Protein 5NCE (pdb70)

Structure (mmCIF, N/CA/C/O backbone):
data_5NCE
#
_entry.id   5NCE
#
loop_
_atom_site.group_PDB
_atom_site.id
_atom_site.type_symbol
_atom_site.label_atom_id
_atom_site.label_alt_id
_atom_site.label_comp_id
_atom_site.label_asym_id
_atom_site.label_entity_id
_atom_site.label_seq_id
_atom_site.pdbx_PDB_ins_code
_atom_site.Cartn_x
_atom_site.Cartn_y
_atom_site.Cartn_z
_atom_site.occupancy
_atom_site.B_iso_or_equiv
_atom_site.auth_seq_id
_atom_site.auth_comp_id
_atom_site.auth_asym_id
_atom_site.auth_atom_id
_atom_site.pdbx_PDB_model_num
ATOM 1 N N . ARG A 1 1 ? 15.118 -6.037 4.426 1.00 0.00 1 ARG A N 1
ATOM 2 C CA . ARG A 1 1 ? 13.736 -6.330 4.836 1.00 0.00 1 ARG A CA 1
ATOM 3 C C . ARG A 1 1 ? 12.727 -5.590 3.982 1.00 0.00 1 ARG A C 1
ATOM 4 O O . ARG A 1 1 ? 12.996 -4.504 3.494 1.00 0.00 1 ARG A O 1
ATOM 27 N N . MET A 1 2 ? 11.571 -6.196 3.803 1.00 0.00 2 MET A N 1
ATOM 28 C CA . MET A 1 2 ? 10.463 -5.573 3.112 1.00 0.00 2 MET A CA 1
ATOM 29 C C . MET A 1 2 ? 9.495 -5.094 4.127 1.00 0.00 2 MET A C 1
ATOM 30 O O . MET A 1 2 ? 8.850 -5.879 4.806 1.00 0.00 2 MET A O 1
ATOM 44 N N . CYS A 1 3 ? 9.471 -3.829 4.292 1.00 0.00 3 CYS A N 1
ATOM 45 C CA . CYS A 1 3 ? 8.576 -3.203 5.208 1.00 0.00 3 CYS A CA 1
ATOM 46 C C . CYS A 1 3 ? 7.251 -2.973 4.554 1.00 0.00 3 CYS A C 1
ATOM 47 O O . CYS A 1 3 ? 7.157 -2.207 3.588 1.00 0.00 3 CYS A O 1
ATOM 54 N N . LYS A 1 4 ? 6.246 -3.652 5.050 1.00 0.00 4 LYS A N 1
ATOM 55 C CA . LYS A 1 4 ? 4.921 -3.489 4.555 1.00 0.00 4 LYS A CA 1
ATOM 56 C C . LYS A 1 4 ? 4.226 -2.451 5.434 1.00 0.00 4 LYS A C 1
ATOM 57 O O . LYS A 1 4 ? 3.965 -2.685 6.606 1.00 0.00 4 LYS A O 1
ATOM 76 N N . THR A 1 5 ? 3.986 -1.318 4.866 1.00 0.00 5 THR A N 1
ATOM 77 C CA . THR A 1 5 ? 3.416 -0.181 5.533 1.00 0.00 5 THR A CA 1
ATOM 78 C C . THR A 1 5 ? 1.986 0.068 5.027 1.00 0.00 5 THR A C 1
ATOM 79 O O . THR A 1 5 ? 1.754 0.031 3.843 1.00 0.00 5 THR A O 1
ATOM 90 N N . PRO A 1 6 ? 1.008 0.261 5.915 1.00 0.00 6 PRO A N 1
ATOM 91 C CA . PRO A 1 6 ? -0.363 0.536 5.501 1.00 0.00 6 PRO A CA 1
ATOM 92 C C . PRO A 1 6 ? -0.491 1.882 4.788 1.00 0.00 6 PRO A C 1
ATOM 93 O O . PRO A 1 6 ? -0.072 2.903 5.310 1.00 0.00 6 PRO A O 1
ATOM 104 N N . SER A 1 7 ? -1.054 1.841 3.592 1.00 0.00 7 SER A N 1
ATOM 105 C CA . SER A 1 7 ? -1.266 3.033 2.767 1.00 0.00 7 SER A CA 1
ATOM 106 C C . SER A 1 7 ? -2.147 4.058 3.477 1.00 0.00 7 SER A C 1
ATOM 107 O O . SER A 1 7 ? -3.183 3.684 4.117 1.00 0.00 7 SER A O 1
ATOM 115 N N . GLY A 1 8 ? -1.778 5.306 3.362 1.00 0.00 8 GLY A N 1
ATOM 116 C CA . GLY A 1 8 ? -2.488 6.351 4.013 1.00 0.00 8 GLY A CA 1
ATOM 117 C C . GLY A 1 8 ? -3.534 7.009 3.137 1.00 0.00 8 GLY A C 1
ATOM 118 O O . GLY A 1 8 ? -4.654 7.322 3.610 1.00 0.00 8 GLY A O 1
ATOM 122 N N . LYS A 1 9 ? -3.265 7.192 1.849 1.00 0.00 9 LYS A N 1
ATOM 123 C CA . LYS A 1 9 ? -4.196 7.921 1.074 1.00 0.00 9 LYS A CA 1
ATOM 124 C C . LYS A 1 9 ? -5.026 7.058 0.220 1.00 0.00 9 LYS A C 1
ATOM 125 O O . LYS A 1 9 ? -5.966 7.523 -0.410 1.00 0.00 9 LYS A O 1
ATOM 144 N N . PHE A 1 10 ? -4.732 5.786 0.262 1.00 0.00 10 PHE A N 1
ATOM 145 C CA . PHE A 1 10 ? -5.460 4.812 -0.495 1.00 0.00 10 PHE A CA 1
ATOM 146 C C . PHE A 1 10 ? -6.815 4.615 0.079 1.00 0.00 10 PHE A C 1
ATOM 147 O O . PHE A 1 10 ? -6.969 4.233 1.253 1.00 0.00 10 PHE A O 1
ATOM 164 N N . LYS A 1 11 ? -7.772 4.858 -0.745 1.00 0.00 11 LYS A N 1
ATOM 165 C CA . LYS A 1 11 ? -9.152 4.740 -0.404 1.00 0.00 11 LYS A CA 1
ATOM 166 C C . LYS A 1 11 ? -9.828 3.972 -1.522 1.00 0.00 11 LYS A C 1
ATOM 167 O O . LYS A 1 11 ? -10.010 4.505 -2.608 1.00 0.00 11 LYS A O 1
ATOM 186 N N . GLY A 1 12 ? -10.116 2.719 -1.292 1.00 0.00 12 GLY A N 1
ATOM 187 C CA . GLY A 1 12 ? -10.766 1.939 -2.300 1.00 0.00 12 GLY A CA 1
ATOM 188 C C . GLY A 1 12 ? -10.330 0.502 -2.261 1.00 0.00 12 GLY A C 1
ATOM 189 O O . GLY A 1 12 ? -9.738 0.049 -1.276 1.00 0.00 12 GLY A O 1
ATOM 193 N N . TYR A 1 13 ? -10.583 -0.202 -3.332 1.00 0.00 13 TYR A N 1
ATOM 194 C CA . TYR A 1 13 ? -10.275 -1.604 -3.422 1.00 0.00 13 TYR A CA 1
ATOM 195 C C . TYR A 1 13 ? -8.945 -1.878 -4.074 1.00 0.00 13 TYR A C 1
ATOM 196 O O . TYR A 1 13 ? -8.731 -1.570 -5.240 1.00 0.00 13 TYR A O 1
ATOM 214 N N . CYS A 1 14 ? -8.058 -2.481 -3.326 1.00 0.00 14 CYS A N 1
ATOM 215 C CA . CYS A 1 14 ? -6.769 -2.863 -3.853 1.00 0.00 14 CYS A CA 1
ATOM 216 C C . CYS A 1 14 ? -6.892 -4.245 -4.506 1.00 0.00 14 CYS A C 1
ATOM 217 O O . CYS A 1 14 ? -6.533 -5.268 -3.920 1.00 0.00 14 CYS A O 1
ATOM 224 N N . VAL A 1 15 ? -7.543 -4.296 -5.629 1.00 0.00 15 VAL A N 1
ATOM 225 C CA . VAL A 1 15 ? -7.623 -5.529 -6.377 1.00 0.00 15 VAL A CA 1
ATOM 226 C C . VAL A 1 15 ? -6.313 -5.802 -7.123 1.00 0.00 15 VAL A C 1
ATOM 227 O O . VAL A 1 15 ? -5.764 -6.905 -7.041 1.00 0.00 15 VAL A O 1
ATOM 240 N N . ASN A 1 16 ? -5.786 -4.780 -7.766 1.00 0.00 16 ASN A N 1
ATOM 241 C CA . ASN A 1 16 ? -4.554 -4.881 -8.525 1.00 0.00 16 ASN A CA 1
ATOM 242 C C . ASN A 1 16 ? -3.451 -4.236 -7.697 1.00 0.00 16 ASN A C 1
ATOM 243 O O . ASN A 1 16 ? -3.693 -3.264 -6.991 1.00 0.00 16 ASN A O 1
ATOM 254 N N . ASN A 1 17 ? -2.263 -4.766 -7.767 1.00 0.00 17 ASN A N 1
ATOM 255 C CA . ASN A 1 17 ? -1.151 -4.224 -6.999 1.00 0.00 17 ASN A CA 1
ATOM 256 C C . ASN A 1 17 ? -0.672 -2.908 -7.584 1.00 0.00 17 ASN A C 1
ATOM 257 O O . ASN A 1 17 ? -0.165 -2.067 -6.879 1.00 0.00 17 ASN A O 1
ATOM 268 N N . THR A 1 18 ? -0.872 -2.743 -8.870 1.00 0.00 18 THR A N 1
ATOM 269 C CA . THR A 1 18 ? -0.445 -1.561 -9.622 1.00 0.00 18 THR A CA 1
ATOM 270 C C . THR A 1 18 ? -1.099 -0.239 -9.085 1.00 0.00 18 THR A C 1
ATOM 271 O O . THR A 1 18 ? -0.436 0.793 -9.010 1.00 0.00 18 THR A O 1
ATOM 282 N N . ASN A 1 19 ? -2.378 -0.279 -8.681 1.00 0.00 19 ASN A N 1
ATOM 283 C CA . ASN A 1 19 ? -3.031 0.910 -8.125 1.00 0.00 19 ASN A CA 1
ATOM 284 C C . ASN A 1 19 ? -2.444 1.245 -6.789 1.00 0.00 19 ASN A C 1
ATOM 285 O O . ASN A 1 19 ? -2.146 2.406 -6.508 1.00 0.00 19 ASN A O 1
ATOM 296 N N . CYS A 1 20 ? -2.226 0.211 -5.992 1.00 0.00 20 CYS A N 1
ATOM 297 C CA . CYS A 1 20 ? -1.624 0.339 -4.673 1.00 0.00 20 CYS A CA 1
ATOM 298 C C . CYS A 1 20 ? -0.294 0.945 -4.845 1.00 0.00 20 CYS A C 1
ATOM 299 O O . CYS A 1 20 ? 0.076 1.902 -4.177 1.00 0.00 20 CYS A O 1
ATOM 306 N N . LYS A 1 21 ? 0.391 0.384 -5.814 1.00 0.00 21 LYS A N 1
ATOM 307 C CA . LYS A 1 21 ? 1.704 0.707 -6.152 1.00 0.00 21 LYS A CA 1
ATOM 308 C C . LYS A 1 21 ? 1.797 2.190 -6.379 1.00 0.00 21 LYS A C 1
ATOM 309 O O . LYS A 1 21 ? 2.541 2.854 -5.722 1.00 0.00 21 LYS A O 1
ATOM 328 N N . ASN A 1 22 ? 0.952 2.693 -7.270 1.00 0.00 22 ASN A N 1
ATOM 329 C CA . ASN A 1 22 ? 0.958 4.101 -7.657 1.00 0.00 22 ASN A CA 1
ATOM 330 C C . ASN A 1 22 ? 0.648 5.006 -6.494 1.00 0.00 22 ASN A C 1
ATOM 331 O O . ASN A 1 22 ? 1.280 6.056 -6.330 1.00 0.00 22 ASN A O 1
ATOM 342 N N . VAL A 1 23 ? -0.294 4.603 -5.669 1.00 0.00 23 VAL A N 1
ATOM 343 C CA . VAL A 1 23 ? -0.661 5.389 -4.503 1.00 0.00 23 VAL A CA 1
ATOM 344 C C . VAL A 1 23 ? 0.488 5.406 -3.492 1.00 0.00 23 VAL A C 1
ATOM 345 O O . VAL A 1 23 ? 0.811 6.452 -2.928 1.00 0.00 23 VAL A O 1
ATOM 358 N N . CYS A 1 24 ? 1.118 4.289 -3.311 1.00 0.00 24 CYS A N 1
ATOM 359 C CA . CYS A 1 24 ? 2.275 4.196 -2.454 1.00 0.00 24 CYS A CA 1
ATOM 360 C C . CYS A 1 24 ? 3.449 4.977 -3.044 1.00 0.00 24 CYS A C 1
ATOM 361 O O . CYS A 1 24 ? 4.145 5.686 -2.338 1.00 0.00 24 CYS A O 1
ATOM 368 N N . ARG A 1 25 ? 3.611 4.900 -4.353 1.00 0.00 25 ARG A N 1
ATOM 369 C CA . ARG A 1 25 ? 4.668 5.624 -5.058 1.00 0.00 25 ARG A CA 1
ATOM 370 C C . ARG A 1 25 ? 4.470 7.131 -4.935 1.00 0.00 25 ARG A C 1
ATOM 371 O O . ARG A 1 25 ? 5.420 7.884 -4.908 1.00 0.00 25 ARG A O 1
ATOM 392 N N . THR A 1 26 ? 3.218 7.551 -4.831 1.00 0.00 26 THR A N 1
ATOM 393 C CA . THR A 1 26 ? 2.910 8.950 -4.620 1.00 0.00 26 THR A CA 1
ATOM 394 C C . THR A 1 26 ? 3.015 9.364 -3.140 1.00 0.00 26 THR A C 1
ATOM 395 O O . THR A 1 26 ? 3.275 10.511 -2.836 1.00 0.00 26 THR A O 1
ATOM 406 N N . GLU A 1 27 ? 2.714 8.436 -2.244 1.00 0.00 27 GLU A N 1
ATOM 407 C CA . GLU A 1 27 ? 2.917 8.657 -0.788 1.00 0.00 27 GLU A CA 1
ATOM 408 C C . GLU A 1 27 ? 4.404 8.778 -0.432 1.00 0.00 27 GLU A C 1
ATOM 409 O O . GLU A 1 27 ? 4.772 9.543 0.449 1.00 0.00 27 GLU A O 1
ATOM 421 N N . GLY A 1 28 ? 5.237 8.033 -1.126 1.00 0.00 28 GLY A N 1
ATOM 422 C CA . GLY A 1 28 ? 6.668 8.116 -0.900 1.00 0.00 28 GLY A CA 1
ATOM 423 C C . GLY A 1 28 ? 7.283 6.754 -0.710 1.00 0.00 28 GLY A C 1
ATOM 424 O O . GLY A 1 28 ? 8.185 6.566 0.105 1.00 0.00 28 GLY A O 1
ATOM 428 N N . PHE A 1 29 ? 6.789 5.800 -1.450 1.00 0.00 29 PHE A N 1
ATOM 429 C CA . PHE A 1 29 ? 7.248 4.447 -1.360 1.00 0.00 29 PHE A CA 1
ATOM 430 C C . PHE A 1 29 ? 7.652 3.963 -2.725 1.00 0.00 29 PHE A C 1
ATOM 431 O O . PHE A 1 29 ? 7.066 4.369 -3.720 1.00 0.00 29 PHE A O 1
ATOM 448 N N . PRO A 1 30 ? 8.658 3.093 -2.797 1.00 0.00 30 PRO A N 1
ATOM 449 C CA . PRO A 1 30 ? 9.112 2.522 -4.064 1.00 0.00 30 PRO A CA 1
ATOM 450 C C . PRO A 1 30 ? 8.024 1.686 -4.753 1.00 0.00 30 PRO A C 1
ATOM 451 O O . PRO A 1 30 ? 7.942 1.631 -5.990 1.00 0.00 30 PRO A O 1
ATOM 462 N N . THR A 1 31 ? 7.178 1.045 -3.964 1.00 0.00 31 THR A N 1
ATOM 463 C CA . THR A 1 31 ? 6.185 0.188 -4.509 1.00 0.00 31 THR A CA 1
ATOM 464 C C . THR A 1 31 ? 5.063 -0.026 -3.493 1.00 0.00 31 THR A C 1
ATOM 465 O O . THR A 1 31 ? 5.181 0.365 -2.329 1.00 0.00 31 THR A O 1
ATOM 476 N N . GLY A 1 32 ? 4.008 -0.641 -3.942 1.00 0.00 32 GLY A N 1
ATOM 477 C CA . GLY A 1 32 ? 2.875 -0.915 -3.144 1.00 0.00 32 GLY A CA 1
ATOM 478 C C . GLY A 1 32 ? 2.276 -2.173 -3.643 1.00 0.00 32 GLY A C 1
ATOM 479 O O . GLY A 1 32 ? 2.494 -2.531 -4.824 1.00 0.00 32 GLY A O 1
ATOM 483 N N . SER A 1 33 ? 1.592 -2.855 -2.802 1.00 0.00 33 SER A N 1
ATOM 484 C CA . SER A 1 33 ? 1.011 -4.133 -3.094 1.00 0.00 33 SER A CA 1
ATOM 485 C C . SER A 1 33 ? -0.179 -4.408 -2.149 1.00 0.00 33 SER A C 1
ATOM 486 O O . SER A 1 33 ? -0.280 -3.818 -1.078 1.00 0.00 33 SER A O 1
ATOM 494 N N . CYS A 1 34 ? -1.050 -5.286 -2.549 1.00 0.00 34 CYS A N 1
ATOM 495 C CA . CYS A 1 34 ? -2.286 -5.511 -1.849 1.00 0.00 34 CYS A CA 1
ATOM 496 C C . CYS A 1 34 ? -2.151 -6.612 -0.819 1.00 0.00 34 CYS A C 1
ATOM 497 O O . CYS A 1 34 ? -1.366 -7.549 -0.984 1.00 0.00 34 CYS A O 1
ATOM 504 N N . ASP A 1 35 ? -2.928 -6.491 0.216 1.00 0.00 35 ASP A N 1
ATOM 505 C CA . ASP A 1 35 ? -2.938 -7.397 1.331 1.00 0.00 35 ASP A CA 1
ATOM 506 C C . ASP A 1 35 ? -4.377 -7.594 1.779 1.00 0.00 35 ASP A C 1
ATOM 507 O O . ASP A 1 35 ? -5.259 -6.760 1.459 1.00 0.00 35 ASP A O 1
ATOM 516 N N . PHE A 1 36 ? -4.637 -8.660 2.478 1.00 0.00 36 PHE A N 1
ATOM 517 C CA . PHE A 1 36 ? -5.947 -8.955 2.944 1.00 0.00 36 PHE A CA 1
ATOM 518 C C . PHE A 1 36 ? -5.855 -9.123 4.434 1.00 0.00 36 PHE A C 1
ATOM 519 O O . PHE A 1 36 ? -5.326 -10.109 4.928 1.00 0.00 36 PHE A O 1
ATOM 536 N N . HIS A 1 37 ? -6.334 -8.150 5.136 1.00 0.00 37 HIS A N 1
ATOM 537 C CA . HIS A 1 37 ? -6.353 -8.219 6.577 1.00 0.00 37 HIS A CA 1
ATOM 538 C C . HIS A 1 37 ? -7.670 -7.631 7.062 1.00 0.00 37 HIS A C 1
ATOM 539 O O . HIS A 1 37 ? -7.886 -7.423 8.252 1.00 0.00 37 HIS A O 1
ATOM 554 N N . VAL A 1 38 ? -8.518 -7.346 6.107 1.00 0.00 38 VAL A N 1
ATOM 555 C CA . VAL A 1 38 ? -9.790 -6.691 6.314 1.00 0.00 38 VAL A CA 1
ATOM 556 C C . VAL A 1 38 ? -10.730 -7.206 5.287 1.00 0.00 38 VAL A C 1
ATOM 557 O O . VAL A 1 38 ? -10.272 -7.736 4.294 1.00 0.00 38 VAL A O 1
ATOM 570 N N . ALA A 1 39 ? -12.020 -7.047 5.517 1.00 0.00 39 ALA A N 1
ATOM 571 C CA . ALA A 1 39 ? -13.028 -7.486 4.579 1.00 0.00 39 ALA A CA 1
ATOM 572 C C . ALA A 1 39 ? -12.988 -6.613 3.340 1.00 0.00 39 ALA A C 1
ATOM 573 O O . ALA A 1 39 ? -13.650 -5.588 3.252 1.00 0.00 39 ALA A O 1
ATOM 580 N N . GLY A 1 40 ? -12.113 -6.983 2.470 1.00 0.00 40 GLY A N 1
ATOM 581 C CA . GLY A 1 40 ? -11.887 -6.301 1.264 1.00 0.00 40 GLY A CA 1
ATOM 582 C C . GLY A 1 40 ? -10.441 -6.443 0.895 1.00 0.00 40 GLY A C 1
ATOM 583 O O . GLY A 1 40 ? -9.833 -7.486 1.142 1.00 0.00 40 GLY A O 1
ATOM 587 N N . ARG A 1 41 ? -9.881 -5.428 0.310 1.00 0.00 41 ARG A N 1
ATOM 588 C CA . ARG A 1 41 ? -8.508 -5.449 -0.096 1.00 0.00 41 ARG A CA 1
ATOM 589 C C . ARG A 1 41 ? -7.810 -4.215 0.430 1.00 0.00 41 ARG A C 1
ATOM 590 O O . ARG A 1 41 ? -8.228 -3.096 0.121 1.00 0.00 41 ARG A O 1
ATOM 611 N N . LYS A 1 42 ? -6.736 -4.390 1.155 1.00 0.00 42 LYS A N 1
ATOM 612 C CA . LYS A 1 42 ? -6.041 -3.274 1.710 1.00 0.00 42 LYS A CA 1
ATOM 613 C C . LYS A 1 42 ? -4.696 -3.107 1.040 1.00 0.00 42 LYS A C 1
ATOM 614 O O . LYS A 1 42 ? -3.948 -4.040 0.895 1.00 0.00 42 LYS A O 1
ATOM 633 N N . CYS A 1 43 ? -4.454 -1.921 0.589 1.00 0.00 43 CYS A N 1
ATOM 634 C CA . CYS A 1 43 ? -3.211 -1.560 -0.043 1.00 0.00 43 CYS A CA 1
ATOM 635 C C . CYS A 1 43 ? -2.123 -1.345 1.007 1.00 0.00 43 CYS A C 1
ATOM 636 O O . CYS A 1 43 ? -2.379 -0.737 2.075 1.00 0.00 43 CYS A O 1
ATOM 643 N N . TYR A 1 44 ? -0.962 -1.868 0.752 1.00 0.00 44 TYR A N 1
ATOM 644 C CA . TYR A 1 44 ? 0.183 -1.673 1.581 1.00 0.00 44 TYR A CA 1
ATOM 645 C C . TYR A 1 44 ? 1.348 -1.267 0.752 1.00 0.00 44 TYR A C 1
ATOM 646 O O . TYR A 1 44 ? 1.510 -1.701 -0.370 1.00 0.00 44 TYR A O 1
ATOM 664 N N . CYS A 1 45 ? 2.148 -0.480 1.309 1.00 0.00 45 CYS A N 1
ATOM 665 C CA . CYS A 1 45 ? 3.270 0.044 0.654 1.00 0.00 45 CYS A CA 1
ATOM 666 C C . CYS A 1 45 ? 4.495 -0.698 1.097 1.00 0.00 45 CYS A C 1
ATOM 667 O O . CYS A 1 45 ? 4.643 -1.013 2.274 1.00 0.00 45 CYS A O 1
ATOM 674 N N . TYR A 1 46 ? 5.353 -0.994 0.172 1.00 0.00 46 TYR A N 1
ATOM 675 C CA . TYR A 1 46 ? 6.540 -1.733 0.464 1.00 0.00 46 TYR A CA 1
ATOM 676 C C . TYR A 1 46 ? 7.743 -0.878 0.305 1.00 0.00 46 TYR A C 1
ATOM 677 O O . TYR A 1 46 ? 7.853 -0.116 -0.654 1.00 0.00 46 TYR A O 1
ATOM 695 N N . LYS A 1 47 ? 8.627 -0.987 1.248 1.00 0.00 47 LYS A N 1
ATOM 696 C CA . LYS A 1 47 ? 9.846 -0.234 1.237 1.00 0.00 47 LYS A CA 1
ATOM 697 C C . LYS A 1 47 ? 10.961 -1.045 1.869 1.00 0.00 47 LYS A C 1
ATOM 698 O O . LYS A 1 47 ? 10.720 -1.807 2.826 1.00 0.00 47 LYS A O 1
ATOM 717 N N . PRO A 1 48 ? 12.168 -0.943 1.330 1.00 0.00 48 PRO A N 1
ATOM 718 C CA . PRO A 1 48 ? 13.313 -1.656 1.850 1.00 0.00 48 PRO A CA 1
ATOM 719 C C . PRO A 1 48 ? 13.813 -1.064 3.163 1.00 0.00 48 PRO A C 1
ATOM 720 O O . PRO A 1 48 ? 14.151 0.114 3.265 1.00 0.00 48 PRO A O 1
ATOM 731 N N . CYS A 1 49 ? 13.757 -1.868 4.149 1.00 0.00 49 CYS A N 1
ATOM 732 C CA . CYS A 1 49 ? 14.331 -1.597 5.427 1.00 0.00 49 CYS A CA 1
ATOM 733 C C . CYS A 1 49 ? 15.486 -2.567 5.551 1.00 0.00 49 CYS A C 1
ATOM 734 O O . CYS A 1 49 ? 15.551 -3.489 4.736 1.00 0.00 49 CYS A O 1
ATOM 741 N N . PRO A 1 50 ? 16.431 -2.381 6.473 1.00 0.00 50 PRO A N 1
ATOM 742 C CA . PRO A 1 50 ? 17.524 -3.343 6.662 1.00 0.00 50 PRO A CA 1
ATOM 743 C C . PRO A 1 50 ? 16.969 -4.683 7.142 1.00 0.00 50 PRO A C 1
ATOM 744 O O . PRO A 1 50 ? 16.831 -5.629 6.320 1.00 0.00 50 PRO A O 1
ATOM 756 N N . ARG A 1 1 ? 14.955 -6.559 3.966 1.00 0.00 1 ARG A N 2
ATOM 757 C CA . ARG A 1 1 ? 13.558 -6.820 4.358 1.00 0.00 1 ARG A CA 2
ATOM 758 C C . ARG A 1 1 ? 12.586 -5.969 3.573 1.00 0.00 1 ARG A C 2
ATOM 759 O O . ARG A 1 1 ? 12.929 -4.895 3.103 1.00 0.00 1 ARG A O 2
ATOM 782 N N . MET A 1 2 ? 11.381 -6.468 3.432 1.00 0.00 2 MET A N 2
ATOM 783 C CA . MET A 1 2 ? 10.300 -5.755 2.795 1.00 0.00 2 MET A CA 2
ATOM 784 C C . MET A 1 2 ? 9.357 -5.297 3.854 1.00 0.00 2 MET A C 2
ATOM 785 O O . MET A 1 2 ? 8.720 -6.097 4.520 1.00 0.00 2 MET A O 2
ATOM 799 N N . CYS A 1 3 ? 9.353 -4.035 4.064 1.00 0.00 3 CYS A N 2
ATOM 800 C CA . CYS A 1 3 ? 8.490 -3.424 5.028 1.00 0.00 3 CYS A CA 2
ATOM 801 C C . CYS A 1 3 ? 7.167 -3.106 4.407 1.00 0.00 3 CYS A C 2
ATOM 802 O O . CYS A 1 3 ? 7.104 -2.369 3.418 1.00 0.00 3 CYS A O 2
ATOM 809 N N . LYS A 1 4 ? 6.128 -3.663 4.975 1.00 0.00 4 LYS A N 2
ATOM 810 C CA . LYS A 1 4 ? 4.799 -3.447 4.505 1.00 0.00 4 LYS A CA 2
ATOM 811 C C . LYS A 1 4 ? 4.144 -2.377 5.389 1.00 0.00 4 LYS A C 2
ATOM 812 O O . LYS A 1 4 ? 3.904 -2.594 6.568 1.00 0.00 4 LYS A O 2
ATOM 831 N N . THR A 1 5 ? 3.924 -1.231 4.817 1.00 0.00 5 THR A N 2
ATOM 832 C CA . THR A 1 5 ? 3.394 -0.072 5.495 1.00 0.00 5 THR A CA 2
ATOM 833 C C . THR A 1 5 ? 1.978 0.276 4.962 1.00 0.00 5 THR A C 2
ATOM 834 O O . THR A 1 5 ? 1.766 0.288 3.775 1.00 0.00 5 THR A O 2
ATOM 845 N N . PRO A 1 6 ? 0.991 0.519 5.842 1.00 0.00 6 PRO A N 2
ATOM 846 C CA . PRO A 1 6 ? -0.383 0.839 5.420 1.00 0.00 6 PRO A CA 2
ATOM 847 C C . PRO A 1 6 ? -0.507 2.183 4.671 1.00 0.00 6 PRO A C 2
ATOM 848 O O . PRO A 1 6 ? 0.023 3.194 5.103 1.00 0.00 6 PRO A O 2
ATOM 859 N N . SER A 1 7 ? -1.204 2.150 3.545 1.00 0.00 7 SER A N 2
ATOM 860 C CA . SER A 1 7 ? -1.457 3.334 2.722 1.00 0.00 7 SER A CA 2
ATOM 861 C C . SER A 1 7 ? -2.454 4.292 3.399 1.00 0.00 7 SER A C 2
ATOM 862 O O . SER A 1 7 ? -3.401 3.830 4.102 1.00 0.00 7 SER A O 2
ATOM 870 N N . GLY A 1 8 ? -2.282 5.588 3.174 1.00 0.00 8 GLY A N 2
ATOM 871 C CA . GLY A 1 8 ? -3.164 6.561 3.745 1.00 0.00 8 GLY A CA 2
ATOM 872 C C . GLY A 1 8 ? -4.221 7.053 2.764 1.00 0.00 8 GLY A C 2
ATOM 873 O O . GLY A 1 8 ? -5.438 7.074 3.102 1.00 0.00 8 GLY A O 2
ATOM 877 N N . LYS A 1 9 ? -3.821 7.380 1.520 1.00 0.00 9 LYS A N 2
ATOM 878 C CA . LYS A 1 9 ? -4.776 7.968 0.594 1.00 0.00 9 LYS A CA 2
ATOM 879 C C . LYS A 1 9 ? -5.446 6.961 -0.243 1.00 0.00 9 LYS A C 2
ATOM 880 O O . LYS A 1 9 ? -6.236 7.280 -1.119 1.00 0.00 9 LYS A O 2
ATOM 899 N N . PHE A 1 10 ? -5.142 5.746 0.023 1.00 0.00 10 PHE A N 2
ATOM 900 C CA . PHE A 1 10 ? -5.754 4.691 -0.673 1.00 0.00 10 PHE A CA 2
ATOM 901 C C . PHE A 1 10 ? -7.115 4.452 -0.095 1.00 0.00 10 PHE A C 2
ATOM 902 O O . PHE A 1 10 ? -7.257 4.150 1.113 1.00 0.00 10 PHE A O 2
ATOM 919 N N . LYS A 1 11 ? -8.095 4.610 -0.912 1.00 0.00 11 LYS A N 2
ATOM 920 C CA . LYS A 1 11 ? -9.465 4.399 -0.502 1.00 0.00 11 LYS A CA 2
ATOM 921 C C . LYS A 1 11 ? -10.123 3.516 -1.547 1.00 0.00 11 LYS A C 2
ATOM 922 O O . LYS A 1 11 ? -10.462 3.989 -2.624 1.00 0.00 11 LYS A O 2
ATOM 941 N N . GLY A 1 12 ? -10.235 2.240 -1.271 1.00 0.00 12 GLY A N 2
ATOM 942 C CA . GLY A 1 12 ? -10.878 1.365 -2.208 1.00 0.00 12 GLY A CA 2
ATOM 943 C C . GLY A 1 12 ? -10.334 -0.034 -2.146 1.00 0.00 12 GLY A C 2
ATOM 944 O O . GLY A 1 12 ? -9.601 -0.382 -1.217 1.00 0.00 12 GLY A O 2
ATOM 948 N N . TYR A 1 13 ? -10.674 -0.820 -3.137 1.00 0.00 13 TYR A N 2
ATOM 949 C CA . TYR A 1 13 ? -10.271 -2.205 -3.224 1.00 0.00 13 TYR A CA 2
ATOM 950 C C . TYR A 1 13 ? -8.931 -2.366 -3.902 1.00 0.00 13 TYR A C 2
ATOM 951 O O . TYR A 1 13 ? -8.775 -2.036 -5.070 1.00 0.00 13 TYR A O 2
ATOM 969 N N . CYS A 1 14 ? -7.975 -2.900 -3.190 1.00 0.00 14 CYS A N 2
ATOM 970 C CA . CYS A 1 14 ? -6.676 -3.148 -3.765 1.00 0.00 14 CYS A CA 2
ATOM 971 C C . CYS A 1 14 ? -6.684 -4.532 -4.413 1.00 0.00 14 CYS A C 2
ATOM 972 O O . CYS A 1 14 ? -6.245 -5.516 -3.827 1.00 0.00 14 CYS A O 2
ATOM 979 N N . VAL A 1 15 ? -7.363 -4.626 -5.511 1.00 0.00 15 VAL A N 2
ATOM 980 C CA . VAL A 1 15 ? -7.371 -5.821 -6.329 1.00 0.00 15 VAL A CA 2
ATOM 981 C C . VAL A 1 15 ? -6.018 -6.069 -7.017 1.00 0.00 15 VAL A C 2
ATOM 982 O O . VAL A 1 15 ? -5.496 -7.177 -6.968 1.00 0.00 15 VAL A O 2
ATOM 995 N N . ASN A 1 16 ? -5.441 -5.035 -7.590 1.00 0.00 16 ASN A N 2
ATOM 996 C CA . ASN A 1 16 ? -4.190 -5.165 -8.320 1.00 0.00 16 ASN A CA 2
ATOM 997 C C . ASN A 1 16 ? -3.097 -4.368 -7.624 1.00 0.00 16 ASN A C 2
ATOM 998 O O . ASN A 1 16 ? -3.366 -3.373 -6.965 1.00 0.00 16 ASN A O 2
ATOM 1009 N N . ASN A 1 17 ? -1.880 -4.798 -7.774 1.00 0.00 17 ASN A N 2
ATOM 1010 C CA . ASN A 1 17 ? -0.760 -4.173 -7.106 1.00 0.00 17 ASN A CA 2
ATOM 1011 C C . ASN A 1 17 ? -0.410 -2.829 -7.719 1.00 0.00 17 ASN A C 2
ATOM 1012 O O . ASN A 1 17 ? 0.026 -1.946 -7.021 1.00 0.00 17 ASN A O 2
ATOM 1023 N N . THR A 1 18 ? -0.636 -2.674 -9.017 1.00 0.00 18 THR A N 2
ATOM 1024 C CA . THR A 1 18 ? -0.298 -1.443 -9.744 1.00 0.00 18 THR A CA 2
ATOM 1025 C C . THR A 1 18 ? -1.029 -0.175 -9.162 1.00 0.00 18 THR A C 2
ATOM 1026 O O . THR A 1 18 ? -0.429 0.896 -9.079 1.00 0.00 18 THR A O 2
ATOM 1037 N N . ASN A 1 19 ? -2.299 -0.307 -8.731 1.00 0.00 19 ASN A N 2
ATOM 1038 C CA . ASN A 1 19 ? -3.031 0.828 -8.160 1.00 0.00 19 ASN A CA 2
ATOM 1039 C C . ASN A 1 19 ? -2.439 1.201 -6.834 1.00 0.00 19 ASN A C 2
ATOM 1040 O O . ASN A 1 19 ? -2.205 2.378 -6.556 1.00 0.00 19 ASN A O 2
ATOM 1051 N N . CYS A 1 20 ? -2.145 0.187 -6.043 1.00 0.00 20 CYS A N 2
ATOM 1052 C CA . CYS A 1 20 ? -1.547 0.356 -4.733 1.00 0.00 20 CYS A CA 2
ATOM 1053 C C . CYS A 1 20 ? -0.238 1.003 -4.909 1.00 0.00 20 CYS A C 2
ATOM 1054 O O . CYS A 1 20 ? 0.118 1.949 -4.214 1.00 0.00 20 CYS A O 2
ATOM 1061 N N . LYS A 1 21 ? 0.454 0.484 -5.893 1.00 0.00 21 LYS A N 2
ATOM 1062 C CA . LYS A 1 21 ? 1.755 0.854 -6.228 1.00 0.00 21 LYS A CA 2
ATOM 1063 C C . LYS A 1 21 ? 1.792 2.339 -6.451 1.00 0.00 21 LYS A C 2
ATOM 1064 O O . LYS A 1 21 ? 2.516 3.030 -5.796 1.00 0.00 21 LYS A O 2
ATOM 1083 N N . ASN A 1 22 ? 0.929 2.809 -7.350 1.00 0.00 22 ASN A N 2
ATOM 1084 C CA . ASN A 1 22 ? 0.867 4.220 -7.720 1.00 0.00 22 ASN A CA 2
ATOM 1085 C C . ASN A 1 22 ? 0.547 5.082 -6.536 1.00 0.00 22 ASN A C 2
ATOM 1086 O O . ASN A 1 22 ? 1.208 6.097 -6.310 1.00 0.00 22 ASN A O 2
ATOM 1097 N N . VAL A 1 23 ? -0.428 4.663 -5.750 1.00 0.00 23 VAL A N 2
ATOM 1098 C CA . VAL A 1 23 ? -0.819 5.416 -4.578 1.00 0.00 23 VAL A CA 2
ATOM 1099 C C . VAL A 1 23 ? 0.341 5.501 -3.579 1.00 0.00 23 VAL A C 2
ATOM 1100 O O . VAL A 1 23 ? 0.650 6.581 -3.078 1.00 0.00 23 VAL A O 2
ATOM 1113 N N . CYS A 1 24 ? 1.004 4.389 -3.353 1.00 0.00 24 CYS A N 2
ATOM 1114 C CA . CYS A 1 24 ? 2.161 4.326 -2.473 1.00 0.00 24 CYS A CA 2
ATOM 1115 C C . CYS A 1 24 ? 3.339 5.102 -3.032 1.00 0.00 24 CYS A C 2
ATOM 1116 O O . CYS A 1 24 ? 4.077 5.728 -2.293 1.00 0.00 24 CYS A O 2
ATOM 1123 N N . ARG A 1 25 ? 3.483 5.101 -4.337 1.00 0.00 25 ARG A N 2
ATOM 1124 C CA . ARG A 1 25 ? 4.532 5.866 -4.989 1.00 0.00 25 ARG A CA 2
ATOM 1125 C C . ARG A 1 25 ? 4.241 7.360 -4.859 1.00 0.00 25 ARG A C 2
ATOM 1126 O O . ARG A 1 25 ? 5.139 8.174 -4.832 1.00 0.00 25 ARG A O 2
ATOM 1147 N N . THR A 1 26 ? 2.961 7.687 -4.739 1.00 0.00 26 THR A N 2
ATOM 1148 C CA . THR A 1 26 ? 2.530 9.050 -4.512 1.00 0.00 26 THR A CA 2
ATOM 1149 C C . THR A 1 26 ? 2.636 9.391 -2.988 1.00 0.00 26 THR A C 2
ATOM 1150 O O . THR A 1 26 ? 2.698 10.554 -2.601 1.00 0.00 26 THR A O 2
ATOM 1161 N N . GLU A 1 27 ? 2.517 8.371 -2.133 1.00 0.00 27 GLU A N 2
ATOM 1162 C CA . GLU A 1 27 ? 2.770 8.521 -0.681 1.00 0.00 27 GLU A CA 2
ATOM 1163 C C . GLU A 1 27 ? 4.248 8.808 -0.425 1.00 0.00 27 GLU A C 2
ATOM 1164 O O . GLU A 1 27 ? 4.590 9.718 0.312 1.00 0.00 27 GLU A O 2
ATOM 1176 N N . GLY A 1 28 ? 5.098 8.041 -1.064 1.00 0.00 28 GLY A N 2
ATOM 1177 C CA . GLY A 1 28 ? 6.526 8.217 -0.916 1.00 0.00 28 GLY A CA 2
ATOM 1178 C C . GLY A 1 28 ? 7.211 6.891 -0.724 1.00 0.00 28 GLY A C 2
ATOM 1179 O O . GLY A 1 28 ? 8.128 6.753 0.079 1.00 0.00 28 GLY A O 2
ATOM 1183 N N . PHE A 1 29 ? 6.749 5.908 -1.454 1.00 0.00 29 PHE A N 2
ATOM 1184 C CA . PHE A 1 29 ? 7.254 4.569 -1.359 1.00 0.00 29 PHE A CA 2
ATOM 1185 C C . PHE A 1 29 ? 7.644 4.085 -2.728 1.00 0.00 29 PHE A C 2
ATOM 1186 O O . PHE A 1 29 ? 7.029 4.480 -3.716 1.00 0.00 29 PHE A O 2
ATOM 1203 N N . PRO A 1 30 ? 8.669 3.229 -2.812 1.00 0.00 30 PRO A N 2
ATOM 1204 C CA . PRO A 1 30 ? 9.120 2.665 -4.084 1.00 0.00 30 PRO A CA 2
ATOM 1205 C C . PRO A 1 30 ? 8.033 1.835 -4.771 1.00 0.00 30 PRO A C 2
ATOM 1206 O O . PRO A 1 30 ? 7.940 1.795 -6.010 1.00 0.00 30 PRO A O 2
ATOM 1217 N N . THR A 1 31 ? 7.198 1.177 -3.984 1.00 0.00 31 THR A N 2
ATOM 1218 C CA . THR A 1 31 ? 6.214 0.324 -4.536 1.00 0.00 31 THR A CA 2
ATOM 1219 C C . THR A 1 31 ? 5.094 0.098 -3.528 1.00 0.00 31 THR A C 2
ATOM 1220 O O . THR A 1 31 ? 5.208 0.482 -2.361 1.00 0.00 31 THR A O 2
ATOM 1231 N N . GLY A 1 32 ? 4.044 -0.510 -3.985 1.00 0.00 32 GLY A N 2
ATOM 1232 C CA . GLY A 1 32 ? 2.916 -0.799 -3.192 1.00 0.00 32 GLY A CA 2
ATOM 1233 C C . GLY A 1 32 ? 2.350 -2.077 -3.678 1.00 0.00 32 GLY A C 2
ATOM 1234 O O . GLY A 1 32 ? 2.573 -2.443 -4.855 1.00 0.00 32 GLY A O 2
ATOM 1238 N N . SER A 1 33 ? 1.689 -2.765 -2.826 1.00 0.00 33 SER A N 2
ATOM 1239 C CA . SER A 1 33 ? 1.121 -4.053 -3.102 1.00 0.00 33 SER A CA 2
ATOM 1240 C C . SER A 1 33 ? -0.043 -4.335 -2.137 1.00 0.00 33 SER A C 2
ATOM 1241 O O . SER A 1 33 ? -0.133 -3.738 -1.068 1.00 0.00 33 SER A O 2
ATOM 1249 N N . CYS A 1 34 ? -0.905 -5.223 -2.513 1.00 0.00 34 CYS A N 2
ATOM 1250 C CA . CYS A 1 34 ? -2.134 -5.441 -1.807 1.00 0.00 34 CYS A CA 2
ATOM 1251 C C . CYS A 1 34 ? -2.001 -6.500 -0.735 1.00 0.00 34 CYS A C 2
ATOM 1252 O O . CYS A 1 34 ? -1.117 -7.366 -0.792 1.00 0.00 34 CYS A O 2
ATOM 1259 N N . ASP A 1 35 ? -2.883 -6.418 0.226 1.00 0.00 35 ASP A N 2
ATOM 1260 C CA . ASP A 1 35 ? -2.914 -7.287 1.367 1.00 0.00 35 ASP A CA 2
ATOM 1261 C C . ASP A 1 35 ? -4.354 -7.466 1.814 1.00 0.00 35 ASP A C 2
ATOM 1262 O O . ASP A 1 35 ? -5.208 -6.581 1.575 1.00 0.00 35 ASP A O 2
ATOM 1271 N N . PHE A 1 36 ? -4.647 -8.578 2.424 1.00 0.00 36 PHE A N 2
ATOM 1272 C CA . PHE A 1 36 ? -5.958 -8.844 2.902 1.00 0.00 36 PHE A CA 2
ATOM 1273 C C . PHE A 1 36 ? -5.854 -9.009 4.390 1.00 0.00 36 PHE A C 2
ATOM 1274 O O . PHE A 1 36 ? -5.312 -9.990 4.879 1.00 0.00 36 PHE A O 2
ATOM 1291 N N . HIS A 1 37 ? -6.337 -8.042 5.097 1.00 0.00 37 HIS A N 2
ATOM 1292 C CA . HIS A 1 37 ? -6.334 -8.111 6.536 1.00 0.00 37 HIS A CA 2
ATOM 1293 C C . HIS A 1 37 ? -7.637 -7.517 7.042 1.00 0.00 37 HIS A C 2
ATOM 1294 O O . HIS A 1 37 ? -7.830 -7.305 8.237 1.00 0.00 37 HIS A O 2
ATOM 1309 N N . VAL A 1 38 ? -8.508 -7.232 6.104 1.00 0.00 38 VAL A N 2
ATOM 1310 C CA . VAL A 1 38 ? -9.763 -6.557 6.347 1.00 0.00 38 VAL A CA 2
ATOM 1311 C C . VAL A 1 38 ? -10.749 -7.034 5.343 1.00 0.00 38 VAL A C 2
ATOM 1312 O O . VAL A 1 38 ? -10.343 -7.554 4.324 1.00 0.00 38 VAL A O 2
ATOM 1325 N N . ALA A 1 39 ? -12.028 -6.849 5.627 1.00 0.00 39 ALA A N 2
ATOM 1326 C CA . ALA A 1 39 ? -13.087 -7.217 4.713 1.00 0.00 39 ALA A CA 2
ATOM 1327 C C . ALA A 1 39 ? -13.058 -6.283 3.518 1.00 0.00 39 ALA A C 2
ATOM 1328 O O . ALA A 1 39 ? -13.690 -5.232 3.503 1.00 0.00 39 ALA A O 2
ATOM 1335 N N . GLY A 1 40 ? -12.225 -6.638 2.607 1.00 0.00 40 GLY A N 2
ATOM 1336 C CA . GLY A 1 40 ? -11.993 -5.899 1.437 1.00 0.00 40 GLY A CA 2
ATOM 1337 C C . GLY A 1 40 ? -10.590 -6.170 0.997 1.00 0.00 40 GLY A C 2
ATOM 1338 O O . GLY A 1 40 ? -10.086 -7.275 1.201 1.00 0.00 40 GLY A O 2
ATOM 1342 N N . ARG A 1 41 ? -9.935 -5.193 0.431 1.00 0.00 41 ARG A N 2
ATOM 1343 C CA . ARG A 1 41 ? -8.569 -5.353 -0.021 1.00 0.00 41 ARG A CA 2
ATOM 1344 C C . ARG A 1 41 ? -7.782 -4.118 0.286 1.00 0.00 41 ARG A C 2
ATOM 1345 O O . ARG A 1 41 ? -8.060 -3.052 -0.258 1.00 0.00 41 ARG A O 2
ATOM 1366 N N . LYS A 1 42 ? -6.775 -4.264 1.110 1.00 0.00 42 LYS A N 2
ATOM 1367 C CA . LYS A 1 42 ? -6.045 -3.150 1.604 1.00 0.00 42 LYS A CA 2
ATOM 1368 C C . LYS A 1 42 ? -4.719 -3.013 0.880 1.00 0.00 42 LYS A C 2
ATOM 1369 O O . LYS A 1 42 ? -4.058 -3.980 0.594 1.00 0.00 42 LYS A O 2
ATOM 1388 N N . CYS A 1 43 ? -4.404 -1.809 0.536 1.00 0.00 43 CYS A N 2
ATOM 1389 C CA . CYS A 1 43 ? -3.163 -1.476 -0.112 1.00 0.00 43 CYS A CA 2
ATOM 1390 C C . CYS A 1 43 ? -2.087 -1.211 0.923 1.00 0.00 43 CYS A C 2
ATOM 1391 O O . CYS A 1 43 ? -2.347 -0.545 1.957 1.00 0.00 43 CYS A O 2
ATOM 1398 N N . TYR A 1 44 ? -0.925 -1.743 0.696 1.00 0.00 44 TYR A N 2
ATOM 1399 C CA . TYR A 1 44 ? 0.207 -1.514 1.526 1.00 0.00 44 TYR A CA 2
ATOM 1400 C C . TYR A 1 44 ? 1.380 -1.118 0.707 1.00 0.00 44 TYR A C 2
ATOM 1401 O O . TYR A 1 44 ? 1.571 -1.580 -0.402 1.00 0.00 44 TYR A O 2
ATOM 1419 N N . CYS A 1 45 ? 2.155 -0.304 1.259 1.00 0.00 45 CYS A N 2
ATOM 1420 C CA . CYS A 1 45 ? 3.286 0.213 0.621 1.00 0.00 45 CYS A CA 2
ATOM 1421 C C . CYS A 1 45 ? 4.491 -0.573 1.047 1.00 0.00 45 CYS A C 2
ATOM 1422 O O . CYS A 1 45 ? 4.638 -0.905 2.224 1.00 0.00 45 CYS A O 2
ATOM 1429 N N . TYR A 1 46 ? 5.329 -0.888 0.113 1.00 0.00 46 TYR A N 2
ATOM 1430 C CA . TYR A 1 46 ? 6.486 -1.677 0.380 1.00 0.00 46 TYR A CA 2
ATOM 1431 C C . TYR A 1 46 ? 7.725 -0.869 0.232 1.00 0.00 46 TYR A C 2
ATOM 1432 O O . TYR A 1 46 ? 7.863 -0.086 -0.712 1.00 0.00 46 TYR A O 2
ATOM 1450 N N . LYS A 1 47 ? 8.608 -1.040 1.164 1.00 0.00 47 LYS A N 2
ATOM 1451 C CA . LYS A 1 47 ? 9.857 -0.335 1.172 1.00 0.00 47 LYS A CA 2
ATOM 1452 C C . LYS A 1 47 ? 10.939 -1.217 1.770 1.00 0.00 47 LYS A C 2
ATOM 1453 O O . LYS A 1 47 ? 10.660 -2.022 2.679 1.00 0.00 47 LYS A O 2
ATOM 1472 N N . PRO A 1 48 ? 12.157 -1.127 1.255 1.00 0.00 48 PRO A N 2
ATOM 1473 C CA . PRO A 1 48 ? 13.267 -1.916 1.747 1.00 0.00 48 PRO A CA 2
ATOM 1474 C C . PRO A 1 48 ? 13.770 -1.436 3.105 1.00 0.00 48 PRO A C 2
ATOM 1475 O O . PRO A 1 48 ? 14.114 -0.271 3.303 1.00 0.00 48 PRO A O 2
ATOM 1486 N N . CYS A 1 49 ? 13.709 -2.320 4.025 1.00 0.00 49 CYS A N 2
ATOM 1487 C CA . CYS A 1 49 ? 14.294 -2.167 5.320 1.00 0.00 49 CYS A CA 2
ATOM 1488 C C . CYS A 1 49 ? 15.407 -3.190 5.376 1.00 0.00 49 CYS A C 2
ATOM 1489 O O . CYS A 1 49 ? 15.437 -4.054 4.499 1.00 0.00 49 CYS A O 2
ATOM 1496 N N . PRO A 1 50 ? 16.358 -3.107 6.312 1.00 0.00 50 PRO A N 2
ATOM 1497 C CA . PRO A 1 50 ? 17.423 -4.114 6.427 1.00 0.00 50 PRO A CA 2
ATOM 1498 C C . PRO A 1 50 ? 16.834 -5.475 6.789 1.00 0.00 50 PRO A C 2
ATOM 1499 O O . PRO A 1 50 ? 16.484 -5.670 7.957 1.00 0.00 50 PRO A O 2
ATOM 1511 N N . ARG A 1 1 ? 14.865 -6.356 4.598 1.00 0.00 1 ARG A N 3
ATOM 1512 C CA . ARG A 1 1 ? 13.454 -6.591 4.949 1.00 0.00 1 ARG A CA 3
ATOM 1513 C C . ARG A 1 1 ? 12.515 -5.794 4.081 1.00 0.00 1 ARG A C 3
ATOM 1514 O O . ARG A 1 1 ? 12.872 -4.745 3.562 1.00 0.00 1 ARG A O 3
ATOM 1537 N N . MET A 1 2 ? 11.316 -6.307 3.929 1.00 0.00 2 MET A N 3
ATOM 1538 C CA . MET A 1 2 ? 10.259 -5.627 3.229 1.00 0.00 2 MET A CA 3
ATOM 1539 C C . MET A 1 2 ? 9.301 -5.112 4.237 1.00 0.00 2 MET A C 3
ATOM 1540 O O . MET A 1 2 ? 8.625 -5.873 4.912 1.00 0.00 2 MET A O 3
ATOM 1554 N N . CYS A 1 3 ? 9.320 -3.846 4.400 1.00 0.00 3 CYS A N 3
ATOM 1555 C CA . CYS A 1 3 ? 8.436 -3.186 5.305 1.00 0.00 3 CYS A CA 3
ATOM 1556 C C . CYS A 1 3 ? 7.124 -2.947 4.644 1.00 0.00 3 CYS A C 3
ATOM 1557 O O . CYS A 1 3 ? 7.053 -2.236 3.634 1.00 0.00 3 CYS A O 3
ATOM 1564 N N . LYS A 1 4 ? 6.105 -3.553 5.186 1.00 0.00 4 LYS A N 3
ATOM 1565 C CA . LYS A 1 4 ? 4.788 -3.413 4.676 1.00 0.00 4 LYS A CA 3
ATOM 1566 C C . LYS A 1 4 ? 4.087 -2.338 5.510 1.00 0.00 4 LYS A C 3
ATOM 1567 O O . LYS A 1 4 ? 3.827 -2.525 6.692 1.00 0.00 4 LYS A O 3
ATOM 1586 N N . THR A 1 5 ? 3.848 -1.222 4.900 1.00 0.00 5 THR A N 3
ATOM 1587 C CA . THR A 1 5 ? 3.279 -0.063 5.536 1.00 0.00 5 THR A CA 3
ATOM 1588 C C . THR A 1 5 ? 1.873 0.231 4.974 1.00 0.00 5 THR A C 3
ATOM 1589 O O . THR A 1 5 ? 1.697 0.279 3.785 1.00 0.00 5 THR A O 3
ATOM 1600 N N . PRO A 1 6 ? 0.856 0.387 5.825 1.00 0.00 6 PRO A N 3
ATOM 1601 C CA . PRO A 1 6 ? -0.496 0.674 5.367 1.00 0.00 6 PRO A CA 3
ATOM 1602 C C . PRO A 1 6 ? -0.640 2.067 4.778 1.00 0.00 6 PRO A C 3
ATOM 1603 O O . PRO A 1 6 ? -0.466 3.058 5.466 1.00 0.00 6 PRO A O 3
ATOM 1614 N N . SER A 1 7 ? -0.951 2.089 3.503 1.00 0.00 7 SER A N 3
ATOM 1615 C CA . SER A 1 7 ? -1.180 3.303 2.715 1.00 0.00 7 SER A CA 3
ATOM 1616 C C . SER A 1 7 ? -2.247 4.167 3.371 1.00 0.00 7 SER A C 3
ATOM 1617 O O . SER A 1 7 ? -3.272 3.612 3.891 1.00 0.00 7 SER A O 3
ATOM 1625 N N . GLY A 1 8 ? -2.050 5.463 3.333 1.00 0.00 8 GLY A N 3
ATOM 1626 C CA . GLY A 1 8 ? -2.947 6.369 3.988 1.00 0.00 8 GLY A CA 3
ATOM 1627 C C . GLY A 1 8 ? -3.873 7.129 3.053 1.00 0.00 8 GLY A C 3
ATOM 1628 O O . GLY A 1 8 ? -4.904 7.624 3.493 1.00 0.00 8 GLY A O 3
ATOM 1632 N N . LYS A 1 9 ? -3.547 7.215 1.769 1.00 0.00 9 LYS A N 3
ATOM 1633 C CA . LYS A 1 9 ? -4.378 7.998 0.866 1.00 0.00 9 LYS A CA 3
ATOM 1634 C C . LYS A 1 9 ? -4.973 7.147 -0.224 1.00 0.00 9 LYS A C 3
ATOM 1635 O O . LYS A 1 9 ? -5.464 7.644 -1.254 1.00 0.00 9 LYS A O 3
ATOM 1654 N N . PHE A 1 10 ? -4.916 5.868 0.002 1.00 0.00 10 PHE A N 3
ATOM 1655 C CA . PHE A 1 10 ? -5.390 4.897 -0.922 1.00 0.00 10 PHE A CA 3
ATOM 1656 C C . PHE A 1 10 ? -6.882 5.009 -1.188 1.00 0.00 10 PHE A C 3
ATOM 1657 O O . PHE A 1 10 ? -7.693 5.142 -0.281 1.00 0.00 10 PHE A O 3
ATOM 1674 N N . LYS A 1 11 ? -7.201 4.903 -2.445 1.00 0.00 11 LYS A N 3
ATOM 1675 C CA . LYS A 1 11 ? -8.537 5.034 -2.936 1.00 0.00 11 LYS A CA 3
ATOM 1676 C C . LYS A 1 11 ? -8.972 3.831 -3.776 1.00 0.00 11 LYS A C 3
ATOM 1677 O O . LYS A 1 11 ? -8.310 3.462 -4.778 1.00 0.00 11 LYS A O 3
ATOM 1696 N N . GLY A 1 12 ? -10.048 3.210 -3.352 1.00 0.00 12 GLY A N 3
ATOM 1697 C CA . GLY A 1 12 ? -10.626 2.109 -4.078 1.00 0.00 12 GLY A CA 3
ATOM 1698 C C . GLY A 1 12 ? -10.269 0.778 -3.469 1.00 0.00 12 GLY A C 3
ATOM 1699 O O . GLY A 1 12 ? -9.660 0.720 -2.410 1.00 0.00 12 GLY A O 3
ATOM 1703 N N . TYR A 1 13 ? -10.672 -0.283 -4.118 1.00 0.00 13 TYR A N 3
ATOM 1704 C CA . TYR A 1 13 ? -10.335 -1.612 -3.683 1.00 0.00 13 TYR A CA 3
ATOM 1705 C C . TYR A 1 13 ? -8.979 -1.995 -4.213 1.00 0.00 13 TYR A C 3
ATOM 1706 O O . TYR A 1 13 ? -8.652 -1.716 -5.375 1.00 0.00 13 TYR A O 3
ATOM 1724 N N . CYS A 1 14 ? -8.190 -2.648 -3.399 1.00 0.00 14 CYS A N 3
ATOM 1725 C CA . CYS A 1 14 ? -6.881 -3.036 -3.828 1.00 0.00 14 CYS A CA 3
ATOM 1726 C C . CYS A 1 14 ? -6.946 -4.417 -4.496 1.00 0.00 14 CYS A C 3
ATOM 1727 O O . CYS A 1 14 ? -6.515 -5.437 -3.943 1.00 0.00 14 CYS A O 3
ATOM 1734 N N . VAL A 1 15 ? -7.623 -4.461 -5.608 1.00 0.00 15 VAL A N 3
ATOM 1735 C CA . VAL A 1 15 ? -7.666 -5.655 -6.424 1.00 0.00 15 VAL A CA 3
ATOM 1736 C C . VAL A 1 15 ? -6.509 -5.620 -7.418 1.00 0.00 15 VAL A C 3
ATOM 1737 O O . VAL A 1 15 ? -5.950 -6.639 -7.787 1.00 0.00 15 VAL A O 3
ATOM 1750 N N . ASN A 1 16 ? -6.131 -4.413 -7.790 1.00 0.00 16 ASN A N 3
ATOM 1751 C CA . ASN A 1 16 ? -5.034 -4.186 -8.700 1.00 0.00 16 ASN A CA 3
ATOM 1752 C C . ASN A 1 16 ? -3.866 -3.622 -7.931 1.00 0.00 16 ASN A C 3
ATOM 1753 O O . ASN A 1 16 ? -3.937 -2.501 -7.405 1.00 0.00 16 ASN A O 3
ATOM 1764 N N . ASN A 1 17 ? -2.798 -4.391 -7.875 1.00 0.00 17 ASN A N 3
ATOM 1765 C CA . ASN A 1 17 ? -1.592 -4.021 -7.129 1.00 0.00 17 ASN A CA 3
ATOM 1766 C C . ASN A 1 17 ? -0.963 -2.753 -7.667 1.00 0.00 17 ASN A C 3
ATOM 1767 O O . ASN A 1 17 ? -0.361 -2.004 -6.928 1.00 0.00 17 ASN A O 3
ATOM 1778 N N . THR A 1 18 ? -1.131 -2.513 -8.947 1.00 0.00 18 THR A N 3
ATOM 1779 C CA . THR A 1 18 ? -0.587 -1.340 -9.598 1.00 0.00 18 THR A CA 3
ATOM 1780 C C . THR A 1 18 ? -1.285 -0.038 -9.077 1.00 0.00 18 THR A C 3
ATOM 1781 O O . THR A 1 18 ? -0.684 1.030 -9.067 1.00 0.00 18 THR A O 3
ATOM 1792 N N . ASN A 1 19 ? -2.534 -0.157 -8.590 1.00 0.00 19 ASN A N 3
ATOM 1793 C CA . ASN A 1 19 ? -3.272 0.996 -8.043 1.00 0.00 19 ASN A CA 3
ATOM 1794 C C . ASN A 1 19 ? -2.618 1.364 -6.735 1.00 0.00 19 ASN A C 3
ATOM 1795 O O . ASN A 1 19 ? -2.245 2.521 -6.510 1.00 0.00 19 ASN A O 3
ATOM 1806 N N . CYS A 1 20 ? -2.406 0.328 -5.918 1.00 0.00 20 CYS A N 3
ATOM 1807 C CA . CYS A 1 20 ? -1.740 0.435 -4.619 1.00 0.00 20 CYS A CA 3
ATOM 1808 C C . CYS A 1 20 ? -0.407 1.031 -4.834 1.00 0.00 20 CYS A C 3
ATOM 1809 O O . CYS A 1 20 ? -0.003 1.979 -4.173 1.00 0.00 20 CYS A O 3
ATOM 1816 N N . LYS A 1 21 ? 0.249 0.463 -5.822 1.00 0.00 21 LYS A N 3
ATOM 1817 C CA . LYS A 1 21 ? 1.568 0.766 -6.175 1.00 0.00 21 LYS A CA 3
ATOM 1818 C C . LYS A 1 21 ? 1.700 2.242 -6.413 1.00 0.00 21 LYS A C 3
ATOM 1819 O O . LYS A 1 21 ? 2.472 2.884 -5.768 1.00 0.00 21 LYS A O 3
ATOM 1838 N N . ASN A 1 22 ? 0.871 2.766 -7.306 1.00 0.00 22 ASN A N 3
ATOM 1839 C CA . ASN A 1 22 ? 0.929 4.173 -7.698 1.00 0.00 22 ASN A CA 3
ATOM 1840 C C . ASN A 1 22 ? 0.632 5.079 -6.543 1.00 0.00 22 ASN A C 3
ATOM 1841 O O . ASN A 1 22 ? 1.269 6.129 -6.386 1.00 0.00 22 ASN A O 3
ATOM 1852 N N . VAL A 1 23 ? -0.306 4.685 -5.716 1.00 0.00 23 VAL A N 3
ATOM 1853 C CA . VAL A 1 23 ? -0.641 5.467 -4.545 1.00 0.00 23 VAL A CA 3
ATOM 1854 C C . VAL A 1 23 ? 0.534 5.476 -3.568 1.00 0.00 23 VAL A C 3
ATOM 1855 O O . VAL A 1 23 ? 0.928 6.525 -3.088 1.00 0.00 23 VAL A O 3
ATOM 1868 N N . CYS A 1 24 ? 1.110 4.331 -3.334 1.00 0.00 24 CYS A N 3
ATOM 1869 C CA . CYS A 1 24 ? 2.278 4.214 -2.484 1.00 0.00 24 CYS A CA 3
ATOM 1870 C C . CYS A 1 24 ? 3.464 4.966 -3.076 1.00 0.00 24 CYS A C 3
ATOM 1871 O O . CYS A 1 24 ? 4.186 5.652 -2.372 1.00 0.00 24 CYS A O 3
ATOM 1878 N N . ARG A 1 25 ? 3.618 4.884 -4.385 1.00 0.00 25 ARG A N 3
ATOM 1879 C CA . ARG A 1 25 ? 4.680 5.586 -5.089 1.00 0.00 25 ARG A CA 3
ATOM 1880 C C . ARG A 1 25 ? 4.490 7.094 -4.975 1.00 0.00 25 ARG A C 3
ATOM 1881 O O . ARG A 1 25 ? 5.444 7.845 -4.953 1.00 0.00 25 ARG A O 3
ATOM 1902 N N . THR A 1 26 ? 3.241 7.522 -4.872 1.00 0.00 26 THR A N 3
ATOM 1903 C CA . THR A 1 26 ? 2.942 8.920 -4.679 1.00 0.00 26 THR A CA 3
ATOM 1904 C C . THR A 1 26 ? 2.975 9.354 -3.200 1.00 0.00 26 THR A C 3
ATOM 1905 O O . THR A 1 26 ? 3.107 10.533 -2.904 1.00 0.00 26 THR A O 3
ATOM 1916 N N . GLU A 1 27 ? 2.702 8.424 -2.311 1.00 0.00 27 GLU A N 3
ATOM 1917 C CA . GLU A 1 27 ? 2.877 8.650 -0.852 1.00 0.00 27 GLU A CA 3
ATOM 1918 C C . GLU A 1 27 ? 4.362 8.813 -0.503 1.00 0.00 27 GLU A C 3
ATOM 1919 O O . GLU A 1 27 ? 4.726 9.666 0.295 1.00 0.00 27 GLU A O 3
ATOM 1931 N N . GLY A 1 28 ? 5.199 8.010 -1.128 1.00 0.00 28 GLY A N 3
ATOM 1932 C CA . GLY A 1 28 ? 6.632 8.110 -0.912 1.00 0.00 28 GLY A CA 3
ATOM 1933 C C . GLY A 1 28 ? 7.260 6.756 -0.704 1.00 0.00 28 GLY A C 3
ATOM 1934 O O . GLY A 1 28 ? 8.123 6.577 0.154 1.00 0.00 28 GLY A O 3
ATOM 1938 N N . PHE A 1 29 ? 6.820 5.802 -1.480 1.00 0.00 29 PHE A N 3
ATOM 1939 C CA . PHE A 1 29 ? 7.286 4.446 -1.370 1.00 0.00 29 PHE A CA 3
ATOM 1940 C C . PHE A 1 29 ? 7.684 3.939 -2.731 1.00 0.00 29 PHE A C 3
ATOM 1941 O O . PHE A 1 29 ? 7.109 4.350 -3.733 1.00 0.00 29 PHE A O 3
ATOM 1958 N N . PRO A 1 30 ? 8.676 3.043 -2.793 1.00 0.00 30 PRO A N 3
ATOM 1959 C CA . PRO A 1 30 ? 9.117 2.446 -4.054 1.00 0.00 30 PRO A CA 3
ATOM 1960 C C . PRO A 1 30 ? 8.005 1.635 -4.737 1.00 0.00 30 PRO A C 3
ATOM 1961 O O . PRO A 1 30 ? 7.896 1.605 -5.972 1.00 0.00 30 PRO A O 3
ATOM 1972 N N . THR A 1 31 ? 7.170 0.987 -3.943 1.00 0.00 31 THR A N 3
ATOM 1973 C CA . THR A 1 31 ? 6.157 0.149 -4.484 1.00 0.00 31 THR A CA 3
ATOM 1974 C C . THR A 1 31 ? 5.024 -0.039 -3.471 1.00 0.00 31 THR A C 3
ATOM 1975 O O . THR A 1 31 ? 5.143 0.355 -2.307 1.00 0.00 31 THR A O 3
ATOM 1986 N N . GLY A 1 32 ? 3.961 -0.636 -3.924 1.00 0.00 32 GLY A N 3
ATOM 1987 C CA . GLY A 1 32 ? 2.815 -0.890 -3.135 1.00 0.00 32 GLY A CA 3
ATOM 1988 C C . GLY A 1 32 ? 2.204 -2.141 -3.636 1.00 0.00 32 GLY A C 3
ATOM 1989 O O . GLY A 1 32 ? 2.427 -2.503 -4.816 1.00 0.00 32 GLY A O 3
ATOM 1993 N N . SER A 1 33 ? 1.508 -2.818 -2.801 1.00 0.00 33 SER A N 3
ATOM 1994 C CA . SER A 1 33 ? 0.918 -4.092 -3.109 1.00 0.00 33 SER A CA 3
ATOM 1995 C C . SER A 1 33 ? -0.293 -4.367 -2.201 1.00 0.00 33 SER A C 3
ATOM 1996 O O . SER A 1 33 ? -0.407 -3.807 -1.108 1.00 0.00 33 SER A O 3
ATOM 2004 N N . CYS A 1 34 ? -1.170 -5.217 -2.656 1.00 0.00 34 CYS A N 3
ATOM 2005 C CA . CYS A 1 34 ? -2.430 -5.447 -1.995 1.00 0.00 34 CYS A CA 3
ATOM 2006 C C . CYS A 1 34 ? -2.363 -6.638 -1.050 1.00 0.00 34 CYS A C 3
ATOM 2007 O O . CYS A 1 34 ? -2.047 -7.765 -1.464 1.00 0.00 34 CYS A O 3
ATOM 2014 N N . ASP A 1 35 ? -2.731 -6.395 0.177 1.00 0.00 35 ASP A N 3
ATOM 2015 C CA . ASP A 1 35 ? -2.637 -7.362 1.255 1.00 0.00 35 ASP A CA 3
ATOM 2016 C C . ASP A 1 35 ? -4.019 -7.582 1.878 1.00 0.00 35 ASP A C 3
ATOM 2017 O O . ASP A 1 35 ? -4.969 -6.815 1.607 1.00 0.00 35 ASP A O 3
ATOM 2026 N N . PHE A 1 36 ? -4.146 -8.608 2.676 1.00 0.00 36 PHE A N 3
ATOM 2027 C CA . PHE A 1 36 ? -5.385 -8.942 3.315 1.00 0.00 36 PHE A CA 3
ATOM 2028 C C . PHE A 1 36 ? -5.227 -8.973 4.816 1.00 0.00 36 PHE A C 3
ATOM 2029 O O . PHE A 1 36 ? -4.474 -9.764 5.358 1.00 0.00 36 PHE A O 3
ATOM 2046 N N . HIS A 1 37 ? -5.925 -8.076 5.475 1.00 0.00 37 HIS A N 3
ATOM 2047 C CA . HIS A 1 37 ? -5.965 -8.064 6.921 1.00 0.00 37 HIS A CA 3
ATOM 2048 C C . HIS A 1 37 ? -7.335 -7.537 7.361 1.00 0.00 37 HIS A C 3
ATOM 2049 O O . HIS A 1 37 ? -7.580 -7.300 8.538 1.00 0.00 37 HIS A O 3
ATOM 2064 N N . VAL A 1 38 ? -8.198 -7.342 6.385 1.00 0.00 38 VAL A N 3
ATOM 2065 C CA . VAL A 1 38 ? -9.513 -6.749 6.573 1.00 0.00 38 VAL A CA 3
ATOM 2066 C C . VAL A 1 38 ? -10.449 -7.357 5.580 1.00 0.00 38 VAL A C 3
ATOM 2067 O O . VAL A 1 38 ? -9.993 -8.016 4.665 1.00 0.00 38 VAL A O 3
ATOM 2080 N N . ALA A 1 39 ? -11.738 -7.136 5.752 1.00 0.00 39 ALA A N 3
ATOM 2081 C CA . ALA A 1 39 ? -12.738 -7.652 4.838 1.00 0.00 39 ALA A CA 3
ATOM 2082 C C . ALA A 1 39 ? -12.657 -6.921 3.505 1.00 0.00 39 ALA A C 3
ATOM 2083 O O . ALA A 1 39 ? -13.330 -5.922 3.265 1.00 0.00 39 ALA A O 3
ATOM 2090 N N . GLY A 1 40 ? -11.746 -7.370 2.712 1.00 0.00 40 GLY A N 3
ATOM 2091 C CA . GLY A 1 40 ? -11.510 -6.813 1.448 1.00 0.00 40 GLY A CA 3
ATOM 2092 C C . GLY A 1 40 ? -10.040 -6.804 1.167 1.00 0.00 40 GLY A C 3
ATOM 2093 O O . GLY A 1 40 ? -9.331 -7.759 1.495 1.00 0.00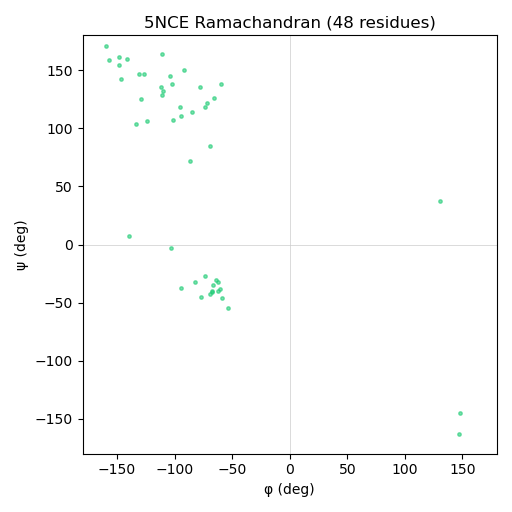 40 GLY A O 3
ATOM 2097 N N . ARG A 1 41 ? -9.569 -5.751 0.568 1.00 0.00 41 ARG A N 3
ATOM 2098 C CA . ARG A 1 41 ? -8.191 -5.641 0.204 1.00 0.00 41 ARG A CA 3
ATOM 2099 C C . ARG A 1 41 ? -7.611 -4.369 0.766 1.00 0.00 41 ARG A C 3
ATOM 2100 O O . ARG A 1 41 ? -8.182 -3.297 0.576 1.00 0.00 41 ARG A O 3
ATOM 2121 N N . LYS A 1 42 ? -6.486 -4.462 1.416 1.00 0.00 42 LYS A N 3
ATOM 2122 C CA . LYS A 1 42 ? -5.843 -3.293 1.922 1.00 0.00 42 LYS A CA 3
ATOM 2123 C C . LYS A 1 42 ? -4.571 -3.060 1.159 1.00 0.00 42 LYS A C 3
ATOM 2124 O O . LYS A 1 42 ? -3.798 -3.974 0.943 1.00 0.00 42 LYS A O 3
ATOM 2143 N N . CYS A 1 43 ? -4.401 -1.866 0.710 1.00 0.00 43 CYS A N 3
ATOM 2144 C CA . CYS A 1 43 ? -3.185 -1.469 0.061 1.00 0.00 43 CYS A CA 3
ATOM 2145 C C . CYS A 1 43 ? -2.104 -1.277 1.109 1.00 0.00 43 CYS A C 3
ATOM 2146 O O . CYS A 1 43 ? -2.375 -0.703 2.218 1.00 0.00 43 CYS A O 3
ATOM 2153 N N . TYR A 1 44 ? -0.950 -1.804 0.828 1.00 0.00 44 TYR A N 3
ATOM 2154 C CA . TYR A 1 44 ? 0.204 -1.641 1.639 1.00 0.00 44 TYR A CA 3
ATOM 2155 C C . TYR A 1 44 ? 1.359 -1.256 0.794 1.00 0.00 44 TYR A C 3
ATOM 2156 O O . TYR A 1 44 ? 1.536 -1.748 -0.309 1.00 0.00 44 TYR A O 3
ATOM 2174 N N . CYS A 1 45 ? 2.129 -0.415 1.310 1.00 0.00 45 CYS A N 3
ATOM 2175 C CA . CYS A 1 45 ? 3.262 0.079 0.657 1.00 0.00 45 CYS A CA 3
ATOM 2176 C C . CYS A 1 45 ? 4.461 -0.694 1.111 1.00 0.00 45 CYS A C 3
ATOM 2177 O O . CYS A 1 45 ? 4.590 -1.012 2.293 1.00 0.00 45 CYS A O 3
ATOM 2184 N N . TYR A 1 46 ? 5.320 -1.005 0.195 1.00 0.00 46 TYR A N 3
ATOM 2185 C CA . TYR A 1 46 ? 6.484 -1.767 0.496 1.00 0.00 46 TYR A CA 3
ATOM 2186 C C . TYR A 1 46 ? 7.708 -0.942 0.340 1.00 0.00 46 TYR A C 3
ATOM 2187 O O . TYR A 1 46 ? 7.851 -0.200 -0.632 1.00 0.00 46 TYR A O 3
ATOM 2205 N N . LYS A 1 47 ? 8.570 -1.051 1.300 1.00 0.00 47 LYS A N 3
ATOM 2206 C CA . LYS A 1 47 ? 9.809 -0.328 1.303 1.00 0.00 47 LYS A CA 3
ATOM 2207 C C . LYS A 1 47 ? 10.885 -1.158 1.980 1.00 0.00 47 LYS A C 3
ATOM 2208 O O . LYS A 1 47 ? 10.596 -1.908 2.929 1.00 0.00 47 LYS A O 3
ATOM 2227 N N . PRO A 1 48 ? 12.113 -1.081 1.495 1.00 0.00 48 PRO A N 3
ATOM 2228 C CA . PRO A 1 48 ? 13.221 -1.824 2.061 1.00 0.00 48 PRO A CA 3
ATOM 2229 C C . PRO A 1 48 ? 13.683 -1.260 3.404 1.00 0.00 48 PRO A C 3
ATOM 2230 O O . PRO A 1 48 ? 13.990 -0.076 3.546 1.00 0.00 48 PRO A O 3
ATOM 2241 N N . CYS A 1 49 ? 13.630 -2.097 4.368 1.00 0.00 49 CYS A N 3
ATOM 2242 C CA . CYS A 1 49 ? 14.184 -1.859 5.669 1.00 0.00 49 CYS A CA 3
ATOM 2243 C C . CYS A 1 49 ? 15.273 -2.892 5.831 1.00 0.00 49 CYS A C 3
ATOM 2244 O O . CYS A 1 49 ? 15.292 -3.831 5.037 1.00 0.00 49 CYS A O 3
ATOM 2251 N N . PRO A 1 50 ? 16.222 -2.733 6.759 1.00 0.00 50 PRO A N 3
ATOM 2252 C CA . PRO A 1 50 ? 17.257 -3.750 6.998 1.00 0.00 50 PRO A CA 3
ATOM 2253 C C . PRO A 1 50 ? 16.628 -5.087 7.412 1.00 0.00 50 PRO A C 3
ATOM 2254 O O . PRO A 1 50 ? 16.509 -6.007 6.559 1.00 0.00 50 PRO A O 3
ATOM 2266 N N . ARG A 1 1 ? 15.355 -6.085 4.090 1.00 0.00 1 ARG A N 4
ATOM 2267 C CA . ARG A 1 1 ? 14.018 -6.509 4.529 1.00 0.00 1 ARG A CA 4
ATOM 2268 C C . ARG A 1 1 ? 12.977 -5.764 3.724 1.00 0.00 1 ARG A C 4
ATOM 2269 O O . ARG A 1 1 ? 13.229 -4.663 3.254 1.00 0.00 1 ARG A O 4
ATOM 2292 N N . MET A 1 2 ? 11.830 -6.360 3.567 1.00 0.00 2 MET A N 4
ATOM 2293 C CA . MET A 1 2 ? 10.714 -5.731 2.902 1.00 0.00 2 MET A CA 4
ATOM 2294 C C . MET A 1 2 ? 9.722 -5.327 3.936 1.00 0.00 2 MET A C 4
ATOM 2295 O O . MET A 1 2 ? 9.200 -6.156 4.667 1.00 0.00 2 MET A O 4
ATOM 2309 N N . CYS A 1 3 ? 9.556 -4.065 4.063 1.00 0.00 3 CYS A N 4
ATOM 2310 C CA . CYS A 1 3 ? 8.614 -3.508 4.984 1.00 0.00 3 CYS A CA 4
ATOM 2311 C C . CYS A 1 3 ? 7.305 -3.269 4.303 1.00 0.00 3 CYS A C 4
ATOM 2312 O O . CYS A 1 3 ? 7.252 -2.559 3.298 1.00 0.00 3 CYS A O 4
ATOM 2319 N N . LYS A 1 4 ? 6.267 -3.870 4.840 1.00 0.00 4 LYS A N 4
ATOM 2320 C CA . LYS A 1 4 ? 4.940 -3.721 4.325 1.00 0.00 4 LYS A CA 4
ATOM 2321 C C . LYS A 1 4 ? 4.206 -2.714 5.229 1.00 0.00 4 LYS A C 4
ATOM 2322 O O . LYS A 1 4 ? 3.921 -2.997 6.387 1.00 0.00 4 LYS A O 4
ATOM 2341 N N . THR A 1 5 ? 3.952 -1.556 4.694 1.00 0.00 5 THR A N 4
ATOM 2342 C CA . THR A 1 5 ? 3.374 -0.435 5.410 1.00 0.00 5 THR A CA 4
ATOM 2343 C C . THR A 1 5 ? 1.987 -0.059 4.832 1.00 0.00 5 THR A C 4
ATOM 2344 O O . THR A 1 5 ? 1.863 0.121 3.656 1.00 0.00 5 THR A O 4
ATOM 2355 N N . PRO A 1 6 ? 0.941 0.044 5.664 1.00 0.00 6 PRO A N 4
ATOM 2356 C CA . PRO A 1 6 ? -0.413 0.385 5.191 1.00 0.00 6 PRO A CA 4
ATOM 2357 C C . PRO A 1 6 ? -0.510 1.812 4.653 1.00 0.00 6 PRO A C 4
ATOM 2358 O O . PRO A 1 6 ? -0.162 2.772 5.335 1.00 0.00 6 PRO A O 4
ATOM 2369 N N . SER A 1 7 ? -0.975 1.921 3.436 1.00 0.00 7 SER A N 4
ATOM 2370 C CA . SER A 1 7 ? -1.117 3.193 2.750 1.00 0.00 7 SER A CA 4
ATOM 2371 C C . SER A 1 7 ? -2.253 4.022 3.373 1.00 0.00 7 SER A C 4
ATOM 2372 O O . SER A 1 7 ? -3.335 3.459 3.739 1.00 0.00 7 SER A O 4
ATOM 2380 N N . GLY A 1 8 ? -2.051 5.322 3.452 1.00 0.00 8 GLY A N 4
ATOM 2381 C CA . GLY A 1 8 ? -2.998 6.188 4.077 1.00 0.00 8 GLY A CA 4
ATOM 2382 C C . GLY A 1 8 ? -4.072 6.665 3.132 1.00 0.00 8 GLY A C 4
ATOM 2383 O O . GLY A 1 8 ? -5.253 6.660 3.482 1.00 0.00 8 GLY A O 4
ATOM 2387 N N . LYS A 1 9 ? -3.713 7.008 1.891 1.00 0.00 9 LYS A N 4
ATOM 2388 C CA . LYS A 1 9 ? -4.713 7.563 1.015 1.00 0.00 9 LYS A CA 4
ATOM 2389 C C . LYS A 1 9 ? -5.409 6.537 0.213 1.00 0.00 9 LYS A C 4
ATOM 2390 O O . LYS A 1 9 ? -6.260 6.855 -0.638 1.00 0.00 9 LYS A O 4
ATOM 2409 N N . PHE A 1 10 ? -5.083 5.323 0.477 1.00 0.00 10 PHE A N 4
ATOM 2410 C CA . PHE A 1 10 ? -5.671 4.245 -0.217 1.00 0.00 10 PHE A CA 4
ATOM 2411 C C . PHE A 1 10 ? -6.951 3.801 0.429 1.00 0.00 10 PHE A C 4
ATOM 2412 O O . PHE A 1 10 ? -6.971 3.346 1.595 1.00 0.00 10 PHE A O 4
ATOM 2429 N N . LYS A 1 11 ? -7.981 3.906 -0.335 1.00 0.00 11 LYS A N 4
ATOM 2430 C CA . LYS A 1 11 ? -9.295 3.438 0.014 1.00 0.00 11 LYS A CA 4
ATOM 2431 C C . LYS A 1 11 ? -9.810 2.617 -1.142 1.00 0.00 11 LYS A C 4
ATOM 2432 O O . LYS A 1 11 ? -9.277 2.723 -2.249 1.00 0.00 11 LYS A O 4
ATOM 2451 N N . GLY A 1 12 ? -10.808 1.818 -0.898 1.00 0.00 12 GLY A N 4
ATOM 2452 C CA . GLY A 1 12 ? -11.405 1.063 -1.955 1.00 0.00 12 GLY A CA 4
ATOM 2453 C C . GLY A 1 12 ? -10.941 -0.361 -1.967 1.00 0.00 12 GLY A C 4
ATOM 2454 O O . GLY A 1 12 ? -10.817 -0.995 -0.915 1.00 0.00 12 GLY A O 4
ATOM 2458 N N . TYR A 1 13 ? -10.670 -0.863 -3.138 1.00 0.00 13 TYR A N 4
ATOM 2459 C CA . TYR A 1 13 ? -10.267 -2.218 -3.304 1.00 0.00 13 TYR A CA 4
ATOM 2460 C C . TYR A 1 13 ? -8.942 -2.355 -3.984 1.00 0.00 13 TYR A C 4
ATOM 2461 O O . TYR A 1 13 ? -8.793 -2.033 -5.162 1.00 0.00 13 TYR A O 4
ATOM 2479 N N . CYS A 1 14 ? -7.980 -2.850 -3.262 1.00 0.00 14 CYS A N 4
ATOM 2480 C CA . CYS A 1 14 ? -6.697 -3.129 -3.825 1.00 0.00 14 CYS A CA 4
ATOM 2481 C C . CYS A 1 14 ? -6.734 -4.528 -4.449 1.00 0.00 14 CYS A C 4
ATOM 2482 O O . CYS A 1 14 ? -6.250 -5.503 -3.879 1.00 0.00 14 CYS A O 4
ATOM 2489 N N . VAL A 1 15 ? -7.499 -4.640 -5.498 1.00 0.00 15 VAL A N 4
ATOM 2490 C CA . VAL A 1 15 ? -7.538 -5.838 -6.312 1.00 0.00 15 VAL A CA 4
ATOM 2491 C C . VAL A 1 15 ? -6.279 -5.947 -7.174 1.00 0.00 15 VAL A C 4
ATOM 2492 O O . VAL A 1 15 ? -5.767 -7.035 -7.401 1.00 0.00 15 VAL A O 4
ATOM 2505 N N . ASN A 1 16 ? -5.764 -4.808 -7.579 1.00 0.00 16 ASN A N 4
ATOM 2506 C CA . ASN A 1 16 ? -4.608 -4.734 -8.450 1.00 0.00 16 ASN A CA 4
ATOM 2507 C C . ASN A 1 16 ? -3.483 -3.988 -7.778 1.00 0.00 16 ASN A C 4
ATOM 2508 O O . ASN A 1 16 ? -3.626 -2.810 -7.403 1.00 0.00 16 ASN A O 4
ATOM 2519 N N . ASN A 1 17 ? -2.359 -4.682 -7.659 1.00 0.00 17 ASN A N 4
ATOM 2520 C CA . ASN A 1 17 ? -1.130 -4.182 -7.020 1.00 0.00 17 ASN A CA 4
ATOM 2521 C C . ASN A 1 17 ? -0.642 -2.904 -7.661 1.00 0.00 17 ASN A C 4
ATOM 2522 O O . ASN A 1 17 ? -0.006 -2.099 -7.023 1.00 0.00 17 ASN A O 4
ATOM 2533 N N . THR A 1 18 ? -0.961 -2.715 -8.918 1.00 0.00 18 THR A N 4
ATOM 2534 C CA . THR A 1 18 ? -0.541 -1.540 -9.636 1.00 0.00 18 THR A CA 4
ATOM 2535 C C . THR A 1 18 ? -1.211 -0.252 -9.093 1.00 0.00 18 THR A C 4
ATOM 2536 O O . THR A 1 18 ? -0.591 0.809 -9.094 1.00 0.00 18 THR A O 4
ATOM 2547 N N . ASN A 1 19 ? -2.430 -0.368 -8.553 1.00 0.00 19 ASN A N 4
ATOM 2548 C CA . ASN A 1 19 ? -3.134 0.795 -8.025 1.00 0.00 19 ASN A CA 4
ATOM 2549 C C . ASN A 1 19 ? -2.488 1.144 -6.718 1.00 0.00 19 ASN A C 4
ATOM 2550 O O . ASN A 1 19 ? -2.224 2.304 -6.423 1.00 0.00 19 ASN A O 4
ATOM 2561 N N . CYS A 1 20 ? -2.170 0.092 -5.968 1.00 0.00 20 CYS A N 4
ATOM 2562 C CA . CYS A 1 20 ? -1.487 0.201 -4.694 1.00 0.00 20 CYS A CA 4
ATOM 2563 C C . CYS A 1 20 ? -0.194 0.869 -4.919 1.00 0.00 20 CYS A C 4
ATOM 2564 O O . CYS A 1 20 ? 0.164 1.827 -4.241 1.00 0.00 20 CYS A O 4
ATOM 2571 N N . LYS A 1 21 ? 0.496 0.350 -5.920 1.00 0.00 21 LYS A N 4
ATOM 2572 C CA . LYS A 1 21 ? 1.778 0.764 -6.266 1.00 0.00 21 LYS A CA 4
ATOM 2573 C C . LYS A 1 21 ? 1.768 2.255 -6.506 1.00 0.00 21 LYS A C 4
ATOM 2574 O O . LYS A 1 21 ? 2.538 2.969 -5.918 1.00 0.00 21 LYS A O 4
ATOM 2593 N N . ASN A 1 22 ? 0.830 2.713 -7.332 1.00 0.00 22 ASN A N 4
ATOM 2594 C CA . ASN A 1 22 ? 0.710 4.131 -7.664 1.00 0.00 22 ASN A CA 4
ATOM 2595 C C . ASN A 1 22 ? 0.458 4.961 -6.430 1.00 0.00 22 ASN A C 4
ATOM 2596 O O . ASN A 1 22 ? 1.160 5.948 -6.191 1.00 0.00 22 ASN A O 4
ATOM 2607 N N . VAL A 1 23 ? -0.506 4.543 -5.622 1.00 0.00 23 VAL A N 4
ATOM 2608 C CA . VAL A 1 23 ? -0.843 5.256 -4.404 1.00 0.00 23 VAL A CA 4
ATOM 2609 C C . VAL A 1 23 ? 0.363 5.316 -3.455 1.00 0.00 23 VAL A C 4
ATOM 2610 O O . VAL A 1 23 ? 0.673 6.373 -2.915 1.00 0.00 23 VAL A O 4
ATOM 2623 N N . CYS A 1 24 ? 1.061 4.206 -3.313 1.00 0.00 24 CYS A N 4
ATOM 2624 C CA . CYS A 1 24 ? 2.267 4.124 -2.492 1.00 0.00 24 CYS A CA 4
ATOM 2625 C C . CYS A 1 24 ? 3.384 4.985 -3.036 1.00 0.00 24 CYS A C 4
ATOM 2626 O O . CYS A 1 24 ? 4.090 5.636 -2.284 1.00 0.00 24 CYS A O 4
ATOM 2633 N N . ARG A 1 25 ? 3.513 5.027 -4.335 1.00 0.00 25 ARG A N 4
ATOM 2634 C CA . ARG A 1 25 ? 4.519 5.856 -4.973 1.00 0.00 25 ARG A CA 4
ATOM 2635 C C . ARG A 1 25 ? 4.156 7.333 -4.814 1.00 0.00 25 ARG A C 4
ATOM 2636 O O . ARG A 1 25 ? 5.012 8.195 -4.816 1.00 0.00 25 ARG A O 4
ATOM 2657 N N . THR A 1 26 ? 2.867 7.594 -4.641 1.00 0.00 26 THR A N 4
ATOM 2658 C CA . THR A 1 26 ? 2.379 8.933 -4.376 1.00 0.00 26 THR A CA 4
ATOM 2659 C C . THR A 1 26 ? 2.517 9.258 -2.852 1.00 0.00 26 THR A C 4
ATOM 2660 O O . THR A 1 26 ? 2.539 10.416 -2.447 1.00 0.00 26 THR A O 4
ATOM 2671 N N . GLU A 1 27 ? 2.474 8.222 -2.014 1.00 0.00 27 GLU A N 4
ATOM 2672 C CA . GLU A 1 27 ? 2.762 8.357 -0.572 1.00 0.00 27 GLU A CA 4
ATOM 2673 C C . GLU A 1 27 ? 4.240 8.674 -0.346 1.00 0.00 27 GLU A C 4
ATOM 2674 O O . GLU A 1 27 ? 4.584 9.526 0.457 1.00 0.00 27 GLU A O 4
ATOM 2686 N N . GLY A 1 28 ? 5.088 7.999 -1.085 1.00 0.00 28 GLY A N 4
ATOM 2687 C CA . GLY A 1 28 ? 6.516 8.210 -0.967 1.00 0.00 28 GLY A CA 4
ATOM 2688 C C . GLY A 1 28 ? 7.242 6.903 -0.780 1.00 0.00 28 GLY A C 4
ATOM 2689 O O . GLY A 1 28 ? 8.225 6.815 -0.051 1.00 0.00 28 GLY A O 4
ATOM 2693 N N . PHE A 1 29 ? 6.744 5.884 -1.428 1.00 0.00 29 PHE A N 4
ATOM 2694 C CA . PHE A 1 29 ? 7.300 4.563 -1.334 1.00 0.00 29 PHE A CA 4
ATOM 2695 C C . PHE A 1 29 ? 7.710 4.096 -2.706 1.00 0.00 29 PHE A C 4
ATOM 2696 O O . PHE A 1 29 ? 7.099 4.494 -3.698 1.00 0.00 29 PHE A O 4
ATOM 2713 N N . PRO A 1 30 ? 8.751 3.252 -2.788 1.00 0.00 30 PRO A N 4
ATOM 2714 C CA . PRO A 1 30 ? 9.220 2.704 -4.061 1.00 0.00 30 PRO A CA 4
ATOM 2715 C C . PRO A 1 30 ? 8.139 1.888 -4.781 1.00 0.00 30 PRO A C 4
ATOM 2716 O O . PRO A 1 30 ? 7.987 1.972 -6.006 1.00 0.00 30 PRO A O 4
ATOM 2727 N N . THR A 1 31 ? 7.379 1.119 -4.024 1.00 0.00 31 THR A N 4
ATOM 2728 C CA . THR A 1 31 ? 6.402 0.260 -4.604 1.00 0.00 31 THR A CA 4
ATOM 2729 C C . THR A 1 31 ? 5.282 -0.022 -3.596 1.00 0.00 31 THR A C 4
ATOM 2730 O O . THR A 1 31 ? 5.369 0.382 -2.421 1.00 0.00 31 THR A O 4
ATOM 2741 N N . GLY A 1 32 ? 4.267 -0.703 -4.049 1.00 0.00 32 GLY A N 4
ATOM 2742 C CA . GLY A 1 32 ? 3.134 -1.015 -3.255 1.00 0.00 32 GLY A CA 4
ATOM 2743 C C . GLY A 1 32 ? 2.518 -2.284 -3.745 1.00 0.00 32 GLY A C 4
ATOM 2744 O O . GLY A 1 32 ? 2.673 -2.636 -4.925 1.00 0.00 32 GLY A O 4
ATOM 2748 N N . SER A 1 33 ? 1.867 -2.969 -2.874 1.00 0.00 33 SER A N 4
ATOM 2749 C CA . SER A 1 33 ? 1.251 -4.238 -3.149 1.00 0.00 33 SER A CA 4
ATOM 2750 C C . SER A 1 33 ? 0.060 -4.478 -2.191 1.00 0.00 33 SER A C 4
ATOM 2751 O O . SER A 1 33 ? 0.025 -3.943 -1.089 1.00 0.00 33 SER A O 4
ATOM 2759 N N . CYS A 1 34 ? -0.886 -5.271 -2.614 1.00 0.00 34 CYS A N 4
ATOM 2760 C CA . CYS A 1 34 ? -2.134 -5.414 -1.907 1.00 0.00 34 CYS A CA 4
ATOM 2761 C C . CYS A 1 34 ? -2.062 -6.480 -0.833 1.00 0.00 34 CYS A C 4
ATOM 2762 O O . CYS A 1 34 ? -1.234 -7.393 -0.894 1.00 0.00 34 CYS A O 4
ATOM 2769 N N . ASP A 1 35 ? -2.942 -6.353 0.125 1.00 0.00 35 ASP A N 4
ATOM 2770 C CA . ASP A 1 35 ? -2.992 -7.195 1.290 1.00 0.00 35 ASP A CA 4
ATOM 2771 C C . ASP A 1 35 ? -4.442 -7.355 1.726 1.00 0.00 35 ASP A C 4
ATOM 2772 O O . ASP A 1 35 ? -5.311 -6.514 1.384 1.00 0.00 35 ASP A O 4
ATOM 2781 N N . PHE A 1 36 ? -4.714 -8.398 2.455 1.00 0.00 36 PHE A N 4
ATOM 2782 C CA . PHE A 1 36 ? -6.026 -8.687 2.922 1.00 0.00 36 PHE A CA 4
ATOM 2783 C C . PHE A 1 36 ? -5.937 -8.780 4.425 1.00 0.00 36 PHE A C 4
ATOM 2784 O O . PHE A 1 36 ? -5.369 -9.720 4.965 1.00 0.00 36 PHE A O 4
ATOM 2801 N N . HIS A 1 37 ? -6.464 -7.797 5.086 1.00 0.00 37 HIS A N 4
ATOM 2802 C CA . HIS A 1 37 ? -6.466 -7.804 6.533 1.00 0.00 37 HIS A CA 4
ATOM 2803 C C . HIS A 1 37 ? -7.798 -7.246 7.012 1.00 0.00 37 HIS A C 4
ATOM 2804 O O . HIS A 1 37 ? -8.007 -6.999 8.198 1.00 0.00 37 HIS A O 4
ATOM 2819 N N . VAL A 1 38 ? -8.669 -7.035 6.062 1.00 0.00 38 VAL A N 4
ATOM 2820 C CA . VAL A 1 38 ? -9.965 -6.430 6.255 1.00 0.00 38 VAL A CA 4
ATOM 2821 C C . VAL A 1 38 ? -10.867 -7.012 5.228 1.00 0.00 38 VAL A C 4
ATOM 2822 O O . VAL A 1 38 ? -10.380 -7.617 4.324 1.00 0.00 38 VAL A O 4
ATOM 2835 N N . ALA A 1 39 ? -12.166 -6.820 5.373 1.00 0.00 39 ALA A N 4
ATOM 2836 C CA . ALA A 1 39 ? -13.142 -7.336 4.403 1.00 0.00 39 ALA A CA 4
ATOM 2837 C C . ALA A 1 39 ? -12.867 -6.792 2.997 1.00 0.00 39 ALA A C 4
ATOM 2838 O O . ALA A 1 39 ? -13.143 -7.444 1.999 1.00 0.00 39 ALA A O 4
ATOM 2845 N N . GLY A 1 40 ? -12.317 -5.595 2.953 1.00 0.00 40 GLY A N 4
ATOM 2846 C CA . GLY A 1 40 ? -11.940 -5.006 1.709 1.00 0.00 40 GLY A CA 4
ATOM 2847 C C . GLY A 1 40 ? -10.503 -5.350 1.368 1.00 0.00 40 GLY A C 4
ATOM 2848 O O . GLY A 1 40 ? -9.863 -6.142 2.040 1.00 0.00 40 GLY A O 4
ATOM 2852 N N . ARG A 1 41 ? -9.978 -4.729 0.377 1.00 0.00 41 ARG A N 4
ATOM 2853 C CA . ARG A 1 41 ? -8.639 -5.022 -0.049 1.00 0.00 41 ARG A CA 4
ATOM 2854 C C . ARG A 1 41 ? -7.766 -3.835 0.182 1.00 0.00 41 ARG A C 4
ATOM 2855 O O . ARG A 1 41 ? -7.973 -2.777 -0.416 1.00 0.00 41 ARG A O 4
ATOM 2876 N N . LYS A 1 42 ? -6.776 -4.009 1.011 1.00 0.00 42 LYS A N 4
ATOM 2877 C CA . LYS A 1 42 ? -5.979 -2.921 1.454 1.00 0.00 42 LYS A CA 4
ATOM 2878 C C . LYS A 1 42 ? -4.658 -2.901 0.713 1.00 0.00 42 LYS A C 4
ATOM 2879 O O . LYS A 1 42 ? -4.180 -3.920 0.254 1.00 0.00 42 LYS A O 4
ATOM 2898 N N . CYS A 1 43 ? -4.144 -1.736 0.549 1.00 0.00 43 CYS A N 4
ATOM 2899 C CA . CYS A 1 43 ? -2.888 -1.500 -0.095 1.00 0.00 43 CYS A CA 4
ATOM 2900 C C . CYS A 1 43 ? -1.827 -1.320 0.954 1.00 0.00 43 CYS A C 4
ATOM 2901 O O . CYS A 1 43 ? -2.089 -0.708 2.029 1.00 0.00 43 CYS A O 4
ATOM 2908 N N . TYR A 1 44 ? -0.684 -1.893 0.700 1.00 0.00 44 TYR A N 4
ATOM 2909 C CA . TYR A 1 44 ? 0.449 -1.774 1.543 1.00 0.00 44 TYR A CA 4
ATOM 2910 C C . TYR A 1 44 ? 1.651 -1.444 0.725 1.00 0.00 44 TYR A C 4
ATOM 2911 O O . TYR A 1 44 ? 1.900 -2.020 -0.323 1.00 0.00 44 TYR A O 4
ATOM 2929 N N . CYS A 1 45 ? 2.373 -0.550 1.206 1.00 0.00 45 CYS A N 4
ATOM 2930 C CA . CYS A 1 45 ? 3.515 -0.059 0.565 1.00 0.00 45 CYS A CA 4
ATOM 2931 C C . CYS A 1 45 ? 4.718 -0.846 0.987 1.00 0.00 45 CYS A C 4
ATOM 2932 O O . CYS A 1 45 ? 4.841 -1.230 2.149 1.00 0.00 45 CYS A O 4
ATOM 2939 N N . TYR A 1 46 ? 5.591 -1.093 0.054 1.00 0.00 46 TYR A N 4
ATOM 2940 C CA . TYR A 1 46 ? 6.779 -1.837 0.316 1.00 0.00 46 TYR A CA 4
ATOM 2941 C C . TYR A 1 46 ? 7.978 -0.970 0.212 1.00 0.00 46 TYR A C 4
ATOM 2942 O O . TYR A 1 46 ? 8.101 -0.168 -0.716 1.00 0.00 46 TYR A O 4
ATOM 2960 N N . LYS A 1 47 ? 8.844 -1.110 1.165 1.00 0.00 47 LYS A N 4
ATOM 2961 C CA . LYS A 1 47 ? 10.058 -0.344 1.213 1.00 0.00 47 LYS A CA 4
ATOM 2962 C C . LYS A 1 47 ? 11.166 -1.172 1.841 1.00 0.00 47 LYS A C 4
ATOM 2963 O O . LYS A 1 47 ? 10.897 -2.015 2.723 1.00 0.00 47 LYS A O 4
ATOM 2982 N N . PRO A 1 48 ? 12.400 -0.992 1.381 1.00 0.00 48 PRO A N 4
ATOM 2983 C CA . PRO A 1 48 ? 13.539 -1.703 1.919 1.00 0.00 48 PRO A CA 4
ATOM 2984 C C . PRO A 1 48 ? 13.959 -1.180 3.293 1.00 0.00 48 PRO A C 4
ATOM 2985 O O . PRO A 1 48 ? 14.285 -0.011 3.476 1.00 0.00 48 PRO A O 4
ATOM 2996 N N . CYS A 1 49 ? 13.848 -2.036 4.238 1.00 0.00 49 CYS A N 4
ATOM 2997 C CA . CYS A 1 49 ? 14.348 -1.817 5.566 1.00 0.00 49 CYS A CA 4
ATOM 2998 C C . CYS A 1 49 ? 15.514 -2.791 5.723 1.00 0.00 49 CYS A C 4
ATOM 2999 O O . CYS A 1 49 ? 15.696 -3.609 4.822 1.00 0.00 49 CYS A O 4
ATOM 3006 N N . PRO A 1 50 ? 16.346 -2.710 6.784 1.00 0.00 50 PRO A N 4
ATOM 3007 C CA . PRO A 1 50 ? 17.427 -3.697 7.016 1.00 0.00 50 PRO A CA 4
ATOM 3008 C C . PRO A 1 50 ? 16.875 -5.131 7.152 1.00 0.00 50 PRO A C 4
ATOM 3009 O O . PRO A 1 50 ? 16.908 -5.897 6.159 1.00 0.00 50 PRO A O 4
ATOM 3021 N N . ARG A 1 1 ? 14.915 -6.453 4.313 1.00 0.00 1 ARG A N 5
ATOM 3022 C CA . ARG A 1 1 ? 13.511 -6.663 4.681 1.00 0.00 1 ARG A CA 5
ATOM 3023 C C . ARG A 1 1 ? 12.574 -5.862 3.804 1.00 0.00 1 ARG A C 5
ATOM 3024 O O . ARG A 1 1 ? 12.954 -4.843 3.232 1.00 0.00 1 ARG A O 5
ATOM 3047 N N . MET A 1 2 ? 11.357 -6.345 3.697 1.00 0.00 2 MET A N 5
ATOM 3048 C CA . MET A 1 2 ? 10.293 -5.676 2.991 1.00 0.00 2 MET A CA 5
ATOM 3049 C C . MET A 1 2 ? 9.301 -5.213 3.998 1.00 0.00 2 MET A C 5
ATOM 3050 O O . MET A 1 2 ? 8.555 -5.998 4.564 1.00 0.00 2 MET A O 5
ATOM 3064 N N . CYS A 1 3 ? 9.376 -3.969 4.290 1.00 0.00 3 CYS A N 5
ATOM 3065 C CA . CYS A 1 3 ? 8.512 -3.352 5.241 1.00 0.00 3 CYS A CA 5
ATOM 3066 C C . CYS A 1 3 ? 7.179 -3.037 4.621 1.00 0.00 3 CYS A C 5
ATOM 3067 O O . CYS A 1 3 ? 7.092 -2.204 3.711 1.00 0.00 3 CYS A O 5
ATOM 3074 N N . LYS A 1 4 ? 6.157 -3.698 5.109 1.00 0.00 4 LYS A N 5
ATOM 3075 C CA . LYS A 1 4 ? 4.821 -3.507 4.630 1.00 0.00 4 LYS A CA 5
ATOM 3076 C C . LYS A 1 4 ? 4.135 -2.454 5.509 1.00 0.00 4 LYS A C 5
ATOM 3077 O O . LYS A 1 4 ? 3.903 -2.668 6.687 1.00 0.00 4 LYS A O 5
ATOM 3096 N N . THR A 1 5 ? 3.885 -1.320 4.929 1.00 0.00 5 THR A N 5
ATOM 3097 C CA . THR A 1 5 ? 3.317 -0.177 5.594 1.00 0.00 5 THR A CA 5
ATOM 3098 C C . THR A 1 5 ? 1.898 0.113 5.041 1.00 0.00 5 THR A C 5
ATOM 3099 O O . THR A 1 5 ? 1.712 0.124 3.855 1.00 0.00 5 THR A O 5
ATOM 3110 N N . PRO A 1 6 ? 0.888 0.319 5.895 1.00 0.00 6 PRO A N 5
ATOM 3111 C CA . PRO A 1 6 ? -0.470 0.603 5.435 1.00 0.00 6 PRO A CA 5
ATOM 3112 C C . PRO A 1 6 ? -0.600 2.002 4.850 1.00 0.00 6 PRO A C 5
ATOM 3113 O O . PRO A 1 6 ? -0.435 2.988 5.553 1.00 0.00 6 PRO A O 5
ATOM 3124 N N . SER A 1 7 ? -0.876 2.049 3.556 1.00 0.00 7 SER A N 5
ATOM 3125 C CA . SER A 1 7 ? -1.061 3.286 2.794 1.00 0.00 7 SER A CA 5
ATOM 3126 C C . SER A 1 7 ? -2.165 4.136 3.416 1.00 0.00 7 SER A C 5
ATOM 3127 O O . SER A 1 7 ? -3.191 3.575 3.910 1.00 0.00 7 SER A O 5
ATOM 3135 N N . GLY A 1 8 ? -1.998 5.431 3.366 1.00 0.00 8 GLY A N 5
ATOM 3136 C CA . GLY A 1 8 ? -2.924 6.315 4.012 1.00 0.00 8 GLY A CA 5
ATOM 3137 C C . GLY A 1 8 ? -3.870 7.058 3.079 1.00 0.00 8 GLY A C 5
ATOM 3138 O O . GLY A 1 8 ? -4.961 7.464 3.500 1.00 0.00 8 GLY A O 5
ATOM 3142 N N . LYS A 1 9 ? -3.532 7.221 1.805 1.00 0.00 9 LYS A N 5
ATOM 3143 C CA . LYS A 1 9 ? -4.394 8.039 0.978 1.00 0.00 9 LYS A CA 5
ATOM 3144 C C . LYS A 1 9 ? -5.155 7.223 0.013 1.00 0.00 9 LYS A C 5
ATOM 3145 O O . LYS A 1 9 ? -6.047 7.709 -0.689 1.00 0.00 9 LYS A O 5
ATOM 3164 N N . PHE A 1 10 ? -4.812 5.991 0.008 1.00 0.00 10 PHE A N 5
ATOM 3165 C CA . PHE A 1 10 ? -5.509 4.968 -0.731 1.00 0.00 10 PHE A CA 5
ATOM 3166 C C . PHE A 1 10 ? -6.899 4.787 -0.173 1.00 0.00 10 PHE A C 5
ATOM 3167 O O . PHE A 1 10 ? -7.158 4.996 1.023 1.00 0.00 10 PHE A O 5
ATOM 3184 N N . LYS A 1 11 ? -7.794 4.517 -1.065 1.00 0.00 11 LYS A N 5
ATOM 3185 C CA . LYS A 1 11 ? -9.153 4.235 -0.782 1.00 0.00 11 LYS A CA 5
ATOM 3186 C C . LYS A 1 11 ? -9.726 3.429 -1.927 1.00 0.00 11 LYS A C 5
ATOM 3187 O O . LYS A 1 11 ? -9.478 3.754 -3.082 1.00 0.00 11 LYS A O 5
ATOM 3206 N N . GLY A 1 12 ? -10.410 2.365 -1.617 1.00 0.00 12 GLY A N 5
ATOM 3207 C CA . GLY A 1 12 ? -11.004 1.559 -2.642 1.00 0.00 12 GLY A CA 5
ATOM 3208 C C . GLY A 1 12 ? -10.508 0.140 -2.584 1.00 0.00 12 GLY A C 5
ATOM 3209 O O . GLY A 1 12 ? -9.809 -0.243 -1.642 1.00 0.00 12 GLY A O 5
ATOM 3213 N N . TYR A 1 13 ? -10.843 -0.634 -3.582 1.00 0.00 13 TYR A N 5
ATOM 3214 C CA . TYR A 1 13 ? -10.461 -2.018 -3.631 1.00 0.00 13 TYR A CA 5
ATOM 3215 C C . TYR A 1 13 ? -9.112 -2.232 -4.264 1.00 0.00 13 TYR A C 5
ATOM 3216 O O . TYR A 1 13 ? -8.914 -1.991 -5.457 1.00 0.00 13 TYR A O 5
ATOM 3234 N N . CYS A 1 14 ? -8.184 -2.698 -3.471 1.00 0.00 14 CYS A N 5
ATOM 3235 C CA . CYS A 1 14 ? -6.865 -2.996 -3.955 1.00 0.00 14 CYS A CA 5
ATOM 3236 C C . CYS A 1 14 ? -6.859 -4.399 -4.589 1.00 0.00 14 CYS A C 5
ATOM 3237 O O . CYS A 1 14 ? -6.438 -5.394 -3.978 1.00 0.00 14 CYS A O 5
ATOM 3244 N N . VAL A 1 15 ? -7.476 -4.498 -5.732 1.00 0.00 15 VAL A N 5
ATOM 3245 C CA . VAL A 1 15 ? -7.446 -5.724 -6.503 1.00 0.00 15 VAL A CA 5
ATOM 3246 C C . VAL A 1 15 ? -6.217 -5.758 -7.412 1.00 0.00 15 VAL A C 5
ATOM 3247 O O . VAL A 1 15 ? -5.638 -6.808 -7.649 1.00 0.00 15 VAL A O 5
ATOM 3260 N N . ASN A 1 16 ? -5.794 -4.594 -7.874 1.00 0.00 16 ASN A N 5
ATOM 3261 C CA . ASN A 1 16 ? -4.627 -4.505 -8.727 1.00 0.00 16 ASN A CA 5
ATOM 3262 C C . ASN A 1 16 ? -3.505 -3.878 -7.930 1.00 0.00 16 ASN A C 5
ATOM 3263 O O . ASN A 1 16 ? -3.626 -2.732 -7.467 1.00 0.00 16 ASN A O 5
ATOM 3274 N N . ASN A 1 17 ? -2.416 -4.612 -7.795 1.00 0.00 17 ASN A N 5
ATOM 3275 C CA . ASN A 1 17 ? -1.246 -4.170 -7.026 1.00 0.00 17 ASN A CA 5
ATOM 3276 C C . ASN A 1 17 ? -0.636 -2.908 -7.603 1.00 0.00 17 ASN A C 5
ATOM 3277 O O . ASN A 1 17 ? -0.064 -2.112 -6.886 1.00 0.00 17 ASN A O 5
ATOM 3288 N N . THR A 1 18 ? -0.795 -2.729 -8.890 1.00 0.00 18 THR A N 5
ATOM 3289 C CA . THR A 1 18 ? -0.288 -1.572 -9.610 1.00 0.00 18 THR A CA 5
ATOM 3290 C C . THR A 1 18 ? -0.992 -0.265 -9.126 1.00 0.00 18 THR A C 5
ATOM 3291 O O . THR A 1 18 ? -0.392 0.805 -9.131 1.00 0.00 18 THR A O 5
ATOM 3302 N N . ASN A 1 19 ? -2.242 -0.374 -8.648 1.00 0.00 19 ASN A N 5
ATOM 3303 C CA . ASN A 1 19 ? -2.981 0.797 -8.179 1.00 0.00 19 ASN A CA 5
ATOM 3304 C C . ASN A 1 19 ? -2.398 1.207 -6.858 1.00 0.00 19 ASN A C 5
ATOM 3305 O O . ASN A 1 19 ? -2.068 2.368 -6.641 1.00 0.00 19 ASN A O 5
ATOM 3316 N N . CYS A 1 20 ? -2.205 0.200 -6.005 1.00 0.00 20 CYS A N 5
ATOM 3317 C CA . CYS A 1 20 ? -1.592 0.366 -4.687 1.00 0.00 20 CYS A CA 5
ATOM 3318 C C . CYS A 1 20 ? -0.264 0.974 -4.874 1.00 0.00 20 CYS A C 5
ATOM 3319 O O . CYS A 1 20 ? 0.127 1.911 -4.189 1.00 0.00 20 CYS A O 5
ATOM 3326 N N . LYS A 1 21 ? 0.418 0.420 -5.852 1.00 0.00 21 LYS A N 5
ATOM 3327 C CA . LYS A 1 21 ? 1.731 0.752 -6.180 1.00 0.00 21 LYS A CA 5
ATOM 3328 C C . LYS A 1 21 ? 1.814 2.234 -6.428 1.00 0.00 21 LYS A C 5
ATOM 3329 O O . LYS A 1 21 ? 2.551 2.915 -5.767 1.00 0.00 21 LYS A O 5
ATOM 3348 N N . ASN A 1 22 ? 0.978 2.717 -7.341 1.00 0.00 22 ASN A N 5
ATOM 3349 C CA . ASN A 1 22 ? 0.976 4.123 -7.743 1.00 0.00 22 ASN A CA 5
ATOM 3350 C C . ASN A 1 22 ? 0.650 5.011 -6.583 1.00 0.00 22 ASN A C 5
ATOM 3351 O O . ASN A 1 22 ? 1.319 6.023 -6.360 1.00 0.00 22 ASN A O 5
ATOM 3362 N N . VAL A 1 23 ? -0.338 4.613 -5.818 1.00 0.00 23 VAL A N 5
ATOM 3363 C CA . VAL A 1 23 ? -0.754 5.354 -4.654 1.00 0.00 23 VAL A CA 5
ATOM 3364 C C . VAL A 1 23 ? 0.390 5.472 -3.645 1.00 0.00 23 VAL A C 5
ATOM 3365 O O . VAL A 1 23 ? 0.710 6.587 -3.194 1.00 0.00 23 VAL A O 5
ATOM 3378 N N . CYS A 1 24 ? 1.023 4.349 -3.353 1.00 0.00 24 CYS A N 5
ATOM 3379 C CA . CYS A 1 24 ? 2.175 4.275 -2.465 1.00 0.00 24 CYS A CA 5
ATOM 3380 C C . CYS A 1 24 ? 3.356 5.057 -3.013 1.00 0.00 24 CYS A C 5
ATOM 3381 O O . CYS A 1 24 ? 4.040 5.756 -2.281 1.00 0.00 24 CYS A O 5
ATOM 3388 N N . ARG A 1 25 ? 3.561 4.984 -4.311 1.00 0.00 25 ARG A N 5
ATOM 3389 C CA . ARG A 1 25 ? 4.626 5.729 -4.963 1.00 0.00 25 ARG A CA 5
ATOM 3390 C C . ARG A 1 25 ? 4.369 7.232 -4.834 1.00 0.00 25 ARG A C 5
ATOM 3391 O O . ARG A 1 25 ? 5.284 8.018 -4.708 1.00 0.00 25 ARG A O 5
ATOM 3412 N N . THR A 1 26 ? 3.096 7.594 -4.792 1.00 0.00 26 THR A N 5
ATOM 3413 C CA . THR A 1 26 ? 2.691 8.973 -4.602 1.00 0.00 26 THR A CA 5
ATOM 3414 C C . THR A 1 26 ? 2.633 9.330 -3.064 1.00 0.00 26 THR A C 5
ATOM 3415 O O . THR A 1 26 ? 2.394 10.472 -2.688 1.00 0.00 26 THR A O 5
ATOM 3426 N N . GLU A 1 27 ? 2.724 8.319 -2.195 1.00 0.00 27 GLU A N 5
ATOM 3427 C CA . GLU A 1 27 ? 2.834 8.556 -0.744 1.00 0.00 27 GLU A CA 5
ATOM 3428 C C . GLU A 1 27 ? 4.298 8.720 -0.344 1.00 0.00 27 GLU A C 5
ATOM 3429 O O . GLU A 1 27 ? 4.612 9.406 0.616 1.00 0.00 27 GLU A O 5
ATOM 3441 N N . GLY A 1 28 ? 5.176 8.105 -1.111 1.00 0.00 28 GLY A N 5
ATOM 3442 C CA . GLY A 1 28 ? 6.601 8.216 -0.859 1.00 0.00 28 GLY A CA 5
ATOM 3443 C C . GLY A 1 28 ? 7.240 6.863 -0.675 1.00 0.00 28 GLY A C 5
ATOM 3444 O O . GLY A 1 28 ? 8.174 6.700 0.106 1.00 0.00 28 GLY A O 5
ATOM 3448 N N . PHE A 1 29 ? 6.733 5.890 -1.388 1.00 0.00 29 PHE A N 5
ATOM 3449 C CA . PHE A 1 29 ? 7.216 4.539 -1.291 1.00 0.00 29 PHE A CA 5
ATOM 3450 C C . PHE A 1 29 ? 7.635 4.046 -2.652 1.00 0.00 29 PHE A C 5
ATOM 3451 O O . PHE A 1 29 ? 7.063 4.458 -3.657 1.00 0.00 29 PHE A O 5
ATOM 3468 N N . PRO A 1 30 ? 8.635 3.160 -2.711 1.00 0.00 30 PRO A N 5
ATOM 3469 C CA . PRO A 1 30 ? 9.098 2.584 -3.973 1.00 0.00 30 PRO A CA 5
ATOM 3470 C C . PRO A 1 30 ? 8.015 1.742 -4.660 1.00 0.00 30 PRO A C 5
ATOM 3471 O O . PRO A 1 30 ? 7.915 1.710 -5.897 1.00 0.00 30 PRO A O 5
ATOM 3482 N N . THR A 1 31 ? 7.200 1.065 -3.871 1.00 0.00 31 THR A N 5
ATOM 3483 C CA . THR A 1 31 ? 6.216 0.206 -4.419 1.00 0.00 31 THR A CA 5
ATOM 3484 C C . THR A 1 31 ? 5.082 0.001 -3.417 1.00 0.00 31 THR A C 5
ATOM 3485 O O . THR A 1 31 ? 5.184 0.403 -2.252 1.00 0.00 31 THR A O 5
ATOM 3496 N N . GLY A 1 32 ? 4.035 -0.613 -3.875 1.00 0.00 32 GLY A N 5
ATOM 3497 C CA . GLY A 1 32 ? 2.892 -0.879 -3.096 1.00 0.00 32 GLY A CA 5
ATOM 3498 C C . GLY A 1 32 ? 2.311 -2.143 -3.595 1.00 0.00 32 GLY A C 5
ATOM 3499 O O . GLY A 1 32 ? 2.568 -2.521 -4.760 1.00 0.00 32 GLY A O 5
ATOM 3503 N N . SER A 1 33 ? 1.605 -2.812 -2.767 1.00 0.00 33 SER A N 5
ATOM 3504 C CA . SER A 1 33 ? 1.027 -4.090 -3.067 1.00 0.00 33 SER A CA 5
ATOM 3505 C C . SER A 1 33 ? -0.208 -4.347 -2.186 1.00 0.00 33 SER A C 5
ATOM 3506 O O . SER A 1 33 ? -0.320 -3.816 -1.081 1.00 0.00 33 SER A O 5
ATOM 3514 N N . CYS A 1 34 ? -1.115 -5.139 -2.681 1.00 0.00 34 CYS A N 5
ATOM 3515 C CA . CYS A 1 34 ? -2.390 -5.342 -2.038 1.00 0.00 34 CYS A CA 5
ATOM 3516 C C . CYS A 1 34 ? -2.355 -6.540 -1.097 1.00 0.00 34 CYS A C 5
ATOM 3517 O O . CYS A 1 34 ? -2.016 -7.662 -1.506 1.00 0.00 34 CYS A O 5
ATOM 3524 N N . ASP A 1 35 ? -2.770 -6.315 0.121 1.00 0.00 35 ASP A N 5
ATOM 3525 C CA . ASP A 1 35 ? -2.712 -7.307 1.180 1.00 0.00 35 ASP A CA 5
ATOM 3526 C C . ASP A 1 35 ? -4.095 -7.464 1.831 1.00 0.00 35 ASP A C 5
ATOM 3527 O O . ASP A 1 35 ? -5.022 -6.667 1.556 1.00 0.00 35 ASP A O 5
ATOM 3536 N N . PHE A 1 36 ? -4.250 -8.470 2.654 1.00 0.00 36 PHE A N 5
ATOM 3537 C CA . PHE A 1 36 ? -5.501 -8.761 3.298 1.00 0.00 36 PHE A CA 5
ATOM 3538 C C . PHE A 1 36 ? -5.364 -8.737 4.807 1.00 0.00 36 PHE A C 5
ATOM 3539 O O . PHE A 1 36 ? -4.599 -9.489 5.384 1.00 0.00 36 PHE A O 5
ATOM 3556 N N . HIS A 1 37 ? -6.097 -7.836 5.424 1.00 0.00 37 HIS A N 5
ATOM 3557 C CA . HIS A 1 37 ? -6.159 -7.769 6.872 1.00 0.00 37 HIS A CA 5
ATOM 3558 C C . HIS A 1 37 ? -7.547 -7.242 7.274 1.00 0.00 37 HIS A C 5
ATOM 3559 O O . HIS A 1 37 ? -7.811 -6.966 8.435 1.00 0.00 37 HIS A O 5
ATOM 3574 N N . VAL A 1 38 ? -8.399 -7.079 6.277 1.00 0.00 38 VAL A N 5
ATOM 3575 C CA . VAL A 1 38 ? -9.723 -6.493 6.433 1.00 0.00 38 VAL A CA 5
ATOM 3576 C C . VAL A 1 38 ? -10.647 -7.135 5.455 1.00 0.00 38 VAL A C 5
ATOM 3577 O O . VAL A 1 38 ? -10.177 -7.809 4.556 1.00 0.00 38 VAL A O 5
ATOM 3590 N N . ALA A 1 39 ? -11.938 -6.927 5.621 1.00 0.00 39 ALA A N 5
ATOM 3591 C CA . ALA A 1 39 ? -12.923 -7.448 4.696 1.00 0.00 39 ALA A CA 5
ATOM 3592 C C . ALA A 1 39 ? -12.853 -6.655 3.405 1.00 0.00 39 ALA A C 5
ATOM 3593 O O . ALA A 1 39 ? -13.545 -5.660 3.221 1.00 0.00 39 ALA A O 5
ATOM 3600 N N . GLY A 1 40 ? -11.918 -7.042 2.598 1.00 0.00 40 GLY A N 5
ATOM 3601 C CA . GLY A 1 40 ? -11.659 -6.411 1.368 1.00 0.00 40 GLY A CA 5
ATOM 3602 C C . GLY A 1 40 ? -10.190 -6.449 1.094 1.00 0.00 40 GLY A C 5
ATOM 3603 O O . GLY A 1 40 ? -9.487 -7.368 1.535 1.00 0.00 40 GLY A O 5
ATOM 3607 N N . ARG A 1 41 ? -9.711 -5.487 0.384 1.00 0.00 41 ARG A N 5
ATOM 3608 C CA . ARG A 1 41 ? -8.342 -5.435 0.014 1.00 0.00 41 ARG A CA 5
ATOM 3609 C C . ARG A 1 41 ? -7.705 -4.166 0.512 1.00 0.00 41 ARG A C 5
ATOM 3610 O O . ARG A 1 41 ? -8.190 -3.073 0.225 1.00 0.00 41 ARG A O 5
ATOM 3631 N N . LYS A 1 42 ? -6.611 -4.292 1.208 1.00 0.00 42 LYS A N 5
ATOM 3632 C CA . LYS A 1 42 ? -5.928 -3.140 1.711 1.00 0.00 42 LYS A CA 5
ATOM 3633 C C . LYS A 1 42 ? -4.638 -2.955 0.968 1.00 0.00 42 LYS A C 5
ATOM 3634 O O . LYS A 1 42 ? -3.903 -3.898 0.742 1.00 0.00 42 LYS A O 5
ATOM 3653 N N . CYS A 1 43 ? -4.409 -1.763 0.554 1.00 0.00 43 CYS A N 5
ATOM 3654 C CA . CYS A 1 43 ? -3.169 -1.398 -0.059 1.00 0.00 43 CYS A CA 5
ATOM 3655 C C . CYS A 1 43 ? -2.119 -1.236 1.027 1.00 0.00 43 CYS A C 5
ATOM 3656 O O . CYS A 1 43 ? -2.414 -0.675 2.129 1.00 0.00 43 CYS A O 5
ATOM 3663 N N . TYR A 1 44 ? -0.968 -1.787 0.790 1.00 0.00 44 TYR A N 5
ATOM 3664 C CA . TYR A 1 44 ? 0.158 -1.631 1.633 1.00 0.00 44 TYR A CA 5
ATOM 3665 C C . TYR A 1 44 ? 1.339 -1.246 0.812 1.00 0.00 44 TYR A C 5
ATOM 3666 O O . TYR A 1 44 ? 1.541 -1.738 -0.286 1.00 0.00 44 TYR A O 5
ATOM 3684 N N . CYS A 1 45 ? 2.103 -0.405 1.342 1.00 0.00 45 CYS A N 5
ATOM 3685 C CA . CYS A 1 45 ? 3.247 0.091 0.702 1.00 0.00 45 CYS A CA 5
ATOM 3686 C C . CYS A 1 45 ? 4.442 -0.690 1.151 1.00 0.00 45 CYS A C 5
ATOM 3687 O O . CYS A 1 45 ? 4.566 -1.027 2.329 1.00 0.00 45 CYS A O 5
ATOM 3694 N N . TYR A 1 46 ? 5.308 -0.986 0.239 1.00 0.00 46 TYR A N 5
ATOM 3695 C CA . TYR A 1 46 ? 6.470 -1.751 0.541 1.00 0.00 46 TYR A CA 5
ATOM 3696 C C . TYR A 1 46 ? 7.696 -0.924 0.395 1.00 0.00 46 TYR A C 5
ATOM 3697 O O . TYR A 1 46 ? 7.848 -0.181 -0.575 1.00 0.00 46 TYR A O 5
ATOM 3715 N N . LYS A 1 47 ? 8.549 -1.031 1.363 1.00 0.00 47 LYS A N 5
ATOM 3716 C CA . LYS A 1 47 ? 9.782 -0.304 1.372 1.00 0.00 47 LYS A CA 5
ATOM 3717 C C . LYS A 1 47 ? 10.884 -1.145 1.979 1.00 0.00 47 LYS A C 5
ATOM 3718 O O . LYS A 1 47 ? 10.661 -1.855 2.973 1.00 0.00 47 LYS A O 5
ATOM 3737 N N . PRO A 1 48 ? 12.060 -1.124 1.369 1.00 0.00 48 PRO A N 5
ATOM 3738 C CA . PRO A 1 48 ? 13.201 -1.888 1.836 1.00 0.00 48 PRO A CA 5
ATOM 3739 C C . PRO A 1 48 ? 13.781 -1.335 3.132 1.00 0.00 48 PRO A C 5
ATOM 3740 O O . PRO A 1 48 ? 14.166 -0.171 3.234 1.00 0.00 48 PRO A O 5
ATOM 3751 N N . CYS A 1 49 ? 13.745 -2.151 4.107 1.00 0.00 49 CYS A N 5
ATOM 3752 C CA . CYS A 1 49 ? 14.376 -1.920 5.366 1.00 0.00 49 CYS A CA 5
ATOM 3753 C C . CYS A 1 49 ? 15.420 -3.002 5.522 1.00 0.00 49 CYS A C 5
ATOM 3754 O O . CYS A 1 49 ? 15.393 -3.938 4.730 1.00 0.00 49 CYS A O 5
ATOM 3761 N N . PRO A 1 50 ? 16.392 -2.886 6.439 1.00 0.00 50 PRO A N 5
ATOM 3762 C CA . PRO A 1 50 ? 17.409 -3.931 6.632 1.00 0.00 50 PRO A CA 5
ATOM 3763 C C . PRO A 1 50 ? 16.770 -5.234 7.098 1.00 0.00 50 PRO A C 5
ATOM 3764 O O . PRO A 1 50 ? 16.584 -6.168 6.267 1.00 0.00 50 PRO A O 5
ATOM 3776 N N . ARG A 1 1 ? 15.257 -6.371 3.979 1.00 0.00 1 ARG A N 6
ATOM 3777 C CA . ARG A 1 1 ? 13.847 -6.732 4.212 1.00 0.00 1 ARG A CA 6
ATOM 3778 C C . ARG A 1 1 ? 12.898 -5.865 3.413 1.00 0.00 1 ARG A C 6
ATOM 3779 O O . ARG A 1 1 ? 13.253 -4.778 2.967 1.00 0.00 1 ARG A O 6
ATOM 3802 N N . MET A 1 2 ? 11.694 -6.373 3.239 1.00 0.00 2 MET A N 6
ATOM 3803 C CA . MET A 1 2 ? 10.604 -5.661 2.618 1.00 0.00 2 MET A CA 6
ATOM 3804 C C . MET A 1 2 ? 9.642 -5.307 3.685 1.00 0.00 2 MET A C 6
ATOM 3805 O O . MET A 1 2 ? 8.981 -6.164 4.258 1.00 0.00 2 MET A O 6
ATOM 3819 N N . CYS A 1 3 ? 9.640 -4.080 4.010 1.00 0.00 3 CYS A N 6
ATOM 3820 C CA . CYS A 1 3 ? 8.785 -3.561 5.012 1.00 0.00 3 CYS A CA 6
ATOM 3821 C C . CYS A 1 3 ? 7.449 -3.193 4.432 1.00 0.00 3 CYS A C 6
ATOM 3822 O O . CYS A 1 3 ? 7.353 -2.300 3.580 1.00 0.00 3 CYS A O 6
ATOM 3829 N N . LYS A 1 4 ? 6.433 -3.881 4.891 1.00 0.00 4 LYS A N 6
ATOM 3830 C CA . LYS A 1 4 ? 5.096 -3.683 4.426 1.00 0.00 4 LYS A CA 6
ATOM 3831 C C . LYS A 1 4 ? 4.406 -2.671 5.345 1.00 0.00 4 LYS A C 6
ATOM 3832 O O . LYS A 1 4 ? 4.186 -2.926 6.519 1.00 0.00 4 LYS A O 6
ATOM 3851 N N . THR A 1 5 ? 4.142 -1.524 4.806 1.00 0.00 5 THR A N 6
ATOM 3852 C CA . THR A 1 5 ? 3.572 -0.406 5.513 1.00 0.00 5 THR A CA 6
ATOM 3853 C C . THR A 1 5 ? 2.169 -0.080 4.959 1.00 0.00 5 THR A C 6
ATOM 3854 O O . THR A 1 5 ? 1.997 -0.000 3.777 1.00 0.00 5 THR A O 6
ATOM 3865 N N . PRO A 1 6 ? 1.155 0.067 5.816 1.00 0.00 6 PRO A N 6
ATOM 3866 C CA . PRO A 1 6 ? -0.213 0.355 5.366 1.00 0.00 6 PRO A CA 6
ATOM 3867 C C . PRO A 1 6 ? -0.354 1.730 4.695 1.00 0.00 6 PRO A C 6
ATOM 3868 O O . PRO A 1 6 ? 0.116 2.728 5.216 1.00 0.00 6 PRO A O 6
ATOM 3879 N N . SER A 1 7 ? -0.997 1.736 3.530 1.00 0.00 7 SER A N 6
ATOM 3880 C CA . SER A 1 7 ? -1.273 2.960 2.765 1.00 0.00 7 SER A CA 6
ATOM 3881 C C . SER A 1 7 ? -2.125 3.945 3.563 1.00 0.00 7 SER A C 6
ATOM 3882 O O . SER A 1 7 ? -3.058 3.519 4.312 1.00 0.00 7 SER A O 6
ATOM 3890 N N . GLY A 1 8 ? -1.850 5.214 3.400 1.00 0.00 8 GLY A N 6
ATOM 3891 C CA . GLY A 1 8 ? -2.584 6.225 4.090 1.00 0.00 8 GLY A CA 6
ATOM 3892 C C . GLY A 1 8 ? -3.677 6.864 3.247 1.00 0.00 8 GLY A C 6
ATOM 3893 O O . GLY A 1 8 ? -4.721 7.222 3.777 1.00 0.00 8 GLY A O 6
ATOM 3897 N N . LYS A 1 9 ? -3.477 6.977 1.934 1.00 0.00 9 LYS A N 6
ATOM 3898 C CA . LYS A 1 9 ? -4.446 7.681 1.110 1.00 0.00 9 LYS A CA 6
ATOM 3899 C C . LYS A 1 9 ? -5.036 6.811 0.038 1.00 0.00 9 LYS A C 6
ATOM 3900 O O . LYS A 1 9 ? -5.595 7.292 -0.964 1.00 0.00 9 LYS A O 6
ATOM 3919 N N . PHE A 1 10 ? -4.915 5.537 0.240 1.00 0.00 10 PHE A N 6
ATOM 3920 C CA . PHE A 1 10 ? -5.413 4.576 -0.683 1.00 0.00 10 PHE A CA 6
ATOM 3921 C C . PHE A 1 10 ? -6.922 4.623 -0.825 1.00 0.00 10 PHE A C 6
ATOM 3922 O O . PHE A 1 10 ? -7.667 4.668 0.147 1.00 0.00 10 PHE A O 6
ATOM 3939 N N . LYS A 1 11 ? -7.328 4.562 -2.056 1.00 0.00 11 LYS A N 6
ATOM 3940 C CA . LYS A 1 11 ? -8.694 4.669 -2.451 1.00 0.00 11 LYS A CA 6
ATOM 3941 C C . LYS A 1 11 ? -9.179 3.448 -3.229 1.00 0.00 11 LYS A C 6
ATOM 3942 O O . LYS A 1 11 ? -8.639 3.110 -4.311 1.00 0.00 11 LYS A O 6
ATOM 3961 N N . GLY A 1 12 ? -10.155 2.779 -2.670 1.00 0.00 12 GLY A N 6
ATOM 3962 C CA . GLY A 1 12 ? -10.799 1.688 -3.342 1.00 0.00 12 GLY A CA 6
ATOM 3963 C C . GLY A 1 12 ? -10.302 0.339 -2.899 1.00 0.00 12 GLY A C 6
ATOM 3964 O O . GLY A 1 12 ? -9.712 0.196 -1.832 1.00 0.00 12 GLY A O 6
ATOM 3968 N N . TYR A 1 13 ? -10.550 -0.641 -3.720 1.00 0.00 13 TYR A N 6
ATOM 3969 C CA . TYR A 1 13 ? -10.138 -1.994 -3.470 1.00 0.00 13 TYR A CA 6
ATOM 3970 C C . TYR A 1 13 ? -8.757 -2.241 -4.016 1.00 0.00 13 TYR A C 6
ATOM 3971 O O . TYR A 1 13 ? -8.433 -1.819 -5.134 1.00 0.00 13 TYR A O 6
ATOM 3989 N N . CYS A 1 14 ? -7.942 -2.939 -3.266 1.00 0.00 14 CYS A N 6
ATOM 3990 C CA . CYS A 1 14 ? -6.635 -3.262 -3.749 1.00 0.00 14 CYS A CA 6
ATOM 3991 C C . CYS A 1 14 ? -6.678 -4.635 -4.419 1.00 0.00 14 CYS A C 6
ATOM 3992 O O . CYS A 1 14 ? -6.214 -5.634 -3.879 1.00 0.00 14 CYS A O 6
ATOM 3999 N N . VAL A 1 15 ? -7.430 -4.696 -5.486 1.00 0.00 15 VAL A N 6
ATOM 4000 C CA . VAL A 1 15 ? -7.476 -5.858 -6.361 1.00 0.00 15 VAL A CA 6
ATOM 4001 C C . VAL A 1 15 ? -6.207 -5.957 -7.209 1.00 0.00 15 VAL A C 6
ATOM 4002 O O . VAL A 1 15 ? -5.706 -7.046 -7.458 1.00 0.00 15 VAL A O 6
ATOM 4015 N N . ASN A 1 16 ? -5.675 -4.819 -7.592 1.00 0.00 16 ASN A N 6
ATOM 4016 C CA . ASN A 1 16 ? -4.498 -4.764 -8.437 1.00 0.00 16 ASN A CA 6
ATOM 4017 C C . ASN A 1 16 ? -3.408 -4.038 -7.693 1.00 0.00 16 ASN A C 6
ATOM 4018 O O . ASN A 1 16 ? -3.603 -2.892 -7.246 1.00 0.00 16 ASN A O 6
ATOM 4029 N N . ASN A 1 17 ? -2.269 -4.695 -7.584 1.00 0.00 17 ASN A N 6
ATOM 4030 C CA . ASN A 1 17 ? -1.077 -4.170 -6.905 1.00 0.00 17 ASN A CA 6
ATOM 4031 C C . ASN A 1 17 ? -0.643 -2.844 -7.498 1.00 0.00 17 ASN A C 6
ATOM 4032 O O . ASN A 1 17 ? -0.088 -2.026 -6.820 1.00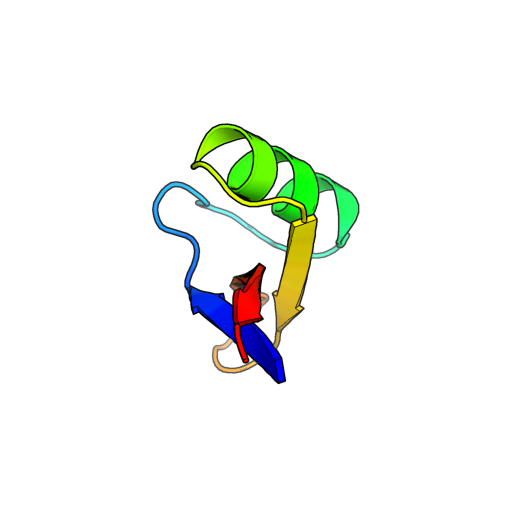 0.00 17 ASN A O 6
ATOM 4043 N N . THR A 1 18 ? -0.935 -2.637 -8.762 1.00 0.00 18 THR A N 6
ATOM 4044 C CA . THR A 1 18 ? -0.573 -1.428 -9.461 1.00 0.00 18 THR A CA 6
ATOM 4045 C C . THR A 1 18 ? -1.336 -0.176 -8.940 1.00 0.00 18 THR A C 6
ATOM 4046 O O . THR A 1 18 ? -0.781 0.921 -8.933 1.00 0.00 18 THR A O 6
ATOM 4057 N N . ASN A 1 19 ? -2.559 -0.363 -8.436 1.00 0.00 19 ASN A N 6
ATOM 4058 C CA . ASN A 1 19 ? -3.340 0.754 -7.887 1.00 0.00 19 ASN A CA 6
ATOM 4059 C C . ASN A 1 19 ? -2.660 1.170 -6.600 1.00 0.00 19 ASN A C 6
ATOM 4060 O O . ASN A 1 19 ? -2.351 2.355 -6.383 1.00 0.00 19 ASN A O 6
ATOM 4071 N N . CYS A 1 20 ? -2.335 0.150 -5.804 1.00 0.00 20 CYS A N 6
ATOM 4072 C CA . CYS A 1 20 ? -1.623 0.305 -4.544 1.00 0.00 20 CYS A CA 6
ATOM 4073 C C . CYS A 1 20 ? -0.336 0.982 -4.806 1.00 0.00 20 CYS A C 6
ATOM 4074 O O . CYS A 1 20 ? -0.011 1.988 -4.199 1.00 0.00 20 CYS A O 6
ATOM 4081 N N . LYS A 1 21 ? 0.369 0.410 -5.767 1.00 0.00 21 LYS A N 6
ATOM 4082 C CA . LYS A 1 21 ? 1.672 0.786 -6.140 1.00 0.00 21 LYS A CA 6
ATOM 4083 C C . LYS A 1 21 ? 1.714 2.266 -6.392 1.00 0.00 21 LYS A C 6
ATOM 4084 O O . LYS A 1 21 ? 2.474 2.962 -5.782 1.00 0.00 21 LYS A O 6
ATOM 4103 N N . ASN A 1 22 ? 0.825 2.736 -7.256 1.00 0.00 22 ASN A N 6
ATOM 4104 C CA . ASN A 1 22 ? 0.784 4.143 -7.633 1.00 0.00 22 ASN A CA 6
ATOM 4105 C C . ASN A 1 22 ? 0.476 5.021 -6.448 1.00 0.00 22 ASN A C 6
ATOM 4106 O O . ASN A 1 22 ? 1.096 6.080 -6.275 1.00 0.00 22 ASN A O 6
ATOM 4117 N N . VAL A 1 23 ? -0.446 4.583 -5.609 1.00 0.00 23 VAL A N 6
ATOM 4118 C CA . VAL A 1 23 ? -0.793 5.342 -4.414 1.00 0.00 23 VAL A CA 6
ATOM 4119 C C . VAL A 1 23 ? 0.397 5.388 -3.437 1.00 0.00 23 VAL A C 6
ATOM 4120 O O . VAL A 1 23 ? 0.713 6.443 -2.883 1.00 0.00 23 VAL A O 6
ATOM 4133 N N . CYS A 1 24 ? 1.056 4.282 -3.272 1.00 0.00 24 CYS A N 6
ATOM 4134 C CA . CYS A 1 24 ? 2.238 4.198 -2.441 1.00 0.00 24 CYS A CA 6
ATOM 4135 C C . CYS A 1 24 ? 3.370 5.044 -3.019 1.00 0.00 24 CYS A C 6
ATOM 4136 O O . CYS A 1 24 ? 4.030 5.783 -2.305 1.00 0.00 24 CYS A O 6
ATOM 4143 N N . ARG A 1 25 ? 3.535 4.987 -4.324 1.00 0.00 25 ARG A N 6
ATOM 4144 C CA . ARG A 1 25 ? 4.562 5.760 -5.014 1.00 0.00 25 ARG A CA 6
ATOM 4145 C C . ARG A 1 25 ? 4.289 7.259 -4.899 1.00 0.00 25 ARG A C 6
ATOM 4146 O O . ARG A 1 25 ? 5.201 8.056 -4.889 1.00 0.00 25 ARG A O 6
ATOM 4167 N N . THR A 1 26 ? 3.020 7.626 -4.789 1.00 0.00 26 THR A N 6
ATOM 4168 C CA . THR A 1 26 ? 2.659 9.015 -4.579 1.00 0.00 26 THR A CA 6
ATOM 4169 C C . THR A 1 26 ? 2.776 9.440 -3.104 1.00 0.00 26 THR A C 6
ATOM 4170 O O . THR A 1 26 ? 2.983 10.600 -2.807 1.00 0.00 26 THR A O 6
ATOM 4181 N N . GLU A 1 27 ? 2.548 8.502 -2.205 1.00 0.00 27 GLU A N 6
ATOM 4182 C CA . GLU A 1 27 ? 2.758 8.734 -0.755 1.00 0.00 27 GLU A CA 6
ATOM 4183 C C . GLU A 1 27 ? 4.243 8.893 -0.411 1.00 0.00 27 GLU A C 6
ATOM 4184 O O . GLU A 1 27 ? 4.601 9.670 0.463 1.00 0.00 27 GLU A O 6
ATOM 4196 N N . GLY A 1 28 ? 5.086 8.166 -1.110 1.00 0.00 28 GLY A N 6
ATOM 4197 C CA . GLY A 1 28 ? 6.517 8.283 -0.891 1.00 0.00 28 GLY A CA 6
ATOM 4198 C C . GLY A 1 28 ? 7.167 6.938 -0.696 1.00 0.00 28 GLY A C 6
ATOM 4199 O O . GLY A 1 28 ? 8.085 6.782 0.110 1.00 0.00 28 GLY A O 6
ATOM 4203 N N . PHE A 1 29 ? 6.687 5.965 -1.418 1.00 0.00 29 PHE A N 6
ATOM 4204 C CA . PHE A 1 29 ? 7.186 4.622 -1.328 1.00 0.00 29 PHE A CA 6
ATOM 4205 C C . PHE A 1 29 ? 7.635 4.166 -2.689 1.00 0.00 29 PHE A C 6
ATOM 4206 O O . PHE A 1 29 ? 7.077 4.595 -3.694 1.00 0.00 29 PHE A O 6
ATOM 4223 N N . PRO A 1 30 ? 8.648 3.297 -2.751 1.00 0.00 30 PRO A N 6
ATOM 4224 C CA . PRO A 1 30 ? 9.130 2.757 -4.017 1.00 0.00 30 PRO A CA 6
ATOM 4225 C C . PRO A 1 30 ? 8.067 1.921 -4.734 1.00 0.00 30 PRO A C 6
ATOM 4226 O O . PRO A 1 30 ? 7.961 1.950 -5.967 1.00 0.00 30 PRO A O 6
ATOM 4237 N N . THR A 1 31 ? 7.264 1.195 -3.968 1.00 0.00 31 THR A N 6
ATOM 4238 C CA . THR A 1 31 ? 6.309 0.315 -4.549 1.00 0.00 31 THR A CA 6
ATOM 4239 C C . THR A 1 31 ? 5.181 0.035 -3.548 1.00 0.00 31 THR A C 6
ATOM 4240 O O . THR A 1 31 ? 5.241 0.477 -2.387 1.00 0.00 31 THR A O 6
ATOM 4251 N N . GLY A 1 32 ? 4.193 -0.687 -3.990 1.00 0.00 32 GLY A N 6
ATOM 4252 C CA . GLY A 1 32 ? 3.057 -0.999 -3.203 1.00 0.00 32 GLY A CA 6
ATOM 4253 C C . GLY A 1 32 ? 2.444 -2.261 -3.705 1.00 0.00 32 GLY A C 6
ATOM 4254 O O . GLY A 1 32 ? 2.615 -2.609 -4.885 1.00 0.00 32 GLY A O 6
ATOM 4258 N N . SER A 1 33 ? 1.775 -2.948 -2.849 1.00 0.00 33 SER A N 6
ATOM 4259 C CA . SER A 1 33 ? 1.168 -4.217 -3.146 1.00 0.00 33 SER A CA 6
ATOM 4260 C C . SER A 1 33 ? -0.019 -4.489 -2.202 1.00 0.00 33 SER A C 6
ATOM 4261 O O . SER A 1 33 ? -0.134 -3.882 -1.142 1.00 0.00 33 SER A O 6
ATOM 4269 N N . CYS A 1 34 ? -0.878 -5.385 -2.585 1.00 0.00 34 CYS A N 6
ATOM 4270 C CA . CYS A 1 34 ? -2.116 -5.603 -1.887 1.00 0.00 34 CYS A CA 6
ATOM 4271 C C . CYS A 1 34 ? -2.007 -6.694 -0.843 1.00 0.00 34 CYS A C 6
ATOM 4272 O O . CYS A 1 34 ? -1.179 -7.602 -0.953 1.00 0.00 34 CYS A O 6
ATOM 4279 N N . ASP A 1 35 ? -2.856 -6.591 0.153 1.00 0.00 35 ASP A N 6
ATOM 4280 C CA . ASP A 1 35 ? -2.889 -7.485 1.281 1.00 0.00 35 ASP A CA 6
ATOM 4281 C C . ASP A 1 35 ? -4.331 -7.628 1.766 1.00 0.00 35 ASP A C 6
ATOM 4282 O O . ASP A 1 35 ? -5.189 -6.752 1.498 1.00 0.00 35 ASP A O 6
ATOM 4291 N N . PHE A 1 36 ? -4.608 -8.704 2.445 1.00 0.00 36 PHE A N 6
ATOM 4292 C CA . PHE A 1 36 ? -5.903 -8.977 2.971 1.00 0.00 36 PHE A CA 6
ATOM 4293 C C . PHE A 1 36 ? -5.807 -9.144 4.457 1.00 0.00 36 PHE A C 6
ATOM 4294 O O . PHE A 1 36 ? -5.230 -10.100 4.958 1.00 0.00 36 PHE A O 6
ATOM 4311 N N . HIS A 1 37 ? -6.358 -8.193 5.151 1.00 0.00 37 HIS A N 6
ATOM 4312 C CA . HIS A 1 37 ? -6.371 -8.236 6.585 1.00 0.00 37 HIS A CA 6
ATOM 4313 C C . HIS A 1 37 ? -7.667 -7.596 7.075 1.00 0.00 37 HIS A C 6
ATOM 4314 O O . HIS A 1 37 ? -7.853 -7.363 8.266 1.00 0.00 37 HIS A O 6
ATOM 4329 N N . VAL A 1 38 ? -8.540 -7.300 6.131 1.00 0.00 38 VAL A N 6
ATOM 4330 C CA . VAL A 1 38 ? -9.779 -6.582 6.382 1.00 0.00 38 VAL A CA 6
ATOM 4331 C C . VAL A 1 38 ? -10.821 -7.033 5.413 1.00 0.00 38 VAL A C 6
ATOM 4332 O O . VAL A 1 38 ? -10.492 -7.667 4.430 1.00 0.00 38 VAL A O 6
ATOM 4345 N N . ALA A 1 39 ? -12.068 -6.703 5.687 1.00 0.00 39 ALA A N 6
ATOM 4346 C CA . ALA A 1 39 ? -13.159 -7.009 4.791 1.00 0.00 39 ALA A CA 6
ATOM 4347 C C . ALA A 1 39 ? -13.078 -6.079 3.597 1.00 0.00 39 ALA A C 6
ATOM 4348 O O . ALA A 1 39 ? -13.648 -4.993 3.585 1.00 0.00 39 ALA A O 6
ATOM 4355 N N . GLY A 1 40 ? -12.260 -6.473 2.684 1.00 0.00 40 GLY A N 6
ATOM 4356 C CA . GLY A 1 40 ? -11.991 -5.738 1.517 1.00 0.00 40 GLY A CA 6
ATOM 4357 C C . GLY A 1 40 ? -10.600 -6.071 1.076 1.00 0.00 40 GLY A C 6
ATOM 4358 O O . GLY A 1 40 ? -10.131 -7.182 1.317 1.00 0.00 40 GLY A O 6
ATOM 4362 N N . ARG A 1 41 ? -9.919 -5.141 0.469 1.00 0.00 41 ARG A N 6
ATOM 4363 C CA . ARG A 1 41 ? -8.562 -5.366 0.016 1.00 0.00 41 ARG A CA 6
ATOM 4364 C C . ARG A 1 41 ? -7.723 -4.165 0.328 1.00 0.00 41 ARG A C 6
ATOM 4365 O O . ARG A 1 41 ? -7.968 -3.082 -0.208 1.00 0.00 41 ARG A O 6
ATOM 4386 N N . LYS A 1 42 ? -6.715 -4.353 1.148 1.00 0.00 42 LYS A N 6
ATOM 4387 C CA . LYS A 1 42 ? -5.946 -3.262 1.653 1.00 0.00 42 LYS A CA 6
ATOM 4388 C C . LYS A 1 42 ? -4.610 -3.163 0.948 1.00 0.00 42 LYS A C 6
ATOM 4389 O O . LYS A 1 42 ? -3.957 -4.145 0.698 1.00 0.00 42 LYS A O 6
ATOM 4408 N N . CYS A 1 43 ? -4.277 -1.974 0.585 1.00 0.00 43 CYS A N 6
ATOM 4409 C CA . CYS A 1 43 ? -3.020 -1.662 -0.039 1.00 0.00 43 CYS A CA 6
ATOM 4410 C C . CYS A 1 43 ? -1.944 -1.448 1.009 1.00 0.00 43 CYS A C 6
ATOM 4411 O O . CYS A 1 43 ? -2.195 -0.806 2.062 1.00 0.00 43 CYS A O 6
ATOM 4418 N N . TYR A 1 44 ? -0.796 -1.991 0.759 1.00 0.00 44 TYR A N 6
ATOM 4419 C CA . TYR A 1 44 ? 0.346 -1.815 1.581 1.00 0.00 44 TYR A CA 6
ATOM 4420 C C . TYR A 1 44 ? 1.512 -1.414 0.747 1.00 0.00 44 TYR A C 6
ATOM 4421 O O . TYR A 1 44 ? 1.745 -1.941 -0.327 1.00 0.00 44 TYR A O 6
ATOM 4439 N N . CYS A 1 45 ? 2.231 -0.529 1.249 1.00 0.00 45 CYS A N 6
ATOM 4440 C CA . CYS A 1 45 ? 3.335 0.016 0.594 1.00 0.00 45 CYS A CA 6
ATOM 4441 C C . CYS A 1 45 ? 4.575 -0.699 1.033 1.00 0.00 45 CYS A C 6
ATOM 4442 O O . CYS A 1 45 ? 4.761 -0.969 2.224 1.00 0.00 45 CYS A O 6
ATOM 4449 N N . TYR A 1 46 ? 5.409 -1.014 0.098 1.00 0.00 46 TYR A N 6
ATOM 4450 C CA . TYR A 1 46 ? 6.597 -1.740 0.385 1.00 0.00 46 TYR A CA 6
ATOM 4451 C C . TYR A 1 46 ? 7.790 -0.864 0.280 1.00 0.00 46 TYR A C 6
ATOM 4452 O O . TYR A 1 46 ? 7.915 -0.072 -0.655 1.00 0.00 46 TYR A O 6
ATOM 4470 N N . LYS A 1 47 ? 8.650 -0.984 1.243 1.00 0.00 47 LYS A N 6
ATOM 4471 C CA . LYS A 1 47 ? 9.854 -0.219 1.286 1.00 0.00 47 LYS A CA 6
ATOM 4472 C C . LYS A 1 47 ? 10.955 -1.038 1.911 1.00 0.00 47 LYS A C 6
ATOM 4473 O O . LYS A 1 47 ? 10.705 -1.810 2.844 1.00 0.00 47 LYS A O 6
ATOM 4492 N N . PRO A 1 48 ? 12.162 -0.930 1.387 1.00 0.00 48 PRO A N 6
ATOM 4493 C CA . PRO A 1 48 ? 13.301 -1.671 1.893 1.00 0.00 48 PRO A CA 6
ATOM 4494 C C . PRO A 1 48 ? 13.748 -1.187 3.268 1.00 0.00 48 PRO A C 6
ATOM 4495 O O . PRO A 1 48 ? 13.855 0.012 3.538 1.00 0.00 48 PRO A O 6
ATOM 4506 N N . CYS A 1 49 ? 13.912 -2.117 4.117 1.00 0.00 49 CYS A N 6
ATOM 4507 C CA . CYS A 1 49 ? 14.480 -1.934 5.413 1.00 0.00 49 CYS A CA 6
ATOM 4508 C C . CYS A 1 49 ? 15.543 -2.984 5.540 1.00 0.00 49 CYS A C 6
ATOM 4509 O O . CYS A 1 49 ? 15.511 -3.915 4.750 1.00 0.00 49 CYS A O 6
ATOM 4516 N N . PRO A 1 50 ? 16.541 -2.832 6.421 1.00 0.00 50 PRO A N 6
ATOM 4517 C CA . PRO A 1 50 ? 17.590 -3.849 6.590 1.00 0.00 50 PRO A CA 6
ATOM 4518 C C . PRO A 1 50 ? 16.982 -5.173 7.022 1.00 0.00 50 PRO A C 6
ATOM 4519 O O . PRO A 1 50 ? 16.773 -6.073 6.144 1.00 0.00 50 PRO A O 6
ATOM 4531 N N . ARG A 1 1 ? 15.069 -6.202 3.957 1.00 0.00 1 ARG A N 7
ATOM 4532 C CA . ARG A 1 1 ? 13.725 -6.510 4.467 1.00 0.00 1 ARG A CA 7
ATOM 4533 C C . ARG A 1 1 ? 12.657 -5.702 3.759 1.00 0.00 1 ARG A C 7
ATOM 4534 O O . ARG A 1 1 ? 12.879 -4.566 3.362 1.00 0.00 1 ARG A O 7
ATOM 4557 N N . MET A 1 2 ? 11.517 -6.311 3.596 1.00 0.00 2 MET A N 7
ATOM 4558 C CA . MET A 1 2 ? 10.366 -5.695 2.970 1.00 0.00 2 MET A CA 7
ATOM 4559 C C . MET A 1 2 ? 9.454 -5.190 4.040 1.00 0.00 2 MET A C 7
ATOM 4560 O O . MET A 1 2 ? 8.845 -5.962 4.766 1.00 0.00 2 MET A O 7
ATOM 4574 N N . CYS A 1 3 ? 9.451 -3.915 4.199 1.00 0.00 3 CYS A N 7
ATOM 4575 C CA . CYS A 1 3 ? 8.591 -3.271 5.143 1.00 0.00 3 CYS A CA 7
ATOM 4576 C C . CYS A 1 3 ? 7.253 -3.024 4.520 1.00 0.00 3 CYS A C 7
ATOM 4577 O O . CYS A 1 3 ? 7.158 -2.311 3.513 1.00 0.00 3 CYS A O 7
ATOM 4584 N N . LYS A 1 4 ? 6.241 -3.626 5.088 1.00 0.00 4 LYS A N 7
ATOM 4585 C CA . LYS A 1 4 ? 4.907 -3.455 4.615 1.00 0.00 4 LYS A CA 7
ATOM 4586 C C . LYS A 1 4 ? 4.241 -2.390 5.483 1.00 0.00 4 LYS A C 7
ATOM 4587 O O . LYS A 1 4 ? 4.009 -2.594 6.667 1.00 0.00 4 LYS A O 7
ATOM 4606 N N . THR A 1 5 ? 3.997 -1.267 4.897 1.00 0.00 5 THR A N 7
ATOM 4607 C CA . THR A 1 5 ? 3.446 -0.118 5.557 1.00 0.00 5 THR A CA 7
ATOM 4608 C C . THR A 1 5 ? 2.018 0.156 5.050 1.00 0.00 5 THR A C 7
ATOM 4609 O O . THR A 1 5 ? 1.783 0.126 3.865 1.00 0.00 5 THR A O 7
ATOM 4620 N N . PRO A 1 6 ? 1.043 0.365 5.942 1.00 0.00 6 PRO A N 7
ATOM 4621 C CA . PRO A 1 6 ? -0.328 0.660 5.535 1.00 0.00 6 PRO A CA 7
ATOM 4622 C C . PRO A 1 6 ? -0.448 2.013 4.833 1.00 0.00 6 PRO A C 7
ATOM 4623 O O . PRO A 1 6 ? -0.012 3.028 5.356 1.00 0.00 6 PRO A O 7
ATOM 4634 N N . SER A 1 7 ? -1.029 1.987 3.647 1.00 0.00 7 SER A N 7
ATOM 4635 C CA . SER A 1 7 ? -1.243 3.184 2.837 1.00 0.00 7 SER A CA 7
ATOM 4636 C C . SER A 1 7 ? -2.183 4.173 3.534 1.00 0.00 7 SER A C 7
ATOM 4637 O O . SER A 1 7 ? -3.190 3.753 4.189 1.00 0.00 7 SER A O 7
ATOM 4645 N N . GLY A 1 8 ? -1.891 5.439 3.389 1.00 0.00 8 GLY A N 7
ATOM 4646 C CA . GLY A 1 8 ? -2.654 6.455 4.040 1.00 0.00 8 GLY A CA 7
ATOM 4647 C C . GLY A 1 8 ? -3.684 7.135 3.148 1.00 0.00 8 GLY A C 7
ATOM 4648 O O . GLY A 1 8 ? -4.785 7.501 3.618 1.00 0.00 8 GLY A O 7
ATOM 4652 N N . LYS A 1 9 ? -3.410 7.281 1.860 1.00 0.00 9 LYS A N 7
ATOM 4653 C CA . LYS A 1 9 ? -4.314 8.044 1.026 1.00 0.00 9 LYS A CA 7
ATOM 4654 C C . LYS A 1 9 ? -5.003 7.171 0.056 1.00 0.00 9 LYS A C 7
ATOM 4655 O O . LYS A 1 9 ? -5.818 7.604 -0.741 1.00 0.00 9 LYS A O 7
ATOM 4674 N N . PHE A 1 10 ? -4.642 5.950 0.130 1.00 0.00 10 PHE A N 7
ATOM 4675 C CA . PHE A 1 10 ? -5.327 4.908 -0.554 1.00 0.00 10 PHE A CA 7
ATOM 4676 C C . PHE A 1 10 ? -6.619 4.615 0.163 1.00 0.00 10 PHE A C 7
ATOM 4677 O O . PHE A 1 10 ? -6.641 4.405 1.395 1.00 0.00 10 PHE A O 7
ATOM 4694 N N . LYS A 1 11 ? -7.656 4.596 -0.584 1.00 0.00 11 LYS A N 7
ATOM 4695 C CA . LYS A 1 11 ? -8.963 4.213 -0.115 1.00 0.00 11 LYS A CA 7
ATOM 4696 C C . LYS A 1 11 ? -9.800 3.701 -1.262 1.00 0.00 11 LYS A C 7
ATOM 4697 O O . LYS A 1 11 ? -10.260 4.462 -2.098 1.00 0.00 11 LYS A O 7
ATOM 4716 N N . GLY A 1 12 ? -9.922 2.399 -1.323 1.00 0.00 12 GLY A N 7
ATOM 4717 C CA . GLY A 1 12 ? -10.656 1.750 -2.359 1.00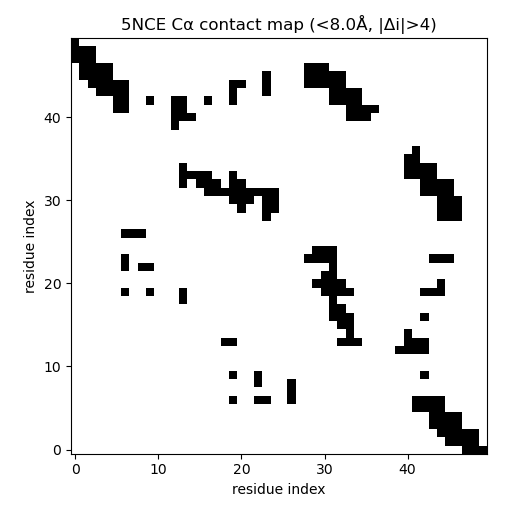 0.00 12 GLY A CA 7
ATOM 4718 C C . GLY A 1 12 ? -10.264 0.301 -2.406 1.00 0.00 12 GLY A C 7
ATOM 4719 O O . GLY A 1 12 ? -9.495 -0.156 -1.547 1.00 0.00 12 GLY A O 7
ATOM 4723 N N . TYR A 1 13 ? -10.755 -0.421 -3.379 1.00 0.00 13 TYR A N 7
ATOM 4724 C CA . TYR A 1 13 ? -10.446 -1.816 -3.507 1.00 0.00 13 TYR A CA 7
ATOM 4725 C C . TYR A 1 13 ? -9.097 -2.035 -4.147 1.00 0.00 13 TYR A C 7
ATOM 4726 O O . TYR A 1 13 ? -8.902 -1.769 -5.328 1.00 0.00 13 TYR A O 7
ATOM 4744 N N . CYS A 1 14 ? -8.164 -2.521 -3.371 1.00 0.00 14 CYS A N 7
ATOM 4745 C CA . CYS A 1 14 ? -6.845 -2.820 -3.881 1.00 0.00 14 CYS A CA 7
ATOM 4746 C C . CYS A 1 14 ? -6.871 -4.193 -4.561 1.00 0.00 14 CYS A C 7
ATOM 4747 O O . CYS A 1 14 ? -6.454 -5.191 -3.996 1.00 0.00 14 CYS A O 7
ATOM 4754 N N . VAL A 1 15 ? -7.508 -4.259 -5.685 1.00 0.00 15 VAL A N 7
ATOM 4755 C CA . VAL A 1 15 ? -7.521 -5.471 -6.479 1.00 0.00 15 VAL A CA 7
ATOM 4756 C C . VAL A 1 15 ? -6.109 -5.770 -6.992 1.00 0.00 15 VAL A C 7
ATOM 4757 O O . VAL A 1 15 ? -5.497 -6.785 -6.630 1.00 0.00 15 VAL A O 7
ATOM 4770 N N . ASN A 1 16 ? -5.593 -4.841 -7.746 1.00 0.00 16 ASN A N 7
ATOM 4771 C CA . ASN A 1 16 ? -4.321 -4.971 -8.418 1.00 0.00 16 ASN A CA 7
ATOM 4772 C C . ASN A 1 16 ? -3.229 -4.228 -7.663 1.00 0.00 16 ASN A C 7
ATOM 4773 O O . ASN A 1 16 ? -3.438 -3.143 -7.138 1.00 0.00 16 ASN A O 7
ATOM 4784 N N . ASN A 1 17 ? -2.068 -4.825 -7.614 1.00 0.00 17 ASN A N 7
ATOM 4785 C CA . ASN A 1 17 ? -0.930 -4.267 -6.895 1.00 0.00 17 ASN A CA 7
ATOM 4786 C C . ASN A 1 17 ? -0.468 -2.963 -7.513 1.00 0.00 17 ASN A C 7
ATOM 4787 O O . ASN A 1 17 ? 0.043 -2.108 -6.832 1.00 0.00 17 ASN A O 7
ATOM 4798 N N . THR A 1 18 ? -0.693 -2.815 -8.801 1.00 0.00 18 THR A N 7
ATOM 4799 C CA . THR A 1 18 ? -0.273 -1.640 -9.556 1.00 0.00 18 THR A CA 7
ATOM 4800 C C . THR A 1 18 ? -0.988 -0.324 -9.069 1.00 0.00 18 THR A C 7
ATOM 4801 O O . THR A 1 18 ? -0.368 0.738 -9.041 1.00 0.00 18 THR A O 7
ATOM 4812 N N . ASN A 1 19 ? -2.268 -0.397 -8.648 1.00 0.00 19 ASN A N 7
ATOM 4813 C CA . ASN A 1 19 ? -2.955 0.799 -8.156 1.00 0.00 19 ASN A CA 7
ATOM 4814 C C . ASN A 1 19 ? -2.415 1.176 -6.815 1.00 0.00 19 ASN A C 7
ATOM 4815 O O . ASN A 1 19 ? -2.166 2.349 -6.548 1.00 0.00 19 ASN A O 7
ATOM 4826 N N . CYS A 1 20 ? -2.181 0.168 -6.003 1.00 0.00 20 CYS A N 7
ATOM 4827 C CA . CYS A 1 20 ? -1.596 0.332 -4.680 1.00 0.00 20 CYS A CA 7
ATOM 4828 C C . CYS A 1 20 ? -0.272 0.954 -4.843 1.00 0.00 20 CYS A C 7
ATOM 4829 O O . CYS A 1 20 ? 0.081 1.914 -4.173 1.00 0.00 20 CYS A O 7
ATOM 4836 N N . LYS A 1 21 ? 0.433 0.395 -5.801 1.00 0.00 21 LYS A N 7
ATOM 4837 C CA . LYS A 1 21 ? 1.748 0.732 -6.121 1.00 0.00 21 LYS A CA 7
ATOM 4838 C C . LYS A 1 21 ? 1.824 2.212 -6.359 1.00 0.00 21 LYS A C 7
ATOM 4839 O O . LYS A 1 21 ? 2.544 2.897 -5.691 1.00 0.00 21 LYS A O 7
ATOM 4858 N N . ASN A 1 22 ? 0.985 2.693 -7.274 1.00 0.00 22 ASN A N 7
ATOM 4859 C CA . ASN A 1 22 ? 0.982 4.094 -7.683 1.00 0.00 22 ASN A CA 7
ATOM 4860 C C . ASN A 1 22 ? 0.643 4.992 -6.537 1.00 0.00 22 ASN A C 7
ATOM 4861 O O . ASN A 1 22 ? 1.307 6.012 -6.324 1.00 0.00 22 ASN A O 7
ATOM 4872 N N . VAL A 1 23 ? -0.352 4.602 -5.774 1.00 0.00 23 VAL A N 7
ATOM 4873 C CA . VAL A 1 23 ? -0.769 5.369 -4.628 1.00 0.00 23 VAL A CA 7
ATOM 4874 C C . VAL A 1 23 ? 0.372 5.487 -3.615 1.00 0.00 23 VAL A C 7
ATOM 4875 O O . VAL A 1 23 ? 0.703 6.604 -3.175 1.00 0.00 23 VAL A O 7
ATOM 4888 N N . CYS A 1 24 ? 0.990 4.360 -3.310 1.00 0.00 24 CYS A N 7
ATOM 4889 C CA . CYS A 1 24 ? 2.133 4.281 -2.413 1.00 0.00 24 CYS A CA 7
ATOM 4890 C C . CYS A 1 24 ? 3.325 5.051 -2.967 1.00 0.00 24 CYS A C 7
ATOM 4891 O O . CYS A 1 24 ? 4.016 5.742 -2.235 1.00 0.00 24 CYS A O 7
ATOM 4898 N N . ARG A 1 25 ? 3.523 4.981 -4.268 1.00 0.00 25 ARG A N 7
ATOM 4899 C CA . ARG A 1 25 ? 4.594 5.722 -4.924 1.00 0.00 25 ARG A CA 7
ATOM 4900 C C . ARG A 1 25 ? 4.353 7.221 -4.791 1.00 0.00 25 ARG A C 7
ATOM 4901 O O . ARG A 1 25 ? 5.275 7.998 -4.663 1.00 0.00 25 ARG A O 7
ATOM 4922 N N . THR A 1 26 ? 3.085 7.596 -4.751 1.00 0.00 26 THR A N 7
ATOM 4923 C CA . THR A 1 26 ? 2.698 8.978 -4.567 1.00 0.00 26 THR A CA 7
ATOM 4924 C C . THR A 1 26 ? 2.650 9.340 -3.032 1.00 0.00 26 THR A C 7
ATOM 4925 O O . THR A 1 26 ? 2.416 10.486 -2.658 1.00 0.00 26 THR A O 7
ATOM 4936 N N . GLU A 1 27 ? 2.740 8.332 -2.161 1.00 0.00 27 GLU A N 7
ATOM 4937 C CA . GLU A 1 27 ? 2.859 8.569 -0.711 1.00 0.00 27 GLU A CA 7
ATOM 4938 C C . GLU A 1 27 ? 4.328 8.723 -0.320 1.00 0.00 27 GLU A C 7
ATOM 4939 O O . GLU A 1 27 ? 4.655 9.428 0.621 1.00 0.00 27 GLU A O 7
ATOM 4951 N N . GLY A 1 28 ? 5.194 8.079 -1.076 1.00 0.00 28 GLY A N 7
ATOM 4952 C CA . GLY A 1 28 ? 6.622 8.171 -0.828 1.00 0.00 28 GLY A CA 7
ATOM 4953 C C . GLY A 1 28 ? 7.251 6.808 -0.677 1.00 0.00 28 GLY A C 7
ATOM 4954 O O . GLY A 1 28 ? 8.196 6.622 0.087 1.00 0.00 28 GLY A O 7
ATOM 4958 N N . PHE A 1 29 ? 6.723 5.850 -1.396 1.00 0.00 29 PHE A N 7
ATOM 4959 C CA . PHE A 1 29 ? 7.195 4.495 -1.329 1.00 0.00 29 PHE A CA 7
ATOM 4960 C C . PHE A 1 29 ? 7.590 4.024 -2.702 1.00 0.00 29 PHE A C 7
ATOM 4961 O O . PHE A 1 29 ? 6.999 4.441 -3.687 1.00 0.00 29 PHE A O 7
ATOM 4978 N N . PRO A 1 30 ? 8.598 3.153 -2.794 1.00 0.00 30 PRO A N 7
ATOM 4979 C CA . PRO A 1 30 ? 9.043 2.600 -4.072 1.00 0.00 30 PRO A CA 7
ATOM 4980 C C . PRO A 1 30 ? 7.959 1.752 -4.747 1.00 0.00 30 PRO A C 7
ATOM 4981 O O . PRO A 1 30 ? 7.864 1.700 -5.985 1.00 0.00 30 PRO A O 7
ATOM 4992 N N . THR A 1 31 ? 7.133 1.093 -3.950 1.00 0.00 31 THR A N 7
ATOM 4993 C CA . THR A 1 31 ? 6.154 0.222 -4.489 1.00 0.00 31 THR A CA 7
ATOM 4994 C C . THR A 1 31 ? 5.039 -0.005 -3.471 1.00 0.00 31 THR A C 7
ATOM 4995 O O . THR A 1 31 ? 5.146 0.408 -2.314 1.00 0.00 31 THR A O 7
ATOM 5006 N N . GLY A 1 32 ? 3.998 -0.648 -3.910 1.00 0.00 32 GLY A N 7
ATOM 5007 C CA . GLY A 1 32 ? 2.880 -0.939 -3.105 1.00 0.00 32 GLY A CA 7
ATOM 5008 C C . GLY A 1 32 ? 2.289 -2.201 -3.607 1.00 0.00 32 GLY A C 7
ATOM 5009 O O . GLY A 1 32 ? 2.536 -2.573 -4.776 1.00 0.00 32 GLY A O 7
ATOM 5013 N N . SER A 1 33 ? 1.580 -2.869 -2.777 1.00 0.00 33 SER A N 7
ATOM 5014 C CA . SER A 1 33 ? 0.975 -4.140 -3.074 1.00 0.00 33 SER A CA 7
ATOM 5015 C C . SER A 1 33 ? -0.219 -4.395 -2.133 1.00 0.00 33 SER A C 7
ATOM 5016 O O . SER A 1 33 ? -0.293 -3.824 -1.049 1.00 0.00 33 SER A O 7
ATOM 5024 N N . CYS A 1 34 ? -1.126 -5.230 -2.548 1.00 0.00 34 CYS A N 7
ATOM 5025 C CA . CYS A 1 34 ? -2.369 -5.414 -1.850 1.00 0.00 34 CYS A CA 7
ATOM 5026 C C . CYS A 1 34 ? -2.287 -6.573 -0.879 1.00 0.00 34 CYS A C 7
ATOM 5027 O O . CYS A 1 34 ? -1.729 -7.628 -1.194 1.00 0.00 34 CYS A O 7
ATOM 5034 N N . ASP A 1 35 ? -2.868 -6.375 0.268 1.00 0.00 35 ASP A N 7
ATOM 5035 C CA . ASP A 1 35 ? -2.838 -7.317 1.360 1.00 0.00 35 ASP A CA 7
ATOM 5036 C C . ASP A 1 35 ? -4.253 -7.519 1.895 1.00 0.00 35 ASP A C 7
ATOM 5037 O O . ASP A 1 35 ? -5.164 -6.707 1.608 1.00 0.00 35 ASP A O 7
ATOM 5046 N N . PHE A 1 36 ? -4.457 -8.573 2.635 1.00 0.00 36 PHE A N 7
ATOM 5047 C CA . PHE A 1 36 ? -5.735 -8.887 3.188 1.00 0.00 36 PHE A CA 7
ATOM 5048 C C . PHE A 1 36 ? -5.659 -8.946 4.688 1.00 0.00 36 PHE A C 7
ATOM 5049 O O . PHE A 1 36 ? -5.010 -9.806 5.263 1.00 0.00 36 PHE A O 7
ATOM 5066 N N . HIS A 1 37 ? -6.312 -8.002 5.308 1.00 0.00 37 HIS A N 7
ATOM 5067 C CA . HIS A 1 37 ? -6.407 -7.979 6.745 1.00 0.00 37 HIS A CA 7
ATOM 5068 C C . HIS A 1 37 ? -7.754 -7.365 7.129 1.00 0.00 37 HIS A C 7
ATOM 5069 O O . HIS A 1 37 ? -8.025 -7.096 8.295 1.00 0.00 37 HIS A O 7
ATOM 5084 N N . VAL A 1 38 ? -8.566 -7.128 6.120 1.00 0.00 38 VAL A N 7
ATOM 5085 C CA . VAL A 1 38 ? -9.851 -6.467 6.256 1.00 0.00 38 VAL A CA 7
ATOM 5086 C C . VAL A 1 38 ? -10.785 -7.041 5.242 1.00 0.00 38 VAL A C 7
ATOM 5087 O O . VAL A 1 38 ? -10.332 -7.718 4.339 1.00 0.00 38 VAL A O 7
ATOM 5100 N N . ALA A 1 39 ? -12.067 -6.778 5.391 1.00 0.00 39 ALA A N 7
ATOM 5101 C CA . ALA A 1 39 ? -13.063 -7.254 4.456 1.00 0.00 39 ALA A CA 7
ATOM 5102 C C . ALA A 1 39 ? -12.936 -6.495 3.150 1.00 0.00 39 ALA A C 7
ATOM 5103 O O . ALA A 1 39 ? -13.558 -5.459 2.941 1.00 0.00 39 ALA A O 7
ATOM 5110 N N . GLY A 1 40 ? -12.035 -6.966 2.354 1.00 0.00 40 GLY A N 7
ATOM 5111 C CA . GLY A 1 40 ? -11.746 -6.390 1.105 1.00 0.00 40 GLY A CA 7
ATOM 5112 C C . GLY A 1 40 ? -10.277 -6.502 0.837 1.00 0.00 40 GLY A C 7
ATOM 5113 O O . GLY A 1 40 ? -9.646 -7.498 1.197 1.00 0.00 40 GLY A O 7
ATOM 5117 N N . ARG A 1 41 ? -9.721 -5.506 0.222 1.00 0.00 41 ARG A N 7
ATOM 5118 C CA . ARG A 1 41 ? -8.331 -5.497 -0.111 1.00 0.00 41 ARG A CA 7
ATOM 5119 C C . ARG A 1 41 ? -7.694 -4.233 0.417 1.00 0.00 41 ARG A C 7
ATOM 5120 O O . ARG A 1 41 ? -8.141 -3.130 0.080 1.00 0.00 41 ARG A O 7
ATOM 5141 N N . LYS A 1 42 ? -6.644 -4.366 1.183 1.00 0.00 42 LYS A N 7
ATOM 5142 C CA . LYS A 1 42 ? -5.987 -3.222 1.727 1.00 0.00 42 LYS A CA 7
ATOM 5143 C C . LYS A 1 42 ? -4.626 -3.056 1.102 1.00 0.00 42 LYS A C 7
ATOM 5144 O O . LYS A 1 42 ? -3.834 -3.964 1.072 1.00 0.00 42 LYS A O 7
ATOM 5163 N N . CYS A 1 43 ? -4.413 -1.903 0.565 1.00 0.00 43 CYS A N 7
ATOM 5164 C CA . CYS A 1 43 ? -3.161 -1.536 -0.042 1.00 0.00 43 CYS A CA 7
ATOM 5165 C C . CYS A 1 43 ? -2.094 -1.317 1.020 1.00 0.00 43 CYS A C 7
ATOM 5166 O O . CYS A 1 43 ? -2.358 -0.692 2.074 1.00 0.00 43 CYS A O 7
ATOM 5173 N N . TYR A 1 44 ? -0.938 -1.845 0.782 1.00 0.00 44 TYR A N 7
ATOM 5174 C CA . TYR A 1 44 ? 0.194 -1.648 1.618 1.00 0.00 44 TYR A CA 7
ATOM 5175 C C . TYR A 1 44 ? 1.358 -1.252 0.793 1.00 0.00 44 TYR A C 7
ATOM 5176 O O . TYR A 1 44 ? 1.554 -1.739 -0.308 1.00 0.00 44 TYR A O 7
ATOM 5194 N N . CYS A 1 45 ? 2.116 -0.411 1.322 1.00 0.00 45 CYS A N 7
ATOM 5195 C CA . CYS A 1 45 ? 3.234 0.115 0.670 1.00 0.00 45 CYS A CA 7
ATOM 5196 C C . CYS A 1 45 ? 4.452 -0.642 1.103 1.00 0.00 45 CYS A C 7
ATOM 5197 O O . CYS A 1 45 ? 4.613 -0.952 2.283 1.00 0.00 45 CYS A O 7
ATOM 5204 N N . TYR A 1 46 ? 5.290 -0.957 0.170 1.00 0.00 46 TYR A N 7
ATOM 5205 C CA . TYR A 1 46 ? 6.461 -1.720 0.446 1.00 0.00 46 TYR A CA 7
ATOM 5206 C C . TYR A 1 46 ? 7.680 -0.891 0.262 1.00 0.00 46 TYR A C 7
ATOM 5207 O O . TYR A 1 46 ? 7.791 -0.135 -0.705 1.00 0.00 46 TYR A O 7
ATOM 5225 N N . LYS A 1 47 ? 8.580 -1.016 1.186 1.00 0.00 47 LYS A N 7
ATOM 5226 C CA . LYS A 1 47 ? 9.809 -0.274 1.156 1.00 0.00 47 LYS A CA 7
ATOM 5227 C C . LYS A 1 47 ? 10.926 -1.100 1.765 1.00 0.00 47 LYS A C 7
ATOM 5228 O O . LYS A 1 47 ? 10.686 -1.894 2.698 1.00 0.00 47 LYS A O 7
ATOM 5247 N N . PRO A 1 48 ? 12.136 -0.975 1.233 1.00 0.00 48 PRO A N 7
ATOM 5248 C CA . PRO A 1 48 ? 13.280 -1.701 1.731 1.00 0.00 48 PRO A CA 7
ATOM 5249 C C . PRO A 1 48 ? 13.791 -1.150 3.059 1.00 0.00 48 PRO A C 7
ATOM 5250 O O . PRO A 1 48 ? 14.097 0.033 3.203 1.00 0.00 48 PRO A O 7
ATOM 5261 N N . CYS A 1 49 ? 13.781 -1.997 4.015 1.00 0.00 49 CYS A N 7
ATOM 5262 C CA . CYS A 1 49 ? 14.377 -1.763 5.293 1.00 0.00 49 CYS A CA 7
ATOM 5263 C C . CYS A 1 49 ? 15.479 -2.806 5.406 1.00 0.00 49 CYS A C 7
ATOM 5264 O O . CYS A 1 49 ? 15.538 -3.677 4.528 1.00 0.00 49 CYS A O 7
ATOM 5271 N N . PRO A 1 50 ? 16.383 -2.737 6.397 1.00 0.00 50 PRO A N 7
ATOM 5272 C CA . PRO A 1 50 ? 17.393 -3.789 6.604 1.00 0.00 50 PRO A CA 7
ATOM 5273 C C . PRO A 1 50 ? 16.711 -5.137 6.839 1.00 0.00 50 PRO A C 7
ATOM 5274 O O . PRO A 1 50 ? 16.766 -6.025 5.943 1.00 0.00 50 PRO A O 7
ATOM 5286 N N . ARG A 1 1 ? 15.219 -6.080 4.564 1.00 0.00 1 ARG A N 8
ATOM 5287 C CA . ARG A 1 1 ? 13.818 -6.383 4.879 1.00 0.00 1 ARG A CA 8
ATOM 5288 C C . ARG A 1 1 ? 12.860 -5.627 3.978 1.00 0.00 1 ARG A C 8
ATOM 5289 O O . ARG A 1 1 ? 13.192 -4.571 3.443 1.00 0.00 1 ARG A O 8
ATOM 5312 N N . MET A 1 2 ? 11.683 -6.191 3.810 1.00 0.00 2 MET A N 8
ATOM 5313 C CA . MET A 1 2 ? 10.598 -5.581 3.076 1.00 0.00 2 MET A CA 8
ATOM 5314 C C . MET A 1 2 ? 9.573 -5.151 4.061 1.00 0.00 2 MET A C 8
ATOM 5315 O O . MET A 1 2 ? 8.838 -5.961 4.608 1.00 0.00 2 MET A O 8
ATOM 5329 N N . CYS A 1 3 ? 9.605 -3.909 4.359 1.00 0.00 3 CYS A N 8
ATOM 5330 C CA . CYS A 1 3 ? 8.687 -3.332 5.283 1.00 0.00 3 CYS A CA 8
ATOM 5331 C C . CYS A 1 3 ? 7.369 -3.056 4.617 1.00 0.00 3 CYS A C 8
ATOM 5332 O O . CYS A 1 3 ? 7.286 -2.207 3.717 1.00 0.00 3 CYS A O 8
ATOM 5339 N N . LYS A 1 4 ? 6.349 -3.756 5.056 1.00 0.00 4 LYS A N 8
ATOM 5340 C CA . LYS A 1 4 ? 5.035 -3.586 4.520 1.00 0.00 4 LYS A CA 8
ATOM 5341 C C . LYS A 1 4 ? 4.316 -2.554 5.386 1.00 0.00 4 LYS A C 8
ATOM 5342 O O . LYS A 1 4 ? 4.018 -2.796 6.545 1.00 0.00 4 LYS A O 8
ATOM 5361 N N . THR A 1 5 ? 4.093 -1.408 4.812 1.00 0.00 5 THR A N 8
ATOM 5362 C CA . THR A 1 5 ? 3.539 -0.261 5.481 1.00 0.00 5 THR A CA 8
ATOM 5363 C C . THR A 1 5 ? 2.099 -0.015 4.990 1.00 0.00 5 THR A C 8
ATOM 5364 O O . THR A 1 5 ? 1.864 -0.039 3.806 1.00 0.00 5 THR A O 8
ATOM 5375 N N . PRO A 1 6 ? 1.125 0.191 5.881 1.00 0.00 6 PRO A N 8
ATOM 5376 C CA . PRO A 1 6 ? -0.250 0.444 5.467 1.00 0.00 6 PRO A CA 8
ATOM 5377 C C . PRO A 1 6 ? -0.415 1.838 4.862 1.00 0.00 6 PRO A C 8
ATOM 5378 O O . PRO A 1 6 ? -0.211 2.836 5.544 1.00 0.00 6 PRO A O 8
ATOM 5389 N N . SER A 1 7 ? -0.771 1.872 3.589 1.00 0.00 7 SER A N 8
ATOM 5390 C CA . SER A 1 7 ? -0.950 3.102 2.826 1.00 0.00 7 SER A CA 8
ATOM 5391 C C . SER A 1 7 ? -2.003 4.005 3.475 1.00 0.00 7 SER A C 8
ATOM 5392 O O . SER A 1 7 ? -3.089 3.511 3.932 1.00 0.00 7 SER A O 8
ATOM 5400 N N . GLY A 1 8 ? -1.722 5.285 3.491 1.00 0.00 8 GLY A N 8
ATOM 5401 C CA . GLY A 1 8 ? -2.564 6.229 4.145 1.00 0.00 8 GLY A CA 8
ATOM 5402 C C . GLY A 1 8 ? -3.604 6.852 3.237 1.00 0.00 8 GLY A C 8
ATOM 5403 O O . GLY A 1 8 ? -4.722 7.179 3.691 1.00 0.00 8 GLY A O 8
ATOM 5407 N N . LYS A 1 9 ? -3.321 6.999 1.951 1.00 0.00 9 LYS A N 8
ATOM 5408 C CA . LYS A 1 9 ? -4.263 7.666 1.124 1.00 0.00 9 LYS A CA 8
ATOM 5409 C C . LYS A 1 9 ? -5.013 6.735 0.253 1.00 0.00 9 LYS A C 8
ATOM 5410 O O . LYS A 1 9 ? -5.821 7.148 -0.567 1.00 0.00 9 LYS A O 8
ATOM 5429 N N . PHE A 1 10 ? -4.798 5.474 0.483 1.00 0.00 10 PHE A N 8
ATOM 5430 C CA . PHE A 1 10 ? -5.482 4.467 -0.244 1.00 0.00 10 PHE A CA 8
ATOM 5431 C C . PHE A 1 10 ? -6.835 4.218 0.345 1.00 0.00 10 PHE A C 8
ATOM 5432 O O . PHE A 1 10 ? -6.968 3.811 1.517 1.00 0.00 10 PHE A O 8
ATOM 5449 N N . LYS A 1 11 ? -7.797 4.493 -0.435 1.00 0.00 11 LYS A N 8
ATOM 5450 C CA . LYS A 1 11 ? -9.156 4.212 -0.163 1.00 0.00 11 LYS A CA 8
ATOM 5451 C C . LYS A 1 11 ? -9.718 3.417 -1.321 1.00 0.00 11 LYS A C 8
ATOM 5452 O O . LYS A 1 11 ? -9.442 3.735 -2.476 1.00 0.00 11 LYS A O 8
ATOM 5471 N N . GLY A 1 12 ? -10.444 2.375 -1.020 1.00 0.00 12 GLY A N 8
ATOM 5472 C CA . GLY A 1 12 ? -11.048 1.586 -2.051 1.00 0.00 12 GLY A CA 8
ATOM 5473 C C . GLY A 1 12 ? -10.569 0.160 -2.019 1.00 0.00 12 GLY A C 8
ATOM 5474 O O . GLY A 1 12 ? -10.031 -0.301 -1.013 1.00 0.00 12 GLY A O 8
ATOM 5478 N N . TYR A 1 13 ? -10.755 -0.532 -3.113 1.00 0.00 13 TYR A N 8
ATOM 5479 C CA . TYR A 1 13 ? -10.362 -1.914 -3.228 1.00 0.00 13 TYR A CA 8
ATOM 5480 C C . TYR A 1 13 ? -9.032 -2.069 -3.909 1.00 0.00 13 TYR A C 8
ATOM 5481 O O . TYR A 1 13 ? -8.851 -1.642 -5.045 1.00 0.00 13 TYR A O 8
ATOM 5499 N N . CYS A 1 14 ? -8.115 -2.715 -3.244 1.00 0.00 14 CYS A N 8
ATOM 5500 C CA . CYS A 1 14 ? -6.825 -2.977 -3.811 1.00 0.00 14 CYS A CA 8
ATOM 5501 C C . CYS A 1 14 ? -6.867 -4.340 -4.504 1.00 0.00 14 CYS A C 8
ATOM 5502 O O . CYS A 1 14 ? -6.269 -5.308 -4.056 1.00 0.00 14 CYS A O 8
ATOM 5509 N N . VAL A 1 15 ? -7.745 -4.445 -5.480 1.00 0.00 15 VAL A N 8
ATOM 5510 C CA . VAL A 1 15 ? -7.827 -5.615 -6.351 1.00 0.00 15 VAL A CA 8
ATOM 5511 C C . VAL A 1 15 ? -6.615 -5.681 -7.272 1.00 0.00 15 VAL A C 8
ATOM 5512 O O . VAL A 1 15 ? -6.106 -6.752 -7.575 1.00 0.00 15 VAL A O 8
ATOM 5525 N N . ASN A 1 16 ? -6.140 -4.526 -7.643 1.00 0.00 16 ASN A N 8
ATOM 5526 C CA . ASN A 1 16 ? -5.040 -4.386 -8.559 1.00 0.00 16 ASN A CA 8
ATOM 5527 C C . ASN A 1 16 ? -3.838 -3.847 -7.835 1.00 0.00 16 ASN A C 8
ATOM 5528 O O . ASN A 1 16 ? -3.878 -2.754 -7.267 1.00 0.00 16 ASN A O 8
ATOM 5539 N N . ASN A 1 17 ? -2.770 -4.613 -7.878 1.00 0.00 17 ASN A N 8
ATOM 5540 C CA . ASN A 1 17 ? -1.497 -4.271 -7.227 1.00 0.00 17 ASN A CA 8
ATOM 5541 C C . ASN A 1 17 ? -0.917 -2.994 -7.802 1.00 0.00 17 ASN A C 8
ATOM 5542 O O . ASN A 1 17 ? -0.176 -2.277 -7.141 1.00 0.00 17 ASN A O 8
ATOM 5553 N N . THR A 1 18 ? -1.264 -2.702 -9.032 1.00 0.00 18 THR A N 8
ATOM 5554 C CA . THR A 1 18 ? -0.823 -1.500 -9.668 1.00 0.00 18 THR A CA 8
ATOM 5555 C C . THR A 1 18 ? -1.446 -0.254 -9.010 1.00 0.00 18 THR A C 8
ATOM 5556 O O . THR A 1 18 ? -0.786 0.778 -8.934 1.00 0.00 18 THR A O 8
ATOM 5567 N N . ASN A 1 19 ? -2.676 -0.385 -8.478 1.00 0.00 19 ASN A N 8
ATOM 5568 C CA . ASN A 1 19 ? -3.324 0.709 -7.739 1.00 0.00 19 ASN A CA 8
ATOM 5569 C C . ASN A 1 19 ? -2.465 1.060 -6.585 1.00 0.00 19 ASN A C 8
ATOM 5570 O O . ASN A 1 19 ? -2.053 2.205 -6.422 1.00 0.00 19 ASN A O 8
ATOM 5581 N N . CYS A 1 20 ? -2.171 0.028 -5.810 1.00 0.00 20 CYS A N 8
ATOM 5582 C CA . CYS A 1 20 ? -1.399 0.131 -4.603 1.00 0.00 20 CYS A CA 8
ATOM 5583 C C . CYS A 1 20 ? -0.102 0.737 -4.910 1.00 0.00 20 CYS A C 8
ATOM 5584 O O . CYS A 1 20 ? 0.309 1.701 -4.280 1.00 0.00 20 CYS A O 8
ATOM 5591 N N . LYS A 1 21 ? 0.533 0.179 -5.933 1.00 0.00 21 LYS A N 8
ATOM 5592 C CA . LYS A 1 21 ? 1.814 0.576 -6.317 1.00 0.00 21 LYS A CA 8
ATOM 5593 C C . LYS A 1 21 ? 1.825 2.073 -6.587 1.00 0.00 21 LYS A C 8
ATOM 5594 O O . LYS A 1 21 ? 2.646 2.776 -6.066 1.00 0.00 21 LYS A O 8
ATOM 5613 N N . ASN A 1 22 ? 0.838 2.553 -7.328 1.00 0.00 22 ASN A N 8
ATOM 5614 C CA . ASN A 1 22 ? 0.780 3.961 -7.701 1.00 0.00 22 ASN A CA 8
ATOM 5615 C C . ASN A 1 22 ? 0.520 4.837 -6.495 1.00 0.00 22 ASN A C 8
ATOM 5616 O O . ASN A 1 22 ? 1.179 5.870 -6.320 1.00 0.00 22 ASN A O 8
ATOM 5627 N N . VAL A 1 23 ? -0.414 4.421 -5.654 1.00 0.00 23 VAL A N 8
ATOM 5628 C CA . VAL A 1 23 ? -0.759 5.172 -4.457 1.00 0.00 23 VAL A CA 8
ATOM 5629 C C . VAL A 1 23 ? 0.441 5.227 -3.493 1.00 0.00 23 VAL A C 8
ATOM 5630 O O . VAL A 1 23 ? 0.744 6.282 -2.930 1.00 0.00 23 VAL A O 8
ATOM 5643 N N . CYS A 1 24 ? 1.133 4.131 -3.365 1.00 0.00 24 CYS A N 8
ATOM 5644 C CA . CYS A 1 24 ? 2.329 4.061 -2.550 1.00 0.00 24 CYS A CA 8
ATOM 5645 C C . CYS A 1 24 ? 3.447 4.918 -3.123 1.00 0.00 24 CYS A C 8
ATOM 5646 O O . CYS A 1 24 ? 4.103 5.659 -2.402 1.00 0.00 24 CYS A O 8
ATOM 5653 N N . ARG A 1 25 ? 3.608 4.878 -4.428 1.00 0.00 25 ARG A N 8
ATOM 5654 C CA . ARG A 1 25 ? 4.637 5.668 -5.099 1.00 0.00 25 ARG A CA 8
ATOM 5655 C C . ARG A 1 25 ? 4.342 7.161 -4.985 1.00 0.00 25 ARG A C 8
ATOM 5656 O O . ARG A 1 25 ? 5.240 7.973 -4.968 1.00 0.00 25 ARG A O 8
ATOM 5677 N N . THR A 1 26 ? 3.067 7.503 -4.882 1.00 0.00 26 THR A N 8
ATOM 5678 C CA . THR A 1 26 ? 2.681 8.884 -4.683 1.00 0.00 26 THR A CA 8
ATOM 5679 C C . THR A 1 26 ? 2.779 9.319 -3.211 1.00 0.00 26 THR A C 8
ATOM 5680 O O . THR A 1 26 ? 2.959 10.484 -2.922 1.00 0.00 26 THR A O 8
ATOM 5691 N N . GLU A 1 27 ? 2.560 8.383 -2.302 1.00 0.00 27 GLU A N 8
ATOM 5692 C CA . GLU A 1 27 ? 2.778 8.640 -0.855 1.00 0.00 27 GLU A CA 8
ATOM 5693 C C . GLU A 1 27 ? 4.264 8.824 -0.531 1.00 0.00 27 GLU A C 8
ATOM 5694 O O . GLU A 1 27 ? 4.617 9.592 0.355 1.00 0.00 27 GLU A O 8
ATOM 5706 N N . GLY A 1 28 ? 5.113 8.133 -1.259 1.00 0.00 28 GLY A N 8
ATOM 5707 C CA . GLY A 1 28 ? 6.544 8.287 -1.064 1.00 0.00 28 GLY A CA 8
ATOM 5708 C C . GLY A 1 28 ? 7.224 6.967 -0.815 1.00 0.00 28 GLY A C 8
ATOM 5709 O O . GLY A 1 28 ? 8.163 6.870 -0.026 1.00 0.00 28 GLY A O 8
ATOM 5713 N N . PHE A 1 29 ? 6.750 5.950 -1.477 1.00 0.00 29 PHE A N 8
ATOM 5714 C CA . PHE A 1 29 ? 7.282 4.627 -1.333 1.00 0.00 29 PHE A CA 8
ATOM 5715 C C . PHE A 1 29 ? 7.744 4.124 -2.672 1.00 0.00 29 PHE A C 8
ATOM 5716 O O . PHE A 1 29 ? 7.181 4.502 -3.697 1.00 0.00 29 PHE A O 8
ATOM 5733 N N . PRO A 1 30 ? 8.777 3.271 -2.692 1.00 0.00 30 PRO A N 8
ATOM 5734 C CA . PRO A 1 30 ? 9.283 2.688 -3.930 1.00 0.00 30 PRO A CA 8
ATOM 5735 C C . PRO A 1 30 ? 8.224 1.852 -4.653 1.00 0.00 30 PRO A C 8
ATOM 5736 O O . PRO A 1 30 ? 8.123 1.882 -5.884 1.00 0.00 30 PRO A O 8
ATOM 5747 N N . THR A 1 31 ? 7.423 1.124 -3.892 1.00 0.00 31 THR A N 8
ATOM 5748 C CA . THR A 1 31 ? 6.471 0.245 -4.480 1.00 0.00 31 THR A CA 8
ATOM 5749 C C . THR A 1 31 ? 5.341 -0.052 -3.484 1.00 0.00 31 THR A C 8
ATOM 5750 O O . THR A 1 31 ? 5.401 0.361 -2.312 1.00 0.00 31 THR A O 8
ATOM 5761 N N . GLY A 1 32 ? 4.340 -0.750 -3.950 1.00 0.00 32 GLY A N 8
ATOM 5762 C CA . GLY A 1 32 ? 3.208 -1.104 -3.149 1.00 0.00 32 GLY A CA 8
ATOM 5763 C C . GLY A 1 32 ? 2.567 -2.359 -3.676 1.00 0.00 32 GLY A C 8
ATOM 5764 O O . GLY A 1 32 ? 2.689 -2.659 -4.871 1.00 0.00 32 GLY A O 8
ATOM 5768 N N . SER A 1 33 ? 1.903 -3.072 -2.817 1.00 0.00 33 SER A N 8
ATOM 5769 C CA . SER A 1 33 ? 1.244 -4.314 -3.161 1.00 0.00 33 SER A CA 8
ATOM 5770 C C . SER A 1 33 ? 0.027 -4.494 -2.250 1.00 0.00 33 SER A C 8
ATOM 5771 O O . SER A 1 33 ? -0.002 -3.975 -1.130 1.00 0.00 33 SER A O 8
ATOM 5779 N N . CYS A 1 34 ? -0.945 -5.230 -2.707 1.00 0.00 34 CYS A N 8
ATOM 5780 C CA . CYS A 1 34 ? -2.182 -5.368 -2.000 1.00 0.00 34 CYS A CA 8
ATOM 5781 C C . CYS A 1 34 ? -2.099 -6.499 -1.000 1.00 0.00 34 CYS A C 8
ATOM 5782 O O . CYS A 1 34 ? -1.287 -7.423 -1.152 1.00 0.00 34 CYS A O 8
ATOM 5789 N N . ASP A 1 35 ? -2.931 -6.419 0.002 1.00 0.00 35 ASP A N 8
ATOM 5790 C CA . ASP A 1 35 ? -2.944 -7.344 1.103 1.00 0.00 35 ASP A CA 8
ATOM 5791 C C . ASP A 1 35 ? -4.372 -7.557 1.571 1.00 0.00 35 ASP A C 8
ATOM 5792 O O . ASP A 1 35 ? -5.247 -6.677 1.384 1.00 0.00 35 ASP A O 8
ATOM 5801 N N . PHE A 1 36 ? -4.620 -8.691 2.154 1.00 0.00 36 PHE A N 8
ATOM 5802 C CA . PHE A 1 36 ? -5.915 -9.033 2.635 1.00 0.00 36 PHE A CA 8
ATOM 5803 C C . PHE A 1 36 ? -5.816 -9.265 4.118 1.00 0.00 36 PHE A C 8
ATOM 5804 O O . PHE A 1 36 ? -5.272 -10.261 4.571 1.00 0.00 36 PHE A O 8
ATOM 5821 N N . HIS A 1 37 ? -6.313 -8.318 4.861 1.00 0.00 37 HIS A N 8
ATOM 5822 C CA . HIS A 1 37 ? -6.295 -8.423 6.295 1.00 0.00 37 HIS A CA 8
ATOM 5823 C C . HIS A 1 37 ? -7.573 -7.800 6.859 1.00 0.00 37 HIS A C 8
ATOM 5824 O O . HIS A 1 37 ? -7.730 -7.648 8.068 1.00 0.00 37 HIS A O 8
ATOM 5839 N N . VAL A 1 38 ? -8.460 -7.425 5.962 1.00 0.00 38 VAL A N 8
ATOM 5840 C CA . VAL A 1 38 ? -9.689 -6.720 6.292 1.00 0.00 38 VAL A CA 8
ATOM 5841 C C . VAL A 1 38 ? -10.748 -7.115 5.319 1.00 0.00 38 VAL A C 8
ATOM 5842 O O . VAL A 1 38 ? -10.429 -7.679 4.290 1.00 0.00 38 VAL A O 8
ATOM 5855 N N . ALA A 1 39 ? -11.997 -6.819 5.637 1.00 0.00 39 ALA A N 8
ATOM 5856 C CA . ALA A 1 39 ? -13.106 -7.103 4.747 1.00 0.00 39 ALA A CA 8
ATOM 5857 C C . ALA A 1 39 ? -13.066 -6.143 3.570 1.00 0.00 39 ALA A C 8
ATOM 5858 O O . ALA A 1 39 ? -13.692 -5.092 3.568 1.00 0.00 39 ALA A O 8
ATOM 5865 N N . GLY A 1 40 ? -12.236 -6.482 2.646 1.00 0.00 40 GLY A N 8
ATOM 5866 C CA . GLY A 1 40 ? -11.995 -5.708 1.499 1.00 0.00 40 GLY A CA 8
ATOM 5867 C C . GLY A 1 40 ? -10.613 -6.015 1.022 1.00 0.00 40 GLY A C 8
ATOM 5868 O O . GLY A 1 40 ? -10.142 -7.135 1.200 1.00 0.00 40 GLY A O 8
ATOM 5872 N N . ARG A 1 41 ? -9.944 -5.053 0.451 1.00 0.00 41 ARG A N 8
ATOM 5873 C CA . ARG A 1 41 ? -8.593 -5.251 -0.027 1.00 0.00 41 ARG A CA 8
ATOM 5874 C C . ARG A 1 41 ? -7.764 -4.048 0.294 1.00 0.00 41 ARG A C 8
ATOM 5875 O O . ARG A 1 41 ? -8.029 -2.960 -0.215 1.00 0.00 41 ARG A O 8
ATOM 5896 N N . LYS A 1 42 ? -6.747 -4.243 1.098 1.00 0.00 42 LYS A N 8
ATOM 5897 C CA . LYS A 1 42 ? -5.968 -3.165 1.602 1.00 0.00 42 LYS A CA 8
ATOM 5898 C C . LYS A 1 42 ? -4.673 -3.050 0.818 1.00 0.00 42 LYS A C 8
ATOM 5899 O O . LYS A 1 42 ? -4.166 -4.027 0.307 1.00 0.00 42 LYS A O 8
ATOM 5918 N N . CYS A 1 43 ? -4.212 -1.850 0.671 1.00 0.00 43 CYS A N 8
ATOM 5919 C CA . CYS A 1 43 ? -2.970 -1.560 0.011 1.00 0.00 43 CYS A CA 8
ATOM 5920 C C . CYS A 1 43 ? -1.896 -1.379 1.053 1.00 0.00 43 CYS A C 8
ATOM 5921 O O . CYS A 1 43 ? -2.174 -0.847 2.168 1.00 0.00 43 CYS A O 8
ATOM 5928 N N . TYR A 1 44 ? -0.726 -1.872 0.747 1.00 0.00 44 TYR A N 8
ATOM 5929 C CA . TYR A 1 44 ? 0.424 -1.732 1.567 1.00 0.00 44 TYR A CA 8
ATOM 5930 C C . TYR A 1 44 ? 1.607 -1.351 0.743 1.00 0.00 44 TYR A C 8
ATOM 5931 O O . TYR A 1 44 ? 1.850 -1.893 -0.329 1.00 0.00 44 TYR A O 8
ATOM 5949 N N . CYS A 1 45 ? 2.342 -0.470 1.258 1.00 0.00 45 CYS A N 8
ATOM 5950 C CA . CYS A 1 45 ? 3.479 0.055 0.623 1.00 0.00 45 CYS A CA 8
ATOM 5951 C C . CYS A 1 45 ? 4.706 -0.668 1.096 1.00 0.00 45 CYS A C 8
ATOM 5952 O O . CYS A 1 45 ? 4.865 -0.917 2.291 1.00 0.00 45 CYS A O 8
ATOM 5959 N N . TYR A 1 46 ? 5.564 -1.009 0.187 1.00 0.00 46 TYR A N 8
ATOM 5960 C CA . TYR A 1 46 ? 6.752 -1.722 0.526 1.00 0.00 46 TYR A CA 8
ATOM 5961 C C . TYR A 1 46 ? 7.940 -0.839 0.436 1.00 0.00 46 TYR A C 8
ATOM 5962 O O . TYR A 1 46 ? 8.089 -0.077 -0.518 1.00 0.00 46 TYR A O 8
ATOM 5980 N N . LYS A 1 47 ? 8.767 -0.921 1.430 1.00 0.00 47 LYS A N 8
ATOM 5981 C CA . LYS A 1 47 ? 9.963 -0.143 1.478 1.00 0.00 47 LYS A CA 8
ATOM 5982 C C . LYS A 1 47 ? 11.070 -0.943 2.126 1.00 0.00 47 LYS A C 8
ATOM 5983 O O . LYS A 1 47 ? 10.830 -1.672 3.105 1.00 0.00 47 LYS A O 8
ATOM 6002 N N . PRO A 1 48 ? 12.270 -0.868 1.568 1.00 0.00 48 PRO A N 8
ATOM 6003 C CA . PRO A 1 48 ? 13.419 -1.584 2.085 1.00 0.00 48 PRO A CA 8
ATOM 6004 C C . PRO A 1 48 ? 13.907 -1.016 3.413 1.00 0.00 48 PRO A C 8
ATOM 6005 O O . PRO A 1 48 ? 14.198 0.171 3.552 1.00 0.00 48 PRO A O 8
ATOM 6016 N N . CYS A 1 49 ? 13.894 -1.854 4.370 1.00 0.00 49 CYS A N 8
ATOM 6017 C CA . CYS A 1 49 ? 14.462 -1.606 5.655 1.00 0.00 49 CYS A CA 8
ATOM 6018 C C . CYS A 1 49 ? 15.552 -2.638 5.834 1.00 0.00 49 CYS A C 8
ATOM 6019 O O . CYS A 1 49 ? 15.602 -3.558 5.026 1.00 0.00 49 CYS A O 8
ATOM 6026 N N . PRO A 1 50 ? 16.479 -2.491 6.791 1.00 0.00 50 PRO A N 8
ATOM 6027 C CA . PRO A 1 50 ? 17.538 -3.491 7.006 1.00 0.00 50 PRO A CA 8
ATOM 6028 C C . PRO A 1 50 ? 16.942 -4.835 7.413 1.00 0.00 50 PRO A C 8
ATOM 6029 O O . PRO A 1 50 ? 16.844 -5.758 6.557 1.00 0.00 50 PRO A O 8
ATOM 6041 N N . ARG A 1 1 ? 15.246 -6.062 4.462 1.00 0.00 1 ARG A N 9
ATOM 6042 C CA . ARG A 1 1 ? 13.851 -6.377 4.797 1.00 0.00 1 ARG A CA 9
ATOM 6043 C C . ARG A 1 1 ? 12.871 -5.611 3.937 1.00 0.00 1 ARG A C 9
ATOM 6044 O O . ARG A 1 1 ? 13.121 -4.478 3.554 1.00 0.00 1 ARG A O 9
ATOM 6067 N N . MET A 1 2 ? 11.764 -6.250 3.636 1.00 0.00 2 MET A N 9
ATOM 6068 C CA . MET A 1 2 ? 10.671 -5.647 2.906 1.00 0.00 2 MET A CA 9
ATOM 6069 C C . MET A 1 2 ? 9.637 -5.229 3.894 1.00 0.00 2 MET A C 9
ATOM 6070 O O . MET A 1 2 ? 8.929 -6.052 4.453 1.00 0.00 2 MET A O 9
ATOM 6084 N N . CYS A 1 3 ? 9.633 -3.975 4.180 1.00 0.00 3 CYS A N 9
ATOM 6085 C CA . CYS A 1 3 ? 8.700 -3.414 5.103 1.00 0.00 3 CYS A CA 9
ATOM 6086 C C . CYS A 1 3 ? 7.394 -3.151 4.432 1.00 0.00 3 CYS A C 9
ATOM 6087 O O . CYS A 1 3 ? 7.321 -2.334 3.503 1.00 0.00 3 CYS A O 9
ATOM 6094 N N . LYS A 1 4 ? 6.378 -3.839 4.880 1.00 0.00 4 LYS A N 9
ATOM 6095 C CA . LYS A 1 4 ? 5.070 -3.652 4.367 1.00 0.00 4 LYS A CA 9
ATOM 6096 C C . LYS A 1 4 ? 4.379 -2.623 5.262 1.00 0.00 4 LYS A C 9
ATOM 6097 O O . LYS A 1 4 ? 4.086 -2.888 6.419 1.00 0.00 4 LYS A O 9
ATOM 6116 N N . THR A 1 5 ? 4.171 -1.464 4.716 1.00 0.00 5 THR A N 9
ATOM 6117 C CA . THR A 1 5 ? 3.647 -0.322 5.412 1.00 0.00 5 THR A CA 9
ATOM 6118 C C . THR A 1 5 ? 2.197 -0.062 4.970 1.00 0.00 5 THR A C 9
ATOM 6119 O O . THR A 1 5 ? 1.921 -0.087 3.794 1.00 0.00 5 THR A O 9
ATOM 6130 N N . PRO A 1 6 ? 1.255 0.154 5.892 1.00 0.00 6 PRO A N 9
ATOM 6131 C CA . PRO A 1 6 ? -0.126 0.428 5.524 1.00 0.00 6 PRO A CA 9
ATOM 6132 C C . PRO A 1 6 ? -0.291 1.820 4.917 1.00 0.00 6 PRO A C 9
ATOM 6133 O O . PRO A 1 6 ? -0.069 2.820 5.590 1.00 0.00 6 PRO A O 9
ATOM 6144 N N . SER A 1 7 ? -0.665 1.850 3.650 1.00 0.00 7 SER A N 9
ATOM 6145 C CA . SER A 1 7 ? -0.853 3.076 2.882 1.00 0.00 7 SER A CA 9
ATOM 6146 C C . SER A 1 7 ? -1.896 3.986 3.535 1.00 0.00 7 SER A C 9
ATOM 6147 O O . SER A 1 7 ? -2.963 3.493 4.038 1.00 0.00 7 SER A O 9
ATOM 6155 N N . GLY A 1 8 ? -1.631 5.268 3.505 1.00 0.00 8 GLY A N 9
ATOM 6156 C CA . GLY A 1 8 ? -2.471 6.224 4.150 1.00 0.00 8 GLY A CA 9
ATOM 6157 C C . GLY A 1 8 ? -3.513 6.846 3.239 1.00 0.00 8 GLY A C 9
ATOM 6158 O O . GLY A 1 8 ? -4.652 7.128 3.681 1.00 0.00 8 GLY A O 9
ATOM 6162 N N . LYS A 1 9 ? -3.211 7.032 1.961 1.00 0.00 9 LYS A N 9
ATOM 6163 C CA . LYS A 1 9 ? -4.145 7.719 1.129 1.00 0.00 9 LYS A CA 9
ATOM 6164 C C . LYS A 1 9 ? -4.896 6.808 0.247 1.00 0.00 9 LYS A C 9
ATOM 6165 O O . LYS A 1 9 ? -5.680 7.228 -0.590 1.00 0.00 9 LYS A O 9
ATOM 6184 N N . PHE A 1 10 ? -4.691 5.556 0.472 1.00 0.00 10 PHE A N 9
ATOM 6185 C CA . PHE A 1 10 ? -5.380 4.555 -0.224 1.00 0.00 10 PHE A CA 9
ATOM 6186 C C . PHE A 1 10 ? -6.666 4.262 0.488 1.00 0.00 10 PHE A C 9
ATOM 6187 O O . PHE A 1 10 ? -6.682 3.997 1.707 1.00 0.00 10 PHE A O 9
ATOM 6204 N N . LYS A 1 11 ? -7.709 4.316 -0.249 1.00 0.00 11 LYS A N 9
ATOM 6205 C CA . LYS A 1 11 ? -9.031 3.988 0.222 1.00 0.00 11 LYS A CA 9
ATOM 6206 C C . LYS A 1 11 ? -9.873 3.481 -0.922 1.00 0.00 11 LYS A C 9
ATOM 6207 O O . LYS A 1 11 ? -10.281 4.234 -1.792 1.00 0.00 11 LYS A O 9
ATOM 6226 N N . GLY A 1 12 ? -10.055 2.190 -0.936 1.00 0.00 12 GLY A N 9
ATOM 6227 C CA . GLY A 1 12 ? -10.800 1.535 -1.957 1.00 0.00 12 GLY A CA 9
ATOM 6228 C C . GLY A 1 12 ? -10.368 0.101 -2.033 1.00 0.00 12 GLY A C 9
ATOM 6229 O O . GLY A 1 12 ? -9.657 -0.372 -1.144 1.00 0.00 12 GLY A O 9
ATOM 6233 N N . TYR A 1 13 ? -10.760 -0.585 -3.071 1.00 0.00 13 TYR A N 9
ATOM 6234 C CA . TYR A 1 13 ? -10.394 -1.972 -3.240 1.00 0.00 13 TYR A CA 9
ATOM 6235 C C . TYR A 1 13 ? -9.040 -2.136 -3.886 1.00 0.00 13 TYR A C 9
ATOM 6236 O O . TYR A 1 13 ? -8.829 -1.726 -5.025 1.00 0.00 13 TYR A O 9
ATOM 6254 N N . CYS A 1 14 ? -8.130 -2.765 -3.181 1.00 0.00 14 CYS A N 9
ATOM 6255 C CA . CYS A 1 14 ? -6.819 -3.015 -3.723 1.00 0.00 14 CYS A CA 9
ATOM 6256 C C . CYS A 1 14 ? -6.836 -4.361 -4.454 1.00 0.00 14 CYS A C 9
ATOM 6257 O O . CYS A 1 14 ? -6.246 -5.337 -4.013 1.00 0.00 14 CYS A O 9
ATOM 6264 N N . VAL A 1 15 ? -7.677 -4.444 -5.455 1.00 0.00 15 VAL A N 9
ATOM 6265 C CA . VAL A 1 15 ? -7.739 -5.594 -6.349 1.00 0.00 15 VAL A CA 9
ATOM 6266 C C . VAL A 1 15 ? -6.486 -5.699 -7.217 1.00 0.00 15 VAL A C 9
ATOM 6267 O O . VAL A 1 15 ? -5.950 -6.782 -7.415 1.00 0.00 15 VAL A O 9
ATOM 6280 N N . ASN A 1 16 ? -6.000 -4.568 -7.678 1.00 0.00 16 ASN A N 9
ATOM 6281 C CA . ASN A 1 16 ? -4.838 -4.535 -8.540 1.00 0.00 16 ASN A CA 9
ATOM 6282 C C . ASN A 1 16 ? -3.686 -3.931 -7.776 1.00 0.00 16 ASN A C 9
ATOM 6283 O O . ASN A 1 16 ? -3.773 -2.783 -7.312 1.00 0.00 16 ASN A O 9
ATOM 6294 N N . ASN A 1 17 ? -2.615 -4.695 -7.670 1.00 0.00 17 ASN A N 9
ATOM 6295 C CA . ASN A 1 17 ? -1.384 -4.300 -6.964 1.00 0.00 17 ASN A CA 9
ATOM 6296 C C . ASN A 1 17 ? -0.807 -3.014 -7.539 1.00 0.00 17 ASN A C 9
ATOM 6297 O O . ASN A 1 17 ? -0.180 -2.240 -6.846 1.00 0.00 17 ASN A O 9
ATOM 6308 N N . THR A 1 18 ? -1.060 -2.784 -8.804 1.00 0.00 18 THR A N 9
ATOM 6309 C CA . THR A 1 18 ? -0.593 -1.607 -9.483 1.00 0.00 18 THR A CA 9
ATOM 6310 C C . THR A 1 18 ? -1.292 -0.315 -8.984 1.00 0.00 18 THR A C 9
ATOM 6311 O O . THR A 1 18 ? -0.684 0.750 -8.995 1.00 0.00 18 THR A O 9
ATOM 6322 N N . ASN A 1 19 ? -2.516 -0.430 -8.462 1.00 0.00 19 ASN A N 9
ATOM 6323 C CA . ASN A 1 19 ? -3.226 0.738 -7.953 1.00 0.00 19 ASN A CA 9
ATOM 6324 C C . ASN A 1 19 ? -2.576 1.118 -6.653 1.00 0.00 19 ASN A C 9
ATOM 6325 O O . ASN A 1 19 ? -2.282 2.280 -6.404 1.00 0.00 19 ASN A O 9
ATOM 6336 N N . CYS A 1 20 ? -2.278 0.085 -5.867 1.00 0.00 20 CYS A N 9
ATOM 6337 C CA . CYS A 1 20 ? -1.589 0.225 -4.594 1.00 0.00 20 CYS A CA 9
ATOM 6338 C C . CYS A 1 20 ? -0.285 0.867 -4.843 1.00 0.00 20 CYS A C 9
ATOM 6339 O O . CYS A 1 20 ? 0.081 1.852 -4.210 1.00 0.00 20 CYS A O 9
ATOM 6346 N N . LYS A 1 21 ? 0.398 0.290 -5.819 1.00 0.00 21 LYS A N 9
ATOM 6347 C CA . LYS A 1 21 ? 1.695 0.659 -6.192 1.00 0.00 21 LYS A CA 9
ATOM 6348 C C . LYS A 1 21 ? 1.724 2.144 -6.470 1.00 0.00 21 LYS A C 9
ATOM 6349 O O . LYS A 1 21 ? 2.508 2.852 -5.896 1.00 0.00 21 LYS A O 9
ATOM 6368 N N . ASN A 1 22 ? 0.803 2.597 -7.317 1.00 0.00 22 ASN A N 9
ATOM 6369 C CA . ASN A 1 22 ? 0.722 4.001 -7.707 1.00 0.00 22 ASN A CA 9
ATOM 6370 C C . ASN A 1 22 ? 0.495 4.888 -6.516 1.00 0.00 22 ASN A C 9
ATOM 6371 O O . ASN A 1 22 ? 1.216 5.866 -6.329 1.00 0.00 22 ASN A O 9
ATOM 6382 N N . VAL A 1 23 ? -0.467 4.525 -5.688 1.00 0.00 23 VAL A N 9
ATOM 6383 C CA . VAL A 1 23 ? -0.782 5.296 -4.502 1.00 0.00 23 VAL A CA 9
ATOM 6384 C C . VAL A 1 23 ? 0.431 5.376 -3.570 1.00 0.00 23 VAL A C 9
ATOM 6385 O O . VAL A 1 23 ? 0.810 6.465 -3.144 1.00 0.00 23 VAL A O 9
ATOM 6398 N N . CYS A 1 24 ? 1.060 4.239 -3.328 1.00 0.00 24 CYS A N 9
ATOM 6399 C CA . CYS A 1 24 ? 2.268 4.145 -2.511 1.00 0.00 24 CYS A CA 9
ATOM 6400 C C . CYS A 1 24 ? 3.410 4.964 -3.091 1.00 0.00 24 CYS A C 9
ATOM 6401 O O . CYS A 1 24 ? 4.095 5.689 -2.372 1.00 0.00 24 CYS A O 9
ATOM 6408 N N . ARG A 1 25 ? 3.582 4.893 -4.394 1.00 0.00 25 ARG A N 9
ATOM 6409 C CA . ARG A 1 25 ? 4.614 5.656 -5.078 1.00 0.00 25 ARG A CA 9
ATOM 6410 C C . ARG A 1 25 ? 4.329 7.151 -4.963 1.00 0.00 25 ARG A C 9
ATOM 6411 O O . ARG A 1 25 ? 5.234 7.959 -4.900 1.00 0.00 25 ARG A O 9
ATOM 6432 N N . THR A 1 26 ? 3.054 7.491 -4.887 1.00 0.00 26 THR A N 9
ATOM 6433 C CA . THR A 1 26 ? 2.642 8.864 -4.736 1.00 0.00 26 THR A CA 9
ATOM 6434 C C . THR A 1 26 ? 2.641 9.286 -3.220 1.00 0.00 26 THR A C 9
ATOM 6435 O O . THR A 1 26 ? 2.506 10.472 -2.897 1.00 0.00 26 THR A O 9
ATOM 6446 N N . GLU A 1 27 ? 2.663 8.311 -2.301 1.00 0.00 27 GLU A N 9
ATOM 6447 C CA . GLU A 1 27 ? 2.836 8.602 -0.864 1.00 0.00 27 GLU A CA 9
ATOM 6448 C C . GLU A 1 27 ? 4.300 8.868 -0.552 1.00 0.00 27 GLU A C 9
ATOM 6449 O O . GLU A 1 27 ? 4.621 9.757 0.224 1.00 0.00 27 GLU A O 9
ATOM 6461 N N . GLY A 1 28 ? 5.164 8.122 -1.194 1.00 0.00 28 GLY A N 9
ATOM 6462 C CA . GLY A 1 28 ? 6.589 8.292 -0.999 1.00 0.00 28 GLY A CA 9
ATOM 6463 C C . GLY A 1 28 ? 7.275 6.969 -0.796 1.00 0.00 28 GLY A C 9
ATOM 6464 O O . GLY A 1 28 ? 8.230 6.853 -0.033 1.00 0.00 28 GLY A O 9
ATOM 6468 N N . PHE A 1 29 ? 6.778 5.966 -1.471 1.00 0.00 29 PHE A N 9
ATOM 6469 C CA . PHE A 1 29 ? 7.300 4.636 -1.356 1.00 0.00 29 PHE A CA 9
ATOM 6470 C C . PHE A 1 29 ? 7.747 4.150 -2.706 1.00 0.00 29 PHE A C 9
ATOM 6471 O O . PHE A 1 29 ? 7.166 4.534 -3.719 1.00 0.00 29 PHE A O 9
ATOM 6488 N N . PRO A 1 30 ? 8.790 3.309 -2.747 1.00 0.00 30 PRO A N 9
ATOM 6489 C CA . PRO A 1 30 ? 9.287 2.737 -3.995 1.00 0.00 30 PRO A CA 9
ATOM 6490 C C . PRO A 1 30 ? 8.220 1.916 -4.724 1.00 0.00 30 PRO A C 9
ATOM 6491 O O . PRO A 1 30 ? 8.117 1.959 -5.957 1.00 0.00 30 PRO A O 9
ATOM 6502 N N . THR A 1 31 ? 7.416 1.186 -3.970 1.00 0.00 31 THR A N 9
ATOM 6503 C CA . THR A 1 31 ? 6.450 0.322 -4.564 1.00 0.00 31 THR A CA 9
ATOM 6504 C C . THR A 1 31 ? 5.331 0.008 -3.555 1.00 0.00 31 THR A C 9
ATOM 6505 O O . THR A 1 31 ? 5.391 0.432 -2.386 1.00 0.00 31 THR A O 9
ATOM 6516 N N . GLY A 1 32 ? 4.340 -0.720 -4.004 1.00 0.00 32 GLY A N 9
ATOM 6517 C CA . GLY A 1 32 ? 3.218 -1.081 -3.193 1.00 0.00 32 GLY A CA 9
ATOM 6518 C C . GLY A 1 32 ? 2.587 -2.341 -3.718 1.00 0.00 32 GLY A C 9
ATOM 6519 O O . GLY A 1 32 ? 2.787 -2.687 -4.891 1.00 0.00 32 GLY A O 9
ATOM 6523 N N . SER A 1 33 ? 1.852 -3.017 -2.883 1.00 0.00 33 SER A N 9
ATOM 6524 C CA . SER A 1 33 ? 1.193 -4.254 -3.243 1.00 0.00 33 SER A CA 9
ATOM 6525 C C . SER A 1 33 ? -0.002 -4.466 -2.300 1.00 0.00 33 SER A C 9
ATOM 6526 O O . SER A 1 33 ? -0.063 -3.868 -1.222 1.00 0.00 33 SER A O 9
ATOM 6534 N N . CYS A 1 34 ? -0.910 -5.317 -2.678 1.00 0.00 34 CYS A N 9
ATOM 6535 C CA . CYS A 1 34 ? -2.143 -5.461 -1.958 1.00 0.00 34 CYS A CA 9
ATOM 6536 C C . CYS A 1 34 ? -2.081 -6.607 -0.967 1.00 0.00 34 CYS A C 9
ATOM 6537 O O . CYS A 1 34 ? -1.283 -7.540 -1.113 1.00 0.00 34 CYS A O 9
ATOM 6544 N N . ASP A 1 35 ? -2.927 -6.524 0.024 1.00 0.00 35 ASP A N 9
ATOM 6545 C CA . ASP A 1 35 ? -2.989 -7.458 1.119 1.00 0.00 35 ASP A CA 9
ATOM 6546 C C . ASP A 1 35 ? -4.443 -7.604 1.552 1.00 0.00 35 ASP A C 9
ATOM 6547 O O . ASP A 1 35 ? -5.274 -6.702 1.298 1.00 0.00 35 ASP A O 9
ATOM 6556 N N . PHE A 1 36 ? -4.769 -8.699 2.173 1.00 0.00 36 PHE A N 9
ATOM 6557 C CA . PHE A 1 36 ? -6.095 -8.939 2.627 1.00 0.00 36 PHE A CA 9
ATOM 6558 C C . PHE A 1 36 ? -6.001 -9.221 4.095 1.00 0.00 36 PHE A C 9
ATOM 6559 O O . PHE A 1 36 ? -5.519 -10.267 4.508 1.00 0.00 36 PHE A O 9
ATOM 6576 N N . HIS A 1 37 ? -6.428 -8.281 4.873 1.00 0.00 37 HIS A N 9
ATOM 6577 C CA . HIS A 1 37 ? -6.413 -8.449 6.301 1.00 0.00 37 HIS A CA 9
ATOM 6578 C C . HIS A 1 37 ? -7.665 -7.805 6.874 1.00 0.00 37 HIS A C 9
ATOM 6579 O O . HIS A 1 37 ? -7.819 -7.661 8.083 1.00 0.00 37 HIS A O 9
ATOM 6594 N N . VAL A 1 38 ? -8.533 -7.401 5.976 1.00 0.00 38 VAL A N 9
ATOM 6595 C CA . VAL A 1 38 ? -9.741 -6.671 6.295 1.00 0.00 38 VAL A CA 9
ATOM 6596 C C . VAL A 1 38 ? -10.779 -7.022 5.290 1.00 0.00 38 VAL A C 9
ATOM 6597 O O . VAL A 1 38 ? -10.430 -7.498 4.231 1.00 0.00 38 VAL A O 9
ATOM 6610 N N . ALA A 1 39 ? -12.038 -6.783 5.620 1.00 0.00 39 ALA A N 9
ATOM 6611 C CA . ALA A 1 39 ? -13.145 -7.044 4.718 1.00 0.00 39 ALA A CA 9
ATOM 6612 C C . ALA A 1 39 ? -13.096 -6.083 3.544 1.00 0.00 39 ALA A C 9
ATOM 6613 O O . ALA A 1 39 ? -13.683 -5.010 3.555 1.00 0.00 39 ALA A O 9
ATOM 6620 N N . GLY A 1 40 ? -12.300 -6.453 2.607 1.00 0.00 40 GLY A N 9
ATOM 6621 C CA . GLY A 1 40 ? -12.052 -5.699 1.450 1.00 0.00 40 GLY A CA 9
ATOM 6622 C C . GLY A 1 40 ? -10.674 -6.035 0.982 1.00 0.00 40 GLY A C 9
ATOM 6623 O O . GLY A 1 40 ? -10.249 -7.179 1.116 1.00 0.00 40 GLY A O 9
ATOM 6627 N N . ARG A 1 41 ? -9.960 -5.071 0.469 1.00 0.00 41 ARG A N 9
ATOM 6628 C CA . ARG A 1 41 ? -8.602 -5.285 0.011 1.00 0.00 41 ARG A CA 9
ATOM 6629 C C . ARG A 1 41 ? -7.763 -4.089 0.356 1.00 0.00 41 ARG A C 9
ATOM 6630 O O . ARG A 1 41 ? -8.035 -2.988 -0.120 1.00 0.00 41 ARG A O 9
ATOM 6651 N N . LYS A 1 42 ? -6.732 -4.303 1.145 1.00 0.00 42 LYS A N 9
ATOM 6652 C CA . LYS A 1 42 ? -5.945 -3.233 1.669 1.00 0.00 42 LYS A CA 9
ATOM 6653 C C . LYS A 1 42 ? -4.644 -3.106 0.895 1.00 0.00 42 LYS A C 9
ATOM 6654 O O . LYS A 1 42 ? -4.094 -4.082 0.436 1.00 0.00 42 LYS A O 9
ATOM 6673 N N . CYS A 1 43 ? -4.225 -1.895 0.701 1.00 0.00 43 CYS A N 9
ATOM 6674 C CA . CYS A 1 43 ? -2.984 -1.583 0.040 1.00 0.00 43 CYS A CA 9
ATOM 6675 C C . CYS A 1 43 ? -1.900 -1.408 1.071 1.00 0.00 43 CYS A C 9
ATOM 6676 O O . CYS A 1 43 ? -2.171 -0.903 2.202 1.00 0.00 43 CYS A O 9
ATOM 6683 N N . TYR A 1 44 ? -0.727 -1.872 0.738 1.00 0.00 44 TYR A N 9
ATOM 6684 C CA . TYR A 1 44 ? 0.433 -1.734 1.542 1.00 0.00 44 TYR A CA 9
ATOM 6685 C C . TYR A 1 44 ? 1.605 -1.335 0.703 1.00 0.00 44 TYR A C 9
ATOM 6686 O O . TYR A 1 44 ? 1.822 -1.846 -0.387 1.00 0.00 44 TYR A O 9
ATOM 6704 N N . CYS A 1 45 ? 2.361 -0.472 1.227 1.00 0.00 45 CYS A N 9
ATOM 6705 C CA . CYS A 1 45 ? 3.493 0.058 0.575 1.00 0.00 45 CYS A CA 9
ATOM 6706 C C . CYS A 1 45 ? 4.724 -0.690 1.008 1.00 0.00 45 CYS A C 9
ATOM 6707 O O . CYS A 1 45 ? 4.887 -0.996 2.186 1.00 0.00 45 CYS A O 9
ATOM 6714 N N . TYR A 1 46 ? 5.581 -0.991 0.080 1.00 0.00 46 TYR A N 9
ATOM 6715 C CA . TYR A 1 46 ? 6.776 -1.716 0.385 1.00 0.00 46 TYR A CA 9
ATOM 6716 C C . TYR A 1 46 ? 7.967 -0.837 0.294 1.00 0.00 46 TYR A C 9
ATOM 6717 O O . TYR A 1 46 ? 8.100 -0.046 -0.637 1.00 0.00 46 TYR A O 9
ATOM 6735 N N . LYS A 1 47 ? 8.820 -0.959 1.265 1.00 0.00 47 LYS A N 9
ATOM 6736 C CA . LYS A 1 47 ? 10.020 -0.179 1.325 1.00 0.00 47 LYS A CA 9
ATOM 6737 C C . LYS A 1 47 ? 11.118 -0.994 1.982 1.00 0.00 47 LYS A C 9
ATOM 6738 O O . LYS A 1 47 ? 10.835 -1.829 2.863 1.00 0.00 47 LYS A O 9
ATOM 6757 N N . PRO A 1 48 ? 12.357 -0.814 1.553 1.00 0.00 48 PRO A N 9
ATOM 6758 C CA . PRO A 1 48 ? 13.482 -1.530 2.114 1.00 0.00 48 PRO A CA 9
ATOM 6759 C C . PRO A 1 48 ? 13.873 -1.017 3.500 1.00 0.00 48 PRO A C 9
ATOM 6760 O O . PRO A 1 48 ? 14.068 0.178 3.727 1.00 0.00 48 PRO A O 9
ATOM 6771 N N . CYS A 1 49 ? 13.883 -1.919 4.403 1.00 0.00 49 CYS A N 9
ATOM 6772 C CA . CYS A 1 49 ? 14.398 -1.730 5.726 1.00 0.00 49 CYS A CA 9
ATOM 6773 C C . CYS A 1 49 ? 15.559 -2.696 5.836 1.00 0.00 49 CYS A C 9
ATOM 6774 O O . CYS A 1 49 ? 15.695 -3.539 4.942 1.00 0.00 49 CYS A O 9
ATOM 6781 N N . PRO A 1 50 ? 16.436 -2.595 6.841 1.00 0.00 50 PRO A N 9
ATOM 6782 C CA . PRO A 1 50 ? 17.527 -3.561 7.011 1.00 0.00 50 PRO A CA 9
ATOM 6783 C C . PRO A 1 50 ? 16.964 -4.937 7.359 1.00 0.00 50 PRO A C 9
ATOM 6784 O O . PRO A 1 50 ? 16.861 -5.811 6.458 1.00 0.00 50 PRO A O 9
ATOM 6796 N N . ARG A 1 1 ? 14.924 -6.225 4.695 1.00 0.00 1 ARG A N 10
ATOM 6797 C CA . ARG A 1 1 ? 13.522 -6.473 5.078 1.00 0.00 1 ARG A CA 10
ATOM 6798 C C . ARG A 1 1 ? 12.555 -5.705 4.203 1.00 0.00 1 ARG A C 10
ATOM 6799 O O . ARG A 1 1 ? 12.881 -4.647 3.683 1.00 0.00 1 ARG A O 10
ATOM 6822 N N . MET A 1 2 ? 11.370 -6.256 4.040 1.00 0.00 2 MET A N 10
ATOM 6823 C CA . MET A 1 2 ? 10.296 -5.600 3.330 1.00 0.00 2 MET A CA 10
ATOM 6824 C C . MET A 1 2 ? 9.335 -5.073 4.329 1.00 0.00 2 MET A C 10
ATOM 6825 O O . MET A 1 2 ? 8.676 -5.826 5.029 1.00 0.00 2 MET A O 10
ATOM 6839 N N . CYS A 1 3 ? 9.332 -3.804 4.453 1.00 0.00 3 CYS A N 10
ATOM 6840 C CA . CYS A 1 3 ? 8.448 -3.132 5.348 1.00 0.00 3 CYS A CA 10
ATOM 6841 C C . CYS A 1 3 ? 7.135 -2.881 4.680 1.00 0.00 3 CYS A C 10
ATOM 6842 O O . CYS A 1 3 ? 7.073 -2.160 3.674 1.00 0.00 3 CYS A O 10
ATOM 6849 N N . LYS A 1 4 ? 6.103 -3.484 5.217 1.00 0.00 4 LYS A N 10
ATOM 6850 C CA . LYS A 1 4 ? 4.784 -3.321 4.704 1.00 0.00 4 LYS A CA 10
ATOM 6851 C C . LYS A 1 4 ? 4.098 -2.220 5.527 1.00 0.00 4 LYS A C 10
ATOM 6852 O O . LYS A 1 4 ? 3.823 -2.391 6.705 1.00 0.00 4 LYS A O 10
ATOM 6871 N N . THR A 1 5 ? 3.880 -1.098 4.896 1.00 0.00 5 THR A N 10
ATOM 6872 C CA . THR A 1 5 ? 3.343 0.094 5.516 1.00 0.00 5 THR A CA 10
ATOM 6873 C C . THR A 1 5 ? 1.908 0.367 5.006 1.00 0.00 5 THR A C 10
ATOM 6874 O O . THR A 1 5 ? 1.679 0.294 3.828 1.00 0.00 5 THR A O 10
ATOM 6885 N N . PRO A 1 6 ? 0.933 0.653 5.890 1.00 0.00 6 PRO A N 10
ATOM 6886 C CA . PRO A 1 6 ? -0.446 0.917 5.466 1.00 0.00 6 PRO A CA 10
ATOM 6887 C C . PRO A 1 6 ? -0.597 2.276 4.778 1.00 0.00 6 PRO A C 10
ATOM 6888 O O . PRO A 1 6 ? -0.304 3.312 5.376 1.00 0.00 6 PRO A O 10
ATOM 6899 N N . SER A 1 7 ? -1.028 2.243 3.532 1.00 0.00 7 SER A N 10
ATOM 6900 C CA . SER A 1 7 ? -1.248 3.430 2.718 1.00 0.00 7 SER A CA 10
ATOM 6901 C C . SER A 1 7 ? -2.342 4.312 3.327 1.00 0.00 7 SER A C 10
ATOM 6902 O O . SER A 1 7 ? -3.340 3.784 3.917 1.00 0.00 7 SER A O 10
ATOM 6910 N N . GLY A 1 8 ? -2.200 5.614 3.164 1.00 0.00 8 GLY A N 10
ATOM 6911 C CA . GLY A 1 8 ? -3.118 6.532 3.768 1.00 0.00 8 GLY A CA 10
ATOM 6912 C C . GLY A 1 8 ? -3.990 7.269 2.776 1.00 0.00 8 GLY A C 10
ATOM 6913 O O . GLY A 1 8 ? -5.107 7.649 3.106 1.00 0.00 8 GLY A O 10
ATOM 6917 N N . LYS A 1 9 ? -3.517 7.451 1.551 1.00 0.00 9 LYS A N 10
ATOM 6918 C CA . LYS A 1 9 ? -4.272 8.217 0.582 1.00 0.00 9 LYS A CA 10
ATOM 6919 C C . LYS A 1 9 ? -4.831 7.347 -0.500 1.00 0.00 9 LYS A C 10
ATOM 6920 O O . LYS A 1 9 ? -5.207 7.807 -1.596 1.00 0.00 9 LYS A O 10
ATOM 6939 N N . PHE A 1 10 ? -4.873 6.092 -0.196 1.00 0.00 10 PHE A N 10
ATOM 6940 C CA . PHE A 1 10 ? -5.352 5.103 -1.086 1.00 0.00 10 PHE A CA 10
ATOM 6941 C C . PHE A 1 10 ? -6.852 5.209 -1.311 1.00 0.00 10 PHE A C 10
ATOM 6942 O O . PHE A 1 10 ? -7.627 5.438 -0.389 1.00 0.00 10 PHE A O 10
ATOM 6959 N N . LYS A 1 11 ? -7.226 4.998 -2.543 1.00 0.00 11 LYS A N 10
ATOM 6960 C CA . LYS A 1 11 ? -8.577 5.093 -2.982 1.00 0.00 11 LYS A CA 10
ATOM 6961 C C . LYS A 1 11 ? -8.993 3.869 -3.805 1.00 0.00 11 LYS A C 10
ATOM 6962 O O . LYS A 1 11 ? -8.225 3.378 -4.668 1.00 0.00 11 LYS A O 10
ATOM 6981 N N . GLY A 1 12 ? -10.163 3.354 -3.506 1.00 0.00 12 GLY A N 10
ATOM 6982 C CA . GLY A 1 12 ? -10.708 2.241 -4.240 1.00 0.00 12 GLY A CA 10
ATOM 6983 C C . GLY A 1 12 ? -10.357 0.909 -3.618 1.00 0.00 12 GLY A C 10
ATOM 6984 O O . GLY A 1 12 ? -9.649 0.850 -2.618 1.00 0.00 12 GLY A O 10
ATOM 6988 N N . TYR A 1 13 ? -10.882 -0.151 -4.186 1.00 0.00 13 TYR A N 10
ATOM 6989 C CA . TYR A 1 13 ? -10.585 -1.478 -3.733 1.00 0.00 13 TYR A CA 10
ATOM 6990 C C . TYR A 1 13 ? -9.224 -1.902 -4.242 1.00 0.00 13 TYR A C 10
ATOM 6991 O O . TYR A 1 13 ? -8.931 -1.786 -5.438 1.00 0.00 13 TYR A O 10
ATOM 7009 N N . CYS A 1 14 ? -8.395 -2.405 -3.361 1.00 0.00 14 CYS A N 10
ATOM 7010 C CA . CYS A 1 14 ? -7.062 -2.801 -3.747 1.00 0.00 14 CYS A CA 10
ATOM 7011 C C . CYS A 1 14 ? -7.080 -4.220 -4.338 1.00 0.00 14 CYS A C 10
ATOM 7012 O O . CYS A 1 14 ? -6.665 -5.193 -3.709 1.00 0.00 14 CYS A O 10
ATOM 7019 N N . VAL A 1 15 ? -7.696 -4.347 -5.476 1.00 0.00 15 VAL A N 10
ATOM 7020 C CA . VAL A 1 15 ? -7.683 -5.597 -6.212 1.00 0.00 15 VAL A CA 10
ATOM 7021 C C . VAL A 1 15 ? -6.489 -5.630 -7.163 1.00 0.00 15 VAL A C 10
ATOM 7022 O O . VAL A 1 15 ? -5.967 -6.683 -7.489 1.00 0.00 15 VAL A O 10
ATOM 7035 N N . ASN A 1 16 ? -6.036 -4.456 -7.550 1.00 0.00 16 ASN A N 10
ATOM 7036 C CA . ASN A 1 16 ? -4.914 -4.322 -8.455 1.00 0.00 16 ASN A CA 10
ATOM 7037 C C . ASN A 1 16 ? -3.746 -3.687 -7.745 1.00 0.00 16 ASN A C 10
ATOM 7038 O O . ASN A 1 16 ? -3.806 -2.518 -7.325 1.00 0.00 16 ASN A O 10
ATOM 7049 N N . ASN A 1 17 ? -2.685 -4.462 -7.630 1.00 0.00 17 ASN A N 10
ATOM 7050 C CA . ASN A 1 17 ? -1.446 -4.072 -6.948 1.00 0.00 17 ASN A CA 10
ATOM 7051 C C . ASN A 1 17 ? -0.843 -2.818 -7.544 1.00 0.00 17 ASN A C 10
ATOM 7052 O O . ASN A 1 17 ? -0.237 -2.040 -6.845 1.00 0.00 17 ASN A O 10
ATOM 7063 N N . THR A 1 18 ? -1.040 -2.619 -8.831 1.00 0.00 18 THR A N 10
ATOM 7064 C CA . THR A 1 18 ? -0.509 -1.469 -9.536 1.00 0.00 18 THR A CA 10
ATOM 7065 C C . THR A 1 18 ? -1.187 -0.143 -9.046 1.00 0.00 18 THR A C 10
ATOM 7066 O O . THR A 1 18 ? -0.569 0.915 -9.063 1.00 0.00 18 THR A O 10
ATOM 7077 N N . ASN A 1 19 ? -2.440 -0.228 -8.556 1.00 0.00 19 ASN A N 10
ATOM 7078 C CA . ASN A 1 19 ? -3.151 0.963 -8.059 1.00 0.00 19 ASN A CA 10
ATOM 7079 C C . ASN A 1 19 ? -2.520 1.352 -6.755 1.00 0.00 19 ASN A C 10
ATOM 7080 O O . ASN A 1 19 ? -2.168 2.511 -6.542 1.00 0.00 19 ASN A O 10
ATOM 7091 N N . CYS A 1 20 ? -2.320 0.334 -5.920 1.00 0.00 20 CYS A N 10
ATOM 7092 C CA . CYS A 1 20 ? -1.675 0.466 -4.615 1.00 0.00 20 CYS A CA 10
ATOM 7093 C C . CYS A 1 20 ? -0.327 1.038 -4.827 1.00 0.00 20 CYS A C 10
ATOM 7094 O O . CYS A 1 20 ? 0.080 1.999 -4.187 1.00 0.00 20 CYS A O 10
ATOM 7101 N N . LYS A 1 21 ? 0.336 0.438 -5.800 1.00 0.00 21 LYS A N 10
ATOM 7102 C CA . LYS A 1 21 ? 1.664 0.718 -6.145 1.00 0.00 21 LYS A CA 10
ATOM 7103 C C . LYS A 1 21 ? 1.807 2.187 -6.417 1.00 0.00 21 LYS A C 10
ATOM 7104 O O . LYS A 1 21 ? 2.576 2.847 -5.777 1.00 0.00 21 LYS A O 10
ATOM 7123 N N . ASN A 1 22 ? 0.993 2.683 -7.340 1.00 0.00 22 ASN A N 10
ATOM 7124 C CA . ASN A 1 22 ? 1.037 4.078 -7.763 1.00 0.00 22 ASN A CA 10
ATOM 7125 C C . ASN A 1 22 ? 0.747 5.007 -6.631 1.00 0.00 22 ASN A C 10
ATOM 7126 O O . ASN A 1 22 ? 1.424 6.025 -6.477 1.00 0.00 22 ASN A O 10
ATOM 7137 N N . VAL A 1 23 ? -0.226 4.656 -5.812 1.00 0.00 23 VAL A N 10
ATOM 7138 C CA . VAL A 1 23 ? -0.574 5.471 -4.671 1.00 0.00 23 VAL A CA 10
ATOM 7139 C C . VAL A 1 23 ? 0.609 5.564 -3.719 1.00 0.00 23 VAL A C 10
ATOM 7140 O O . VAL A 1 23 ? 1.042 6.668 -3.390 1.00 0.00 23 VAL A O 10
ATOM 7153 N N . CYS A 1 24 ? 1.156 4.418 -3.366 1.00 0.00 24 CYS A N 10
ATOM 7154 C CA . CYS A 1 24 ? 2.330 4.314 -2.511 1.00 0.00 24 CYS A CA 10
ATOM 7155 C C . CYS A 1 24 ? 3.525 5.051 -3.115 1.00 0.00 24 CYS A C 10
ATOM 7156 O O . CYS A 1 24 ? 4.248 5.758 -2.420 1.00 0.00 24 CYS A O 10
ATOM 7163 N N . ARG A 1 25 ? 3.698 4.929 -4.418 1.00 0.00 25 ARG A N 10
ATOM 7164 C CA . ARG A 1 25 ? 4.775 5.609 -5.123 1.00 0.00 25 ARG A CA 10
ATOM 7165 C C . ARG A 1 25 ? 4.597 7.122 -5.043 1.00 0.00 25 ARG A C 10
ATOM 7166 O O . ARG A 1 25 ? 5.556 7.862 -4.954 1.00 0.00 25 ARG A O 10
ATOM 7187 N N . THR A 1 26 ? 3.348 7.559 -5.026 1.00 0.00 26 THR A N 10
ATOM 7188 C CA . THR A 1 26 ? 3.041 8.964 -4.916 1.00 0.00 26 THR A CA 10
ATOM 7189 C C . THR A 1 26 ? 3.002 9.419 -3.404 1.00 0.00 26 THR A C 10
ATOM 7190 O O . THR A 1 26 ? 2.875 10.612 -3.106 1.00 0.00 26 THR A O 10
ATOM 7201 N N . GLU A 1 27 ? 2.972 8.462 -2.471 1.00 0.00 27 GLU A N 10
ATOM 7202 C CA . GLU A 1 27 ? 3.108 8.779 -1.038 1.00 0.00 27 GLU A CA 10
ATOM 7203 C C . GLU A 1 27 ? 4.583 8.936 -0.686 1.00 0.00 27 GLU A C 10
ATOM 7204 O O . GLU A 1 27 ? 4.958 9.828 0.063 1.00 0.00 27 GLU A O 10
ATOM 7216 N N . GLY A 1 28 ? 5.402 8.082 -1.261 1.00 0.00 28 GLY A N 10
ATOM 7217 C CA . GLY A 1 28 ? 6.830 8.149 -1.046 1.00 0.00 28 GLY A CA 10
ATOM 7218 C C . GLY A 1 28 ? 7.425 6.778 -0.842 1.00 0.00 28 GLY A C 10
ATOM 7219 O O . GLY A 1 28 ? 8.306 6.585 -0.007 1.00 0.00 28 GLY A O 10
ATOM 7223 N N . PHE A 1 29 ? 6.932 5.820 -1.590 1.00 0.00 29 PHE A N 10
ATOM 7224 C CA . PHE A 1 29 ? 7.373 4.456 -1.470 1.00 0.00 29 PHE A CA 10
ATOM 7225 C C . PHE A 1 29 ? 7.769 3.922 -2.823 1.00 0.00 29 PHE A C 10
ATOM 7226 O O . PHE A 1 29 ? 7.212 4.331 -3.836 1.00 0.00 29 PHE A O 10
ATOM 7243 N N . PRO A 1 30 ? 8.740 3.003 -2.864 1.00 0.00 30 PRO A N 10
ATOM 7244 C CA . PRO A 1 30 ? 9.174 2.374 -4.112 1.00 0.00 30 PRO A CA 10
ATOM 7245 C C . PRO A 1 30 ? 8.051 1.566 -4.779 1.00 0.00 30 PRO A C 10
ATOM 7246 O O . PRO A 1 30 ? 7.936 1.522 -6.015 1.00 0.00 30 PRO A O 10
ATOM 7257 N N . THR A 1 31 ? 7.214 0.936 -3.972 1.00 0.00 31 THR A N 10
ATOM 7258 C CA . THR A 1 31 ? 6.185 0.100 -4.498 1.00 0.00 31 THR A CA 10
ATOM 7259 C C . THR A 1 31 ? 5.062 -0.068 -3.472 1.00 0.00 31 THR A C 10
ATOM 7260 O O . THR A 1 31 ? 5.203 0.326 -2.312 1.00 0.00 31 THR A O 10
ATOM 7271 N N . GLY A 1 32 ? 3.980 -0.651 -3.910 1.00 0.00 32 GLY A N 10
ATOM 7272 C CA . GLY A 1 32 ? 2.840 -0.884 -3.104 1.00 0.00 32 GLY A CA 10
ATOM 7273 C C . GLY A 1 32 ? 2.211 -2.140 -3.582 1.00 0.00 32 GLY A C 10
ATOM 7274 O O . GLY A 1 32 ? 2.447 -2.541 -4.745 1.00 0.00 32 GLY A O 10
ATOM 7278 N N . SER A 1 33 ? 1.484 -2.779 -2.740 1.00 0.00 33 SER A N 10
ATOM 7279 C CA . SER A 1 33 ? 0.863 -4.050 -3.019 1.00 0.00 33 SER A CA 10
ATOM 7280 C C . SER A 1 33 ? -0.353 -4.280 -2.100 1.00 0.00 33 SER A C 10
ATOM 7281 O O . SER A 1 33 ? -0.414 -3.755 -0.990 1.00 0.00 33 SER A O 10
ATOM 7289 N N . CYS A 1 34 ? -1.300 -5.057 -2.568 1.00 0.00 34 CYS A N 10
ATOM 7290 C CA . CYS A 1 34 ? -2.559 -5.228 -1.896 1.00 0.00 34 CYS A CA 10
ATOM 7291 C C . CYS A 1 34 ? -2.542 -6.454 -1.006 1.00 0.00 34 CYS A C 10
ATOM 7292 O O . CYS A 1 34 ? -2.180 -7.560 -1.440 1.00 0.00 34 CYS A O 10
ATOM 7299 N N . ASP A 1 35 ? -2.991 -6.264 0.195 1.00 0.00 35 ASP A N 10
ATOM 7300 C CA . ASP A 1 35 ? -2.946 -7.252 1.241 1.00 0.00 35 ASP A CA 10
ATOM 7301 C C . ASP A 1 35 ? -4.346 -7.564 1.723 1.00 0.00 35 ASP A C 10
ATOM 7302 O O . ASP A 1 35 ? -5.278 -6.745 1.559 1.00 0.00 35 ASP A O 10
ATOM 7311 N N . PHE A 1 36 ? -4.512 -8.725 2.288 1.00 0.00 36 PHE A N 10
ATOM 7312 C CA . PHE A 1 36 ? -5.771 -9.144 2.796 1.00 0.00 36 PHE A CA 10
ATOM 7313 C C . PHE A 1 36 ? -5.581 -9.376 4.273 1.00 0.00 36 PHE A C 10
ATOM 7314 O O . PHE A 1 36 ?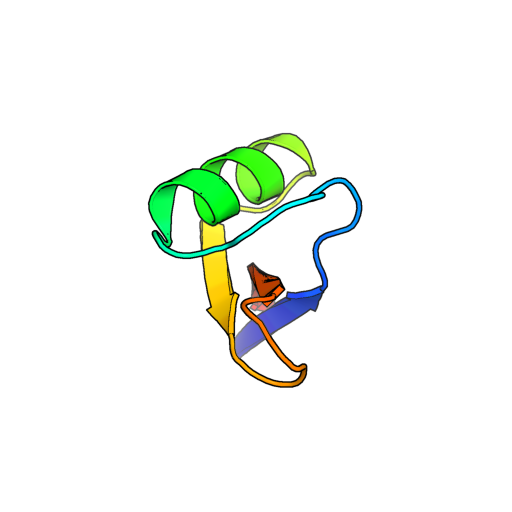 -4.914 -10.319 4.674 1.00 0.00 36 PHE A O 10
ATOM 7331 N N . HIS A 1 37 ? -6.126 -8.509 5.065 1.00 0.00 37 HIS A N 10
ATOM 7332 C CA . HIS A 1 37 ? -6.021 -8.663 6.500 1.00 0.00 37 HIS A CA 10
ATOM 7333 C C . HIS A 1 37 ? -7.335 -8.253 7.134 1.00 0.00 37 HIS A C 10
ATOM 7334 O O . HIS A 1 37 ? -7.439 -8.092 8.347 1.00 0.00 37 HIS A O 10
ATOM 7349 N N . VAL A 1 38 ? -8.318 -8.079 6.283 1.00 0.00 38 VAL A N 10
ATOM 7350 C CA . VAL A 1 38 ? -9.647 -7.610 6.631 1.00 0.00 38 VAL A CA 10
ATOM 7351 C C . VAL A 1 38 ? -10.568 -8.081 5.563 1.00 0.00 38 VAL A C 10
ATOM 7352 O O . VAL A 1 38 ? -10.090 -8.508 4.530 1.00 0.00 38 VAL A O 10
ATOM 7365 N N . ALA A 1 39 ? -11.859 -7.997 5.791 1.00 0.00 39 ALA A N 10
ATOM 7366 C CA . ALA A 1 39 ? -12.835 -8.339 4.778 1.00 0.00 39 ALA A CA 10
ATOM 7367 C C . ALA A 1 39 ? -12.833 -7.260 3.700 1.00 0.00 39 ALA A C 10
ATOM 7368 O O . ALA A 1 39 ? -13.601 -6.308 3.742 1.00 0.00 39 ALA A O 10
ATOM 7375 N N . GLY A 1 40 ? -11.876 -7.382 2.831 1.00 0.00 40 GLY A N 10
ATOM 7376 C CA . GLY A 1 40 ? -11.655 -6.467 1.778 1.00 0.00 40 GLY A CA 10
ATOM 7377 C C . GLY A 1 40 ? -10.192 -6.455 1.457 1.00 0.00 40 GLY A C 10
ATOM 7378 O O . GLY A 1 40 ? -9.479 -7.427 1.747 1.00 0.00 40 GLY A O 10
ATOM 7382 N N . ARG A 1 41 ? -9.726 -5.406 0.854 1.00 0.00 41 ARG A N 10
ATOM 7383 C CA . ARG A 1 41 ? -8.352 -5.306 0.483 1.00 0.00 41 ARG A CA 10
ATOM 7384 C C . ARG A 1 41 ? -7.729 -4.054 1.070 1.00 0.00 41 ARG A C 10
ATOM 7385 O O . ARG A 1 41 ? -8.294 -2.967 0.955 1.00 0.00 41 ARG A O 10
ATOM 7406 N N . LYS A 1 42 ? -6.579 -4.191 1.673 1.00 0.00 42 LYS A N 10
ATOM 7407 C CA . LYS A 1 42 ? -5.862 -3.056 2.168 1.00 0.00 42 LYS A CA 10
ATOM 7408 C C . LYS A 1 42 ? -4.604 -2.872 1.343 1.00 0.00 42 LYS A C 10
ATOM 7409 O O . LYS A 1 42 ? -3.929 -3.834 1.021 1.00 0.00 42 LYS A O 10
ATOM 7428 N N . CYS A 1 43 ? -4.356 -1.661 0.952 1.00 0.00 43 CYS A N 10
ATOM 7429 C CA . CYS A 1 43 ? -3.163 -1.311 0.227 1.00 0.00 43 CYS A CA 10
ATOM 7430 C C . CYS A 1 43 ? -2.036 -1.131 1.220 1.00 0.00 43 CYS A C 10
ATOM 7431 O O . CYS A 1 43 ? -2.244 -0.556 2.319 1.00 0.00 43 CYS A O 10
ATOM 7438 N N . TYR A 1 44 ? -0.905 -1.682 0.903 1.00 0.00 44 TYR A N 10
ATOM 7439 C CA . TYR A 1 44 ? 0.263 -1.526 1.687 1.00 0.00 44 TYR A CA 10
ATOM 7440 C C . TYR A 1 44 ? 1.408 -1.174 0.829 1.00 0.00 44 TYR A C 10
ATOM 7441 O O . TYR A 1 44 ? 1.592 -1.714 -0.256 1.00 0.00 44 TYR A O 10
ATOM 7459 N N . CYS A 1 45 ? 2.178 -0.316 1.318 1.00 0.00 45 CYS A N 10
ATOM 7460 C CA . CYS A 1 45 ? 3.317 0.145 0.655 1.00 0.00 45 CYS A CA 10
ATOM 7461 C C . CYS A 1 45 ? 4.506 -0.641 1.117 1.00 0.00 45 CYS A C 10
ATOM 7462 O O . CYS A 1 45 ? 4.628 -0.957 2.300 1.00 0.00 45 CYS A O 10
ATOM 7469 N N . TYR A 1 46 ? 5.362 -0.970 0.207 1.00 0.00 46 TYR A N 10
ATOM 7470 C CA . TYR A 1 46 ? 6.520 -1.736 0.521 1.00 0.00 46 TYR A CA 10
ATOM 7471 C C . TYR A 1 46 ? 7.746 -0.919 0.360 1.00 0.00 46 TYR A C 10
ATOM 7472 O O . TYR A 1 46 ? 7.890 -0.185 -0.617 1.00 0.00 46 TYR A O 10
ATOM 7490 N N . LYS A 1 47 ? 8.608 -1.023 1.319 1.00 0.00 47 LYS A N 10
ATOM 7491 C CA . LYS A 1 47 ? 9.847 -0.302 1.310 1.00 0.00 47 LYS A CA 10
ATOM 7492 C C . LYS A 1 47 ? 10.919 -1.124 1.999 1.00 0.00 47 LYS A C 10
ATOM 7493 O O . LYS A 1 47 ? 10.627 -1.861 2.959 1.00 0.00 47 LYS A O 10
ATOM 7512 N N . PRO A 1 48 ? 12.148 -1.055 1.510 1.00 0.00 48 PRO A N 10
ATOM 7513 C CA . PRO A 1 48 ? 13.255 -1.783 2.092 1.00 0.00 48 PRO A CA 10
ATOM 7514 C C . PRO A 1 48 ? 13.714 -1.184 3.419 1.00 0.00 48 PRO A C 10
ATOM 7515 O O . PRO A 1 48 ? 14.009 0.005 3.534 1.00 0.00 48 PRO A O 10
ATOM 7526 N N . CYS A 1 49 ? 13.669 -2.000 4.399 1.00 0.00 49 CYS A N 10
ATOM 7527 C CA . CYS A 1 49 ? 14.224 -1.731 5.690 1.00 0.00 49 CYS A CA 10
ATOM 7528 C C . CYS A 1 49 ? 15.336 -2.740 5.853 1.00 0.00 49 CYS A C 10
ATOM 7529 O O . CYS A 1 49 ? 15.362 -3.688 5.074 1.00 0.00 49 CYS A O 10
ATOM 7536 N N . PRO A 1 50 ? 16.294 -2.551 6.764 1.00 0.00 50 PRO A N 10
ATOM 7537 C CA . PRO A 1 50 ? 17.352 -3.546 6.994 1.00 0.00 50 PRO A CA 10
ATOM 7538 C C . PRO A 1 50 ? 16.753 -4.886 7.443 1.00 0.00 50 PRO A C 10
ATOM 7539 O O . PRO A 1 50 ? 16.632 -5.825 6.608 1.00 0.00 50 PRO A O 10
ATOM 7551 N N . ARG A 1 1 ? 15.020 -6.377 4.445 1.00 0.00 1 ARG A N 11
ATOM 7552 C CA . ARG A 1 1 ? 13.607 -6.611 4.766 1.00 0.00 1 ARG A CA 11
ATOM 7553 C C . ARG A 1 1 ? 12.685 -5.839 3.848 1.00 0.00 1 ARG A C 11
ATOM 7554 O O . ARG A 1 1 ? 13.054 -4.802 3.299 1.00 0.00 1 ARG A O 11
ATOM 7577 N N . MET A 1 2 ? 11.491 -6.365 3.681 1.00 0.00 2 MET A N 11
ATOM 7578 C CA . MET A 1 2 ? 10.430 -5.724 2.945 1.00 0.00 2 MET A CA 11
ATOM 7579 C C . MET A 1 2 ? 9.422 -5.252 3.928 1.00 0.00 2 MET A C 11
ATOM 7580 O O . MET A 1 2 ? 8.647 -6.028 4.466 1.00 0.00 2 MET A O 11
ATOM 7594 N N . CYS A 1 3 ? 9.517 -4.011 4.237 1.00 0.00 3 CYS A N 11
ATOM 7595 C CA . CYS A 1 3 ? 8.632 -3.390 5.165 1.00 0.00 3 CYS A CA 11
ATOM 7596 C C . CYS A 1 3 ? 7.313 -3.098 4.521 1.00 0.00 3 CYS A C 11
ATOM 7597 O O . CYS A 1 3 ? 7.225 -2.253 3.619 1.00 0.00 3 CYS A O 11
ATOM 7604 N N . LYS A 1 4 ? 6.299 -3.784 4.980 1.00 0.00 4 LYS A N 11
ATOM 7605 C CA . LYS A 1 4 ? 4.980 -3.619 4.472 1.00 0.00 4 LYS A CA 11
ATOM 7606 C C . LYS A 1 4 ? 4.275 -2.583 5.344 1.00 0.00 4 LYS A C 11
ATOM 7607 O O . LYS A 1 4 ? 4.005 -2.820 6.511 1.00 0.00 4 LYS A O 11
ATOM 7626 N N . THR A 1 5 ? 4.035 -1.447 4.768 1.00 0.00 5 THR A N 11
ATOM 7627 C CA . THR A 1 5 ? 3.479 -0.304 5.439 1.00 0.00 5 THR A CA 11
ATOM 7628 C C . THR A 1 5 ? 2.033 -0.069 4.952 1.00 0.00 5 THR A C 11
ATOM 7629 O O . THR A 1 5 ? 1.797 -0.089 3.772 1.00 0.00 5 THR A O 11
ATOM 7640 N N . PRO A 1 6 ? 1.057 0.121 5.844 1.00 0.00 6 PRO A N 11
ATOM 7641 C CA . PRO A 1 6 ? -0.321 0.375 5.433 1.00 0.00 6 PRO A CA 11
ATOM 7642 C C . PRO A 1 6 ? -0.479 1.768 4.839 1.00 0.00 6 PRO A C 11
ATOM 7643 O O . PRO A 1 6 ? -0.286 2.765 5.528 1.00 0.00 6 PRO A O 11
ATOM 7654 N N . SER A 1 7 ? -0.800 1.802 3.561 1.00 0.00 7 SER A N 11
ATOM 7655 C CA . SER A 1 7 ? -0.962 3.024 2.789 1.00 0.00 7 SER A CA 11
ATOM 7656 C C . SER A 1 7 ? -2.018 3.936 3.407 1.00 0.00 7 SER A C 11
ATOM 7657 O O . SER A 1 7 ? -3.107 3.453 3.858 1.00 0.00 7 SER A O 11
ATOM 7665 N N . GLY A 1 8 ? -1.736 5.209 3.402 1.00 0.00 8 GLY A N 11
ATOM 7666 C CA . GLY A 1 8 ? -2.591 6.171 4.013 1.00 0.00 8 GLY A CA 11
ATOM 7667 C C . GLY A 1 8 ? -3.605 6.779 3.067 1.00 0.00 8 GLY A C 11
ATOM 7668 O O . GLY A 1 8 ? -4.702 7.125 3.492 1.00 0.00 8 GLY A O 11
ATOM 7672 N N . LYS A 1 9 ? -3.285 6.880 1.774 1.00 0.00 9 LYS A N 11
ATOM 7673 C CA . LYS A 1 9 ? -4.209 7.553 0.865 1.00 0.00 9 LYS A CA 11
ATOM 7674 C C . LYS A 1 9 ? -5.112 6.551 0.266 1.00 0.00 9 LYS A C 11
ATOM 7675 O O . LYS A 1 9 ? -6.157 6.873 -0.303 1.00 0.00 9 LYS A O 11
ATOM 7694 N N . PHE A 1 10 ? -4.669 5.337 0.325 1.00 0.00 10 PHE A N 11
ATOM 7695 C CA . PHE A 1 10 ? -5.385 4.262 -0.272 1.00 0.00 10 PHE A CA 11
ATOM 7696 C C . PHE A 1 10 ? -6.651 3.956 0.466 1.00 0.00 10 PHE A C 11
ATOM 7697 O O . PHE A 1 10 ? -6.642 3.418 1.599 1.00 0.00 10 PHE A O 11
ATOM 7714 N N . LYS A 1 11 ? -7.714 4.218 -0.206 1.00 0.00 11 LYS A N 11
ATOM 7715 C CA . LYS A 1 11 ? -9.043 4.007 0.311 1.00 0.00 11 LYS A CA 11
ATOM 7716 C C . LYS A 1 11 ? -9.984 3.401 -0.723 1.00 0.00 11 LYS A C 11
ATOM 7717 O O . LYS A 1 11 ? -10.821 4.093 -1.323 1.00 0.00 11 LYS A O 11
ATOM 7736 N N . GLY A 1 12 ? -9.818 2.130 -0.946 1.00 0.00 12 GLY A N 11
ATOM 7737 C CA . GLY A 1 12 ? -10.611 1.414 -1.899 1.00 0.00 12 GLY A CA 11
ATOM 7738 C C . GLY A 1 12 ? -10.146 -0.011 -1.976 1.00 0.00 12 GLY A C 11
ATOM 7739 O O . GLY A 1 12 ? -9.363 -0.442 -1.131 1.00 0.00 12 GLY A O 11
ATOM 7743 N N . TYR A 1 13 ? -10.592 -0.727 -2.978 1.00 0.00 13 TYR A N 11
ATOM 7744 C CA . TYR A 1 13 ? -10.220 -2.115 -3.161 1.00 0.00 13 TYR A CA 11
ATOM 7745 C C . TYR A 1 13 ? -8.886 -2.271 -3.853 1.00 0.00 13 TYR A C 11
ATOM 7746 O O . TYR A 1 13 ? -8.709 -1.841 -4.992 1.00 0.00 13 TYR A O 11
ATOM 7764 N N . CYS A 1 14 ? -7.957 -2.911 -3.189 1.00 0.00 14 CYS A N 11
ATOM 7765 C CA . CYS A 1 14 ? -6.678 -3.183 -3.785 1.00 0.00 14 CYS A CA 11
ATOM 7766 C C . CYS A 1 14 ? -6.746 -4.514 -4.535 1.00 0.00 14 CYS A C 11
ATOM 7767 O O . CYS A 1 14 ? -6.226 -5.535 -4.093 1.00 0.00 14 CYS A O 11
ATOM 7774 N N . VAL A 1 15 ? -7.570 -4.533 -5.548 1.00 0.00 15 VAL A N 11
ATOM 7775 C CA . VAL A 1 15 ? -7.629 -5.638 -6.486 1.00 0.00 15 VAL A CA 11
ATOM 7776 C C . VAL A 1 15 ? -6.398 -5.626 -7.394 1.00 0.00 15 VAL A C 11
ATOM 7777 O O . VAL A 1 15 ? -5.845 -6.669 -7.724 1.00 0.00 15 VAL A O 11
ATOM 7790 N N . ASN A 1 16 ? -5.947 -4.433 -7.720 1.00 0.00 16 ASN A N 11
ATOM 7791 C CA . ASN A 1 16 ? -4.825 -4.231 -8.611 1.00 0.00 16 ASN A CA 11
ATOM 7792 C C . ASN A 1 16 ? -3.630 -3.707 -7.841 1.00 0.00 16 ASN A C 11
ATOM 7793 O O . ASN A 1 16 ? -3.684 -2.617 -7.253 1.00 0.00 16 ASN A O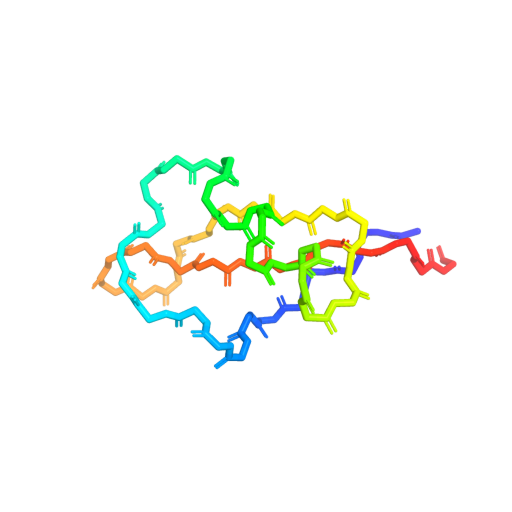 11
ATOM 7804 N N . ASN A 1 17 ? -2.550 -4.473 -7.865 1.00 0.00 17 ASN A N 11
ATOM 7805 C CA . ASN A 1 17 ? -1.319 -4.122 -7.148 1.00 0.00 17 ASN A CA 11
ATOM 7806 C C . ASN A 1 17 ? -0.694 -2.862 -7.705 1.00 0.00 17 ASN A C 11
ATOM 7807 O O . ASN A 1 17 ? -0.074 -2.106 -6.982 1.00 0.00 17 ASN A O 11
ATOM 7818 N N . THR A 1 18 ? -0.884 -2.624 -8.985 1.00 0.00 18 THR A N 11
ATOM 7819 C CA . THR A 1 18 ? -0.359 -1.448 -9.645 1.00 0.00 18 THR A CA 11
ATOM 7820 C C . THR A 1 18 ? -1.096 -0.165 -9.141 1.00 0.00 18 THR A C 11
ATOM 7821 O O . THR A 1 18 ? -0.536 0.922 -9.152 1.00 0.00 18 THR A O 11
ATOM 7832 N N . ASN A 1 19 ? -2.331 -0.324 -8.644 1.00 0.00 19 ASN A N 11
ATOM 7833 C CA . ASN A 1 19 ? -3.104 0.806 -8.123 1.00 0.00 19 ASN A CA 11
ATOM 7834 C C . ASN A 1 19 ? -2.507 1.180 -6.794 1.00 0.00 19 ASN A C 11
ATOM 7835 O O . ASN A 1 19 ? -2.207 2.347 -6.530 1.00 0.00 19 ASN A O 11
ATOM 7846 N N . CYS A 1 20 ? -2.265 0.138 -5.993 1.00 0.00 20 CYS A N 11
ATOM 7847 C CA . CYS A 1 20 ? -1.613 0.251 -4.690 1.00 0.00 20 CYS A CA 11
ATOM 7848 C C . CYS A 1 20 ? -0.319 0.929 -4.886 1.00 0.00 20 CYS A C 11
ATOM 7849 O O . CYS A 1 20 ? 0.034 1.880 -4.196 1.00 0.00 20 CYS A O 11
ATOM 7856 N N . LYS A 1 21 ? 0.360 0.424 -5.887 1.00 0.00 21 LYS A N 11
ATOM 7857 C CA . LYS A 1 21 ? 1.647 0.816 -6.242 1.00 0.00 21 LYS A CA 11
ATOM 7858 C C . LYS A 1 21 ? 1.673 2.308 -6.456 1.00 0.00 21 LYS A C 11
ATOM 7859 O O . LYS A 1 21 ? 2.433 2.987 -5.835 1.00 0.00 21 LYS A O 11
ATOM 7878 N N . ASN A 1 22 ? 0.775 2.799 -7.303 1.00 0.00 22 ASN A N 11
ATOM 7879 C CA . ASN A 1 22 ? 0.718 4.217 -7.657 1.00 0.00 22 ASN A CA 11
ATOM 7880 C C . ASN A 1 22 ? 0.435 5.076 -6.453 1.00 0.00 22 ASN A C 11
ATOM 7881 O O . ASN A 1 22 ? 1.069 6.124 -6.260 1.00 0.00 22 ASN A O 11
ATOM 7892 N N . VAL A 1 23 ? -0.490 4.639 -5.629 1.00 0.00 23 VAL A N 11
ATOM 7893 C CA . VAL A 1 23 ? -0.838 5.377 -4.428 1.00 0.00 23 VAL A CA 11
ATOM 7894 C C . VAL A 1 23 ? 0.361 5.410 -3.464 1.00 0.00 23 VAL A C 11
ATOM 7895 O O . VAL A 1 23 ? 0.707 6.467 -2.941 1.00 0.00 23 VAL A O 11
ATOM 7908 N N . CYS A 1 24 ? 1.012 4.285 -3.300 1.00 0.00 24 CYS A N 11
ATOM 7909 C CA . CYS A 1 24 ? 2.216 4.186 -2.486 1.00 0.00 24 CYS A CA 11
ATOM 7910 C C . CYS A 1 24 ? 3.351 5.019 -3.069 1.00 0.00 24 CYS A C 11
ATOM 7911 O O . CYS A 1 24 ? 4.055 5.711 -2.351 1.00 0.00 24 CYS A O 11
ATOM 7918 N N . ARG A 1 25 ? 3.488 4.988 -4.377 1.00 0.00 25 ARG A N 11
ATOM 7919 C CA . ARG A 1 25 ? 4.513 5.753 -5.073 1.00 0.00 25 ARG A CA 11
ATOM 7920 C C . ARG A 1 25 ? 4.243 7.247 -4.956 1.00 0.00 25 ARG A C 11
ATOM 7921 O O . ARG A 1 25 ? 5.149 8.052 -5.020 1.00 0.00 25 ARG A O 11
ATOM 7942 N N . THR A 1 26 ? 2.981 7.603 -4.772 1.00 0.00 26 THR A N 11
ATOM 7943 C CA . THR A 1 26 ? 2.630 8.978 -4.556 1.00 0.00 26 THR A CA 11
ATOM 7944 C C . THR A 1 26 ? 2.749 9.408 -3.077 1.00 0.00 26 THR A C 11
ATOM 7945 O O . THR A 1 26 ? 3.019 10.564 -2.799 1.00 0.00 26 THR A O 11
ATOM 7956 N N . GLU A 1 27 ? 2.410 8.506 -2.157 1.00 0.00 27 GLU A N 11
ATOM 7957 C CA . GLU A 1 27 ? 2.718 8.696 -0.719 1.00 0.00 27 GLU A CA 11
ATOM 7958 C C . GLU A 1 27 ? 4.224 8.899 -0.492 1.00 0.00 27 GLU A C 11
ATOM 7959 O O . GLU A 1 27 ? 4.630 9.794 0.242 1.00 0.00 27 GLU A O 11
ATOM 7971 N N . GLY A 1 28 ? 5.030 8.073 -1.128 1.00 0.00 28 GLY A N 11
ATOM 7972 C CA . GLY A 1 28 ? 6.470 8.213 -1.018 1.00 0.00 28 GLY A CA 11
ATOM 7973 C C . GLY A 1 28 ? 7.148 6.884 -0.801 1.00 0.00 28 GLY A C 11
ATOM 7974 O O . GLY A 1 28 ? 8.039 6.750 0.035 1.00 0.00 28 GLY A O 11
ATOM 7978 N N . PHE A 1 29 ? 6.720 5.897 -1.543 1.00 0.00 29 PHE A N 11
ATOM 7979 C CA . PHE A 1 29 ? 7.242 4.561 -1.426 1.00 0.00 29 PHE A CA 11
ATOM 7980 C C . PHE A 1 29 ? 7.652 4.055 -2.787 1.00 0.00 29 PHE A C 11
ATOM 7981 O O . PHE A 1 29 ? 7.057 4.442 -3.790 1.00 0.00 29 PHE A O 11
ATOM 7998 N N . PRO A 1 30 ? 8.670 3.181 -2.846 1.00 0.00 30 PRO A N 11
ATOM 7999 C CA . PRO A 1 30 ? 9.128 2.596 -4.105 1.00 0.00 30 PRO A CA 11
ATOM 8000 C C . PRO A 1 30 ? 8.042 1.755 -4.784 1.00 0.00 30 PRO A C 11
ATOM 8001 O O . PRO A 1 30 ? 7.901 1.758 -6.016 1.00 0.00 30 PRO A O 11
ATOM 8012 N N . THR A 1 31 ? 7.264 1.039 -3.993 1.00 0.00 31 THR A N 11
ATOM 8013 C CA . THR A 1 31 ? 6.282 0.177 -4.543 1.00 0.00 31 THR A CA 11
ATOM 8014 C C . THR A 1 31 ? 5.154 -0.055 -3.540 1.00 0.00 31 THR A C 11
ATOM 8015 O O . THR A 1 31 ? 5.268 0.301 -2.363 1.00 0.00 31 THR A O 11
ATOM 8026 N N . GLY A 1 32 ? 4.100 -0.646 -4.016 1.00 0.00 32 GLY A N 11
ATOM 8027 C CA . GLY A 1 32 ? 2.965 -0.945 -3.239 1.00 0.00 32 GLY A CA 11
ATOM 8028 C C . GLY A 1 32 ? 2.409 -2.222 -3.742 1.00 0.00 32 GLY A C 11
ATOM 8029 O O . GLY A 1 32 ? 2.630 -2.567 -4.925 1.00 0.00 32 GLY A O 11
ATOM 8033 N N . SER A 1 33 ? 1.767 -2.933 -2.897 1.00 0.00 33 SER A N 11
ATOM 8034 C CA . SER A 1 33 ? 1.206 -4.223 -3.191 1.00 0.00 33 SER A CA 11
ATOM 8035 C C . SER A 1 33 ? 0.028 -4.515 -2.240 1.00 0.00 33 SER A C 11
ATOM 8036 O O . SER A 1 33 ? -0.058 -3.941 -1.160 1.00 0.00 33 SER A O 11
ATOM 8044 N N . CYS A 1 34 ? -0.851 -5.393 -2.637 1.00 0.00 34 CYS A N 11
ATOM 8045 C CA . CYS A 1 34 ? -2.093 -5.595 -1.931 1.00 0.00 34 CYS A CA 11
ATOM 8046 C C . CYS A 1 34 ? -1.980 -6.682 -0.877 1.00 0.00 34 CYS A C 11
ATOM 8047 O O . CYS A 1 34 ? -1.158 -7.594 -0.991 1.00 0.00 34 CYS A O 11
ATOM 8054 N N . ASP A 1 35 ? -2.818 -6.576 0.130 1.00 0.00 35 ASP A N 11
ATOM 8055 C CA . ASP A 1 35 ? -2.837 -7.478 1.259 1.00 0.00 35 ASP A CA 11
ATOM 8056 C C . ASP A 1 35 ? -4.269 -7.609 1.786 1.00 0.00 35 ASP A C 11
ATOM 8057 O O . ASP A 1 35 ? -5.126 -6.728 1.534 1.00 0.00 35 ASP A O 11
ATOM 8066 N N . PHE A 1 36 ? -4.534 -8.677 2.486 1.00 0.00 36 PHE A N 11
ATOM 8067 C CA . PHE A 1 36 ? -5.820 -8.936 3.045 1.00 0.00 36 PHE A CA 11
ATOM 8068 C C . PHE A 1 36 ? -5.720 -9.018 4.541 1.00 0.00 36 PHE A C 11
ATOM 8069 O O . PHE A 1 36 ? -5.125 -9.933 5.095 1.00 0.00 36 PHE A O 11
ATOM 8086 N N . HIS A 1 37 ? -6.289 -8.039 5.185 1.00 0.00 37 HIS A N 11
ATOM 8087 C CA . HIS A 1 37 ? -6.312 -8.008 6.623 1.00 0.00 37 HIS A CA 11
ATOM 8088 C C . HIS A 1 37 ? -7.630 -7.378 7.073 1.00 0.00 37 HIS A C 11
ATOM 8089 O O . HIS A 1 37 ? -7.838 -7.106 8.251 1.00 0.00 37 HIS A O 11
ATOM 8104 N N . VAL A 1 38 ? -8.492 -7.131 6.108 1.00 0.00 38 VAL A N 11
ATOM 8105 C CA . VAL A 1 38 ? -9.747 -6.426 6.317 1.00 0.00 38 VAL A CA 11
ATOM 8106 C C . VAL A 1 38 ? -10.772 -6.953 5.368 1.00 0.00 38 VAL A C 11
ATOM 8107 O O . VAL A 1 38 ? -10.415 -7.612 4.409 1.00 0.00 38 VAL A O 11
ATOM 8120 N N . ALA A 1 39 ? -12.034 -6.658 5.627 1.00 0.00 39 ALA A N 11
ATOM 8121 C CA . ALA A 1 39 ? -13.110 -7.062 4.746 1.00 0.00 39 ALA A CA 11
ATOM 8122 C C . ALA A 1 39 ? -13.069 -6.208 3.492 1.00 0.00 39 ALA A C 11
ATOM 8123 O O . ALA A 1 39 ? -13.731 -5.184 3.382 1.00 0.00 39 ALA A O 11
ATOM 8130 N N . GLY A 1 40 ? -12.201 -6.593 2.620 1.00 0.00 40 GLY A N 11
ATOM 8131 C CA . GLY A 1 40 ? -11.960 -5.906 1.421 1.00 0.00 40 GLY A CA 11
ATOM 8132 C C . GLY A 1 40 ? -10.564 -6.203 0.982 1.00 0.00 40 GLY A C 11
ATOM 8133 O O . GLY A 1 40 ? -10.074 -7.307 1.205 1.00 0.00 40 GLY A O 11
ATOM 8137 N N . ARG A 1 41 ? -9.904 -5.242 0.397 1.00 0.00 41 ARG A N 11
ATOM 8138 C CA . ARG A 1 41 ? -8.549 -5.428 -0.079 1.00 0.00 41 ARG A CA 11
ATOM 8139 C C . ARG A 1 41 ? -7.742 -4.206 0.220 1.00 0.00 41 ARG A C 11
ATOM 8140 O O . ARG A 1 41 ? -8.039 -3.132 -0.294 1.00 0.00 41 ARG A O 11
ATOM 8161 N N . LYS A 1 42 ? -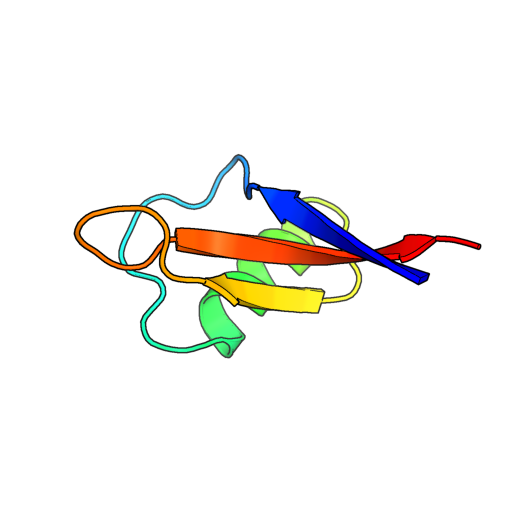6.713 -4.363 1.011 1.00 0.00 42 LYS A N 11
ATOM 8162 C CA . LYS A 1 42 ? -5.951 -3.243 1.469 1.00 0.00 42 LYS A CA 11
ATOM 8163 C C . LYS A 1 42 ? -4.635 -3.169 0.730 1.00 0.00 42 LYS A C 11
ATOM 8164 O O . LYS A 1 42 ? -4.080 -4.170 0.332 1.00 0.00 42 LYS A O 11
ATOM 8183 N N . CYS A 1 43 ? -4.220 -1.980 0.489 1.00 0.00 43 CYS A N 11
ATOM 8184 C CA . CYS A 1 43 ? -2.969 -1.685 -0.135 1.00 0.00 43 CYS A CA 11
ATOM 8185 C C . CYS A 1 43 ? -1.930 -1.476 0.928 1.00 0.00 43 CYS A C 11
ATOM 8186 O O . CYS A 1 43 ? -2.242 -0.932 2.024 1.00 0.00 43 CYS A O 11
ATOM 8193 N N . TYR A 1 44 ? -0.753 -1.957 0.664 1.00 0.00 44 TYR A N 11
ATOM 8194 C CA . TYR A 1 44 ? 0.367 -1.775 1.508 1.00 0.00 44 TYR A CA 11
ATOM 8195 C C . TYR A 1 44 ? 1.548 -1.372 0.701 1.00 0.00 44 TYR A C 11
ATOM 8196 O O . TYR A 1 44 ? 1.788 -1.879 -0.387 1.00 0.00 44 TYR A O 11
ATOM 8214 N N . CYS A 1 45 ? 2.278 -0.499 1.231 1.00 0.00 45 CYS A N 11
ATOM 8215 C CA . CYS A 1 45 ? 3.415 0.022 0.600 1.00 0.00 45 CYS A CA 11
ATOM 8216 C C . CYS A 1 45 ? 4.627 -0.738 1.045 1.00 0.00 45 CYS A C 11
ATOM 8217 O O . CYS A 1 45 ? 4.794 -1.017 2.231 1.00 0.00 45 CYS A O 11
ATOM 8224 N N . TYR A 1 46 ? 5.461 -1.078 0.119 1.00 0.00 46 TYR A N 11
ATOM 8225 C CA . TYR A 1 46 ? 6.633 -1.827 0.421 1.00 0.00 46 TYR A CA 11
ATOM 8226 C C . TYR A 1 46 ? 7.846 -0.982 0.287 1.00 0.00 46 TYR A C 11
ATOM 8227 O O . TYR A 1 46 ? 7.996 -0.238 -0.684 1.00 0.00 46 TYR A O 11
ATOM 8245 N N . LYS A 1 47 ? 8.691 -1.075 1.263 1.00 0.00 47 LYS A N 11
ATOM 8246 C CA . LYS A 1 47 ? 9.911 -0.331 1.281 1.00 0.00 47 LYS A CA 11
ATOM 8247 C C . LYS A 1 47 ? 11.008 -1.152 1.925 1.00 0.00 47 LYS A C 11
ATOM 8248 O O . LYS A 1 47 ? 10.765 -1.863 2.915 1.00 0.00 47 LYS A O 11
ATOM 8267 N N . PRO A 1 48 ? 12.201 -1.113 1.357 1.00 0.00 48 PRO A N 11
ATOM 8268 C CA . PRO A 1 48 ? 13.342 -1.845 1.876 1.00 0.00 48 PRO A CA 11
ATOM 8269 C C . PRO A 1 48 ? 13.854 -1.262 3.191 1.00 0.00 48 PRO A C 11
ATOM 8270 O O . PRO A 1 48 ? 14.151 -0.073 3.310 1.00 0.00 48 PRO A O 11
ATOM 8281 N N . CYS A 1 49 ? 13.853 -2.087 4.160 1.00 0.00 49 CYS A N 11
ATOM 8282 C CA . CYS A 1 49 ? 14.433 -1.825 5.440 1.00 0.00 49 CYS A CA 11
ATOM 8283 C C . CYS A 1 49 ? 15.467 -2.902 5.659 1.00 0.00 49 CYS A C 11
ATOM 8284 O O . CYS A 1 49 ? 15.453 -3.863 4.903 1.00 0.00 49 CYS A O 11
ATOM 8291 N N . PRO A 1 50 ? 16.424 -2.742 6.588 1.00 0.00 50 PRO A N 11
ATOM 8292 C CA . PRO A 1 50 ? 17.429 -3.785 6.866 1.00 0.00 50 PRO A CA 11
ATOM 8293 C C . PRO A 1 50 ? 16.769 -5.104 7.285 1.00 0.00 50 PRO A C 11
ATOM 8294 O O . PRO A 1 50 ? 16.332 -5.204 8.437 1.00 0.00 50 PRO A O 11
ATOM 8306 N N . ARG A 1 1 ? 15.448 -6.139 3.882 1.00 0.00 1 ARG A N 12
ATOM 8307 C CA . ARG A 1 1 ? 14.067 -6.567 4.196 1.00 0.00 1 ARG A CA 12
ATOM 8308 C C . ARG A 1 1 ? 13.041 -5.736 3.453 1.00 0.00 1 ARG A C 12
ATOM 8309 O O . ARG A 1 1 ? 13.320 -4.621 3.038 1.00 0.00 1 ARG A O 12
ATOM 8332 N N . MET A 1 2 ? 11.861 -6.294 3.295 1.00 0.00 2 MET A N 12
ATOM 8333 C CA . MET A 1 2 ? 10.737 -5.604 2.702 1.00 0.00 2 MET A CA 12
ATOM 8334 C C . MET A 1 2 ? 9.795 -5.235 3.788 1.00 0.00 2 MET A C 12
ATOM 8335 O O . MET A 1 2 ? 9.262 -6.091 4.480 1.00 0.00 2 MET A O 12
ATOM 8349 N N . CYS A 1 3 ? 9.673 -3.983 3.988 1.00 0.00 3 CYS A N 12
ATOM 8350 C CA . CYS A 1 3 ? 8.779 -3.452 4.967 1.00 0.00 3 CYS A CA 12
ATOM 8351 C C . CYS A 1 3 ? 7.443 -3.185 4.352 1.00 0.00 3 CYS A C 12
ATOM 8352 O O . CYS A 1 3 ? 7.337 -2.378 3.418 1.00 0.00 3 CYS A O 12
ATOM 8359 N N . LYS A 1 4 ? 6.439 -3.866 4.848 1.00 0.00 4 LYS A N 12
ATOM 8360 C CA . LYS A 1 4 ? 5.104 -3.678 4.384 1.00 0.00 4 LYS A CA 12
ATOM 8361 C C . LYS A 1 4 ? 4.423 -2.657 5.305 1.00 0.00 4 LYS A C 12
ATOM 8362 O O . LYS A 1 4 ? 4.186 -2.922 6.476 1.00 0.00 4 LYS A O 12
ATOM 8381 N N . THR A 1 5 ? 4.171 -1.504 4.771 1.00 0.00 5 THR A N 12
ATOM 8382 C CA . THR A 1 5 ? 3.610 -0.384 5.480 1.00 0.00 5 THR A CA 12
ATOM 8383 C C . THR A 1 5 ? 2.179 -0.096 4.982 1.00 0.00 5 THR A C 12
ATOM 8384 O O . THR A 1 5 ? 1.949 -0.069 3.802 1.00 0.00 5 THR A O 12
ATOM 8395 N N . PRO A 1 6 ? 1.200 0.073 5.876 1.00 0.00 6 PRO A N 12
ATOM 8396 C CA . PRO A 1 6 ? -0.179 0.352 5.474 1.00 0.00 6 PRO A CA 12
ATOM 8397 C C . PRO A 1 6 ? -0.343 1.717 4.788 1.00 0.00 6 PRO A C 12
ATOM 8398 O O . PRO A 1 6 ? 0.114 2.727 5.299 1.00 0.00 6 PRO A O 12
ATOM 8409 N N . SER A 1 7 ? -0.987 1.701 3.627 1.00 0.00 7 SER A N 12
ATOM 8410 C CA . SER A 1 7 ? -1.285 2.914 2.855 1.00 0.00 7 SER A CA 12
ATOM 8411 C C . SER A 1 7 ? -2.132 3.898 3.664 1.00 0.00 7 SER A C 12
ATOM 8412 O O . SER A 1 7 ? -3.065 3.470 4.410 1.00 0.00 7 SER A O 12
ATOM 8420 N N . GLY A 1 8 ? -1.850 5.169 3.516 1.00 0.00 8 GLY A N 12
ATOM 8421 C CA . GLY A 1 8 ? -2.582 6.170 4.230 1.00 0.00 8 GLY A CA 12
ATOM 8422 C C . GLY A 1 8 ? -3.693 6.806 3.411 1.00 0.00 8 GLY A C 12
ATOM 8423 O O . GLY A 1 8 ? -4.709 7.202 3.964 1.00 0.00 8 GLY A O 12
ATOM 8427 N N . LYS A 1 9 ? -3.535 6.870 2.092 1.00 0.00 9 LYS A N 12
ATOM 8428 C CA . LYS A 1 9 ? -4.513 7.563 1.269 1.00 0.00 9 LYS A CA 12
ATOM 8429 C C . LYS A 1 9 ? -5.052 6.708 0.157 1.00 0.00 9 LYS A C 12
ATOM 8430 O O . LYS A 1 9 ? -5.529 7.208 -0.880 1.00 0.00 9 LYS A O 12
ATOM 8449 N N . PHE A 1 10 ? -4.972 5.436 0.353 1.00 0.00 10 PHE A N 12
ATOM 8450 C CA . PHE A 1 10 ? -5.462 4.498 -0.599 1.00 0.00 10 PHE A CA 12
ATOM 8451 C C . PHE A 1 10 ? -6.974 4.540 -0.706 1.00 0.00 10 PHE A C 12
ATOM 8452 O O . PHE A 1 10 ? -7.688 4.640 0.287 1.00 0.00 10 PHE A O 12
ATOM 8469 N N . LYS A 1 11 ? -7.424 4.424 -1.920 1.00 0.00 11 LYS A N 12
ATOM 8470 C CA . LYS A 1 11 ? -8.802 4.509 -2.257 1.00 0.00 11 LYS A CA 12
ATOM 8471 C C . LYS A 1 11 ? -9.269 3.293 -3.062 1.00 0.00 11 LYS A C 12
ATOM 8472 O O . LYS A 1 11 ? -8.598 2.854 -4.024 1.00 0.00 11 LYS A O 12
ATOM 8491 N N . GLY A 1 12 ? -10.372 2.734 -2.638 1.00 0.00 12 GLY A N 12
ATOM 8492 C CA . GLY A 1 12 ? -10.977 1.642 -3.344 1.00 0.00 12 GLY A CA 12
ATOM 8493 C C . GLY A 1 12 ? -10.453 0.295 -2.912 1.00 0.00 12 GLY A C 12
ATOM 8494 O O . GLY A 1 12 ? -9.928 0.138 -1.812 1.00 0.00 12 GLY A O 12
ATOM 8498 N N . TYR A 1 13 ? -10.596 -0.664 -3.780 1.00 0.00 13 TYR A N 12
ATOM 8499 C CA . TYR A 1 13 ? -10.157 -2.008 -3.531 1.00 0.00 13 TYR A CA 12
ATOM 8500 C C . TYR A 1 13 ? -8.767 -2.234 -4.052 1.00 0.00 13 TYR A C 12
ATOM 8501 O O . TYR A 1 13 ? -8.429 -1.808 -5.162 1.00 0.00 13 TYR A O 12
ATOM 8519 N N . CYS A 1 14 ? -7.962 -2.929 -3.290 1.00 0.00 14 CYS A N 12
ATOM 8520 C CA . CYS A 1 14 ? -6.652 -3.256 -3.756 1.00 0.00 14 CYS A CA 12
ATOM 8521 C C . CYS A 1 14 ? -6.695 -4.635 -4.405 1.00 0.00 14 CYS A C 12
ATOM 8522 O O . CYS A 1 14 ? -6.218 -5.621 -3.858 1.00 0.00 14 CYS A O 12
ATOM 8529 N N . VAL A 1 15 ? -7.459 -4.721 -5.463 1.00 0.00 15 VAL A N 12
ATOM 8530 C CA . VAL A 1 15 ? -7.501 -5.899 -6.311 1.00 0.00 15 VAL A CA 12
ATOM 8531 C C . VAL A 1 15 ? -6.227 -6.013 -7.148 1.00 0.00 15 VAL A C 12
ATOM 8532 O O . VAL A 1 15 ? -5.715 -7.104 -7.365 1.00 0.00 15 VAL A O 12
ATOM 8545 N N . ASN A 1 16 ? -5.697 -4.879 -7.549 1.00 0.00 16 ASN A N 12
ATOM 8546 C CA . ASN A 1 16 ? -4.526 -4.833 -8.403 1.00 0.00 16 ASN A CA 12
ATOM 8547 C C . ASN A 1 16 ? -3.433 -4.073 -7.690 1.00 0.00 16 ASN A C 12
ATOM 8548 O O . ASN A 1 16 ? -3.644 -2.930 -7.244 1.00 0.00 16 ASN A O 12
ATOM 8559 N N . ASN A 1 17 ? -2.274 -4.698 -7.615 1.00 0.00 17 ASN A N 12
ATOM 8560 C CA . ASN A 1 17 ? -1.071 -4.142 -6.982 1.00 0.00 17 ASN A CA 12
ATOM 8561 C C . ASN A 1 17 ? -0.684 -2.812 -7.594 1.00 0.00 17 ASN A C 12
ATOM 8562 O O . ASN A 1 17 ? -0.111 -1.984 -6.942 1.00 0.00 17 ASN A O 12
ATOM 8573 N N . THR A 1 18 ? -1.027 -2.615 -8.848 1.00 0.00 18 THR A N 12
ATOM 8574 C CA . THR A 1 18 ? -0.703 -1.404 -9.572 1.00 0.00 18 THR A CA 12
ATOM 8575 C C . THR A 1 18 ? -1.402 -0.158 -8.975 1.00 0.00 18 THR A C 12
ATOM 8576 O O . THR A 1 18 ? -0.804 0.918 -8.923 1.00 0.00 18 THR A O 12
ATOM 8587 N N . ASN A 1 19 ? -2.624 -0.324 -8.468 1.00 0.00 19 ASN A N 12
ATOM 8588 C CA . ASN A 1 19 ? -3.363 0.788 -7.871 1.00 0.00 19 ASN A CA 12
ATOM 8589 C C . ASN A 1 19 ? -2.664 1.160 -6.580 1.00 0.00 19 ASN A C 12
ATOM 8590 O O . ASN A 1 19 ? -2.359 2.338 -6.336 1.00 0.00 19 ASN A O 12
ATOM 8601 N N . CYS A 1 20 ? -2.328 0.122 -5.813 1.00 0.00 20 CYS A N 12
ATOM 8602 C CA . CYS A 1 20 ? -1.613 0.257 -4.546 1.00 0.00 20 CYS A CA 12
ATOM 8603 C C . CYS A 1 20 ? -0.326 0.944 -4.796 1.00 0.00 20 CYS A C 12
ATOM 8604 O O . CYS A 1 20 ? -0.007 1.952 -4.170 1.00 0.00 20 CYS A O 12
ATOM 8611 N N . LYS A 1 21 ? 0.388 0.385 -5.766 1.00 0.00 21 LYS A N 12
ATOM 8612 C CA . LYS A 1 21 ? 1.694 0.771 -6.116 1.00 0.00 21 LYS A CA 12
ATOM 8613 C C . LYS A 1 21 ? 1.734 2.251 -6.350 1.00 0.00 21 LYS A C 12
ATOM 8614 O O . LYS A 1 21 ? 2.495 2.946 -5.732 1.00 0.00 21 LYS A O 12
ATOM 8633 N N . ASN A 1 22 ? 0.843 2.722 -7.211 1.00 0.00 22 ASN A N 12
ATOM 8634 C CA . ASN A 1 22 ? 0.794 4.128 -7.578 1.00 0.00 22 ASN A CA 12
ATOM 8635 C C . ASN A 1 22 ? 0.507 4.992 -6.382 1.00 0.00 22 ASN A C 12
ATOM 8636 O O . ASN A 1 22 ? 1.205 5.992 -6.155 1.00 0.00 22 ASN A O 12
ATOM 8647 N N . VAL A 1 23 ? -0.474 4.584 -5.580 1.00 0.00 23 VAL A N 12
ATOM 8648 C CA . VAL A 1 23 ? -0.826 5.336 -4.389 1.00 0.00 23 VAL A CA 12
ATOM 8649 C C . VAL A 1 23 ? 0.377 5.421 -3.439 1.00 0.00 23 VAL A C 12
ATOM 8650 O O . VAL A 1 23 ? 0.757 6.522 -3.012 1.00 0.00 23 VAL A O 12
ATOM 8663 N N . CYS A 1 24 ? 0.994 4.294 -3.184 1.00 0.00 24 CYS A N 12
ATOM 8664 C CA . CYS A 1 24 ? 2.184 4.198 -2.349 1.00 0.00 24 CYS A CA 12
ATOM 8665 C C . CYS A 1 24 ? 3.330 5.043 -2.910 1.00 0.00 24 CYS A C 12
ATOM 8666 O O . CYS A 1 24 ? 4.015 5.760 -2.173 1.00 0.00 24 CYS A O 12
ATOM 8673 N N . ARG A 1 25 ? 3.487 5.021 -4.215 1.00 0.00 25 ARG A N 12
ATOM 8674 C CA . ARG A 1 25 ? 4.517 5.802 -4.881 1.00 0.00 25 ARG A CA 12
ATOM 8675 C C . ARG A 1 25 ? 4.255 7.300 -4.740 1.00 0.00 25 ARG A C 12
ATOM 8676 O O . ARG A 1 25 ? 5.176 8.087 -4.721 1.00 0.00 25 ARG A O 12
ATOM 8697 N N . THR A 1 26 ? 2.984 7.680 -4.613 1.00 0.00 26 THR A N 12
ATOM 8698 C CA . THR A 1 26 ? 2.654 9.078 -4.365 1.00 0.00 26 THR A CA 12
ATOM 8699 C C . THR A 1 26 ? 2.907 9.429 -2.867 1.00 0.00 26 THR A C 12
ATOM 8700 O O . THR A 1 26 ? 3.169 10.568 -2.528 1.00 0.00 26 THR A O 12
ATOM 8711 N N . GLU A 1 27 ? 2.766 8.431 -1.980 1.00 0.00 27 GLU A N 12
ATOM 8712 C CA . GLU A 1 27 ? 3.032 8.622 -0.541 1.00 0.00 27 GLU A CA 12
ATOM 8713 C C . GLU A 1 27 ? 4.532 8.674 -0.252 1.00 0.00 27 GLU A C 12
ATOM 8714 O O . GLU A 1 27 ? 4.955 9.220 0.754 1.00 0.00 27 GLU A O 12
ATOM 8726 N N . GLY A 1 28 ? 5.314 8.105 -1.143 1.00 0.00 28 GLY A N 12
ATOM 8727 C CA . GLY A 1 28 ? 6.756 8.190 -1.012 1.00 0.00 28 GLY A CA 12
ATOM 8728 C C . GLY A 1 28 ? 7.396 6.838 -0.893 1.00 0.00 28 GLY A C 12
ATOM 8729 O O . GLY A 1 28 ? 8.505 6.698 -0.382 1.00 0.00 28 GLY A O 12
ATOM 8733 N N . PHE A 1 29 ? 6.700 5.843 -1.353 1.00 0.00 29 PHE A N 12
ATOM 8734 C CA . PHE A 1 29 ? 7.187 4.501 -1.304 1.00 0.00 29 PHE A CA 12
ATOM 8735 C C . PHE A 1 29 ? 7.593 4.061 -2.682 1.00 0.00 29 PHE A C 12
ATOM 8736 O O . PHE A 1 29 ? 6.969 4.454 -3.661 1.00 0.00 29 PHE A O 12
ATOM 8753 N N . PRO A 1 30 ? 8.643 3.245 -2.781 1.00 0.00 30 PRO A N 12
ATOM 8754 C CA . PRO A 1 30 ? 9.113 2.723 -4.060 1.00 0.00 30 PRO A CA 12
ATOM 8755 C C . PRO A 1 30 ? 8.049 1.885 -4.777 1.00 0.00 30 PRO A C 12
ATOM 8756 O O . PRO A 1 30 ? 7.950 1.905 -6.011 1.00 0.00 30 PRO A O 12
ATOM 8767 N N . THR A 1 31 ? 7.238 1.176 -4.008 1.00 0.00 31 THR A N 12
ATOM 8768 C CA . THR A 1 31 ? 6.280 0.291 -4.579 1.00 0.00 31 THR A CA 12
ATOM 8769 C C . THR A 1 31 ? 5.186 -0.026 -3.551 1.00 0.00 31 THR A C 12
ATOM 8770 O O . THR A 1 31 ? 5.265 0.404 -2.388 1.00 0.00 31 THR A O 12
ATOM 8781 N N . GLY A 1 32 ? 4.196 -0.755 -3.980 1.00 0.00 32 GLY A N 12
ATOM 8782 C CA . GLY A 1 32 ? 3.096 -1.128 -3.149 1.00 0.00 32 GLY A CA 12
ATOM 8783 C C . GLY A 1 32 ? 2.481 -2.405 -3.648 1.00 0.00 32 GLY A C 12
ATOM 8784 O O . GLY A 1 32 ? 2.657 -2.763 -4.824 1.00 0.00 32 GLY A O 12
ATOM 8788 N N . SER A 1 33 ? 1.785 -3.084 -2.788 1.00 0.00 33 SER A N 12
ATOM 8789 C CA . SER A 1 33 ? 1.149 -4.343 -3.111 1.00 0.00 33 SER A CA 12
ATOM 8790 C C . SER A 1 33 ? -0.067 -4.545 -2.185 1.00 0.00 33 SER A C 12
ATOM 8791 O O . SER A 1 33 ? -0.191 -3.889 -1.151 1.00 0.00 33 SER A O 12
ATOM 8799 N N . CYS A 1 34 ? -0.930 -5.442 -2.546 1.00 0.00 34 CYS A N 12
ATOM 8800 C CA . CYS A 1 34 ? -2.174 -5.622 -1.867 1.00 0.00 34 CYS A CA 12
ATOM 8801 C C . CYS A 1 34 ? -2.101 -6.723 -0.829 1.00 0.00 34 CYS A C 12
ATOM 8802 O O . CYS A 1 34 ? -1.314 -7.663 -0.948 1.00 0.00 34 CYS A O 12
ATOM 8809 N N . ASP A 1 35 ? -2.935 -6.594 0.167 1.00 0.00 35 ASP A N 12
ATOM 8810 C CA . ASP A 1 35 ? -3.004 -7.488 1.292 1.00 0.00 35 ASP A CA 12
ATOM 8811 C C . ASP A 1 35 ? -4.466 -7.621 1.708 1.00 0.00 35 ASP A C 12
ATOM 8812 O O . ASP A 1 35 ? -5.296 -6.733 1.403 1.00 0.00 35 ASP A O 12
ATOM 8821 N N . PHE A 1 36 ? -4.802 -8.692 2.365 1.00 0.00 36 PHE A N 12
ATOM 8822 C CA . PHE A 1 36 ? -6.136 -8.921 2.805 1.00 0.00 36 PHE A CA 12
ATOM 8823 C C . PHE A 1 36 ? -6.064 -9.165 4.282 1.00 0.00 36 PHE A C 12
ATOM 8824 O O . PHE A 1 36 ? -5.586 -10.199 4.728 1.00 0.00 36 PHE A O 12
ATOM 8841 N N . HIS A 1 37 ? -6.504 -8.208 5.030 1.00 0.00 37 HIS A N 12
ATOM 8842 C CA . HIS A 1 37 ? -6.511 -8.344 6.460 1.00 0.00 37 HIS A CA 12
ATOM 8843 C C . HIS A 1 37 ? -7.779 -7.703 6.996 1.00 0.00 37 HIS A C 12
ATOM 8844 O O . HIS A 1 37 ? -7.950 -7.525 8.200 1.00 0.00 37 HIS A O 12
ATOM 8859 N N . VAL A 1 38 ? -8.646 -7.345 6.078 1.00 0.00 38 VAL A N 12
ATOM 8860 C CA . VAL A 1 38 ? -9.870 -6.622 6.361 1.00 0.00 38 VAL A CA 12
ATOM 8861 C C . VAL A 1 38 ? -10.889 -7.000 5.344 1.00 0.00 38 VAL A C 12
ATOM 8862 O O . VAL A 1 38 ? -10.521 -7.495 4.302 1.00 0.00 38 VAL A O 12
ATOM 8875 N N . ALA A 1 39 ? -12.155 -6.755 5.644 1.00 0.00 39 ALA A N 12
ATOM 8876 C CA . ALA A 1 39 ? -13.239 -7.023 4.720 1.00 0.00 39 ALA A CA 12
ATOM 8877 C C . ALA A 1 39 ? -13.167 -6.050 3.554 1.00 0.00 39 ALA A C 12
ATOM 8878 O O . ALA A 1 39 ? -13.771 -4.983 3.555 1.00 0.00 39 ALA A O 12
ATOM 8885 N N . GLY A 1 40 ? -12.337 -6.399 2.641 1.00 0.00 40 GLY A N 12
ATOM 8886 C CA . GLY A 1 40 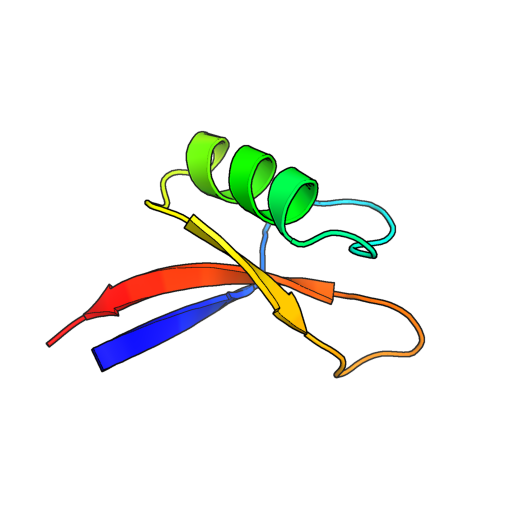? -12.056 -5.630 1.501 1.00 0.00 40 GLY A CA 12
ATOM 8887 C C . GLY A 1 40 ? -10.680 -5.993 1.049 1.00 0.00 40 GLY A C 12
ATOM 8888 O O . GLY A 1 40 ? -10.266 -7.134 1.227 1.00 0.00 40 GLY A O 12
ATOM 8892 N N . ARG A 1 41 ? -9.956 -5.060 0.500 1.00 0.00 41 ARG A N 12
ATOM 8893 C CA . ARG A 1 41 ? -8.598 -5.314 0.057 1.00 0.00 41 ARG A CA 12
ATOM 8894 C C . ARG A 1 41 ? -7.741 -4.125 0.377 1.00 0.00 41 ARG A C 12
ATOM 8895 O O . ARG A 1 41 ? -7.971 -3.038 -0.149 1.00 0.00 41 ARG A O 12
ATOM 8916 N N . LYS A 1 42 ? -6.740 -4.334 1.203 1.00 0.00 42 LYS A N 12
ATOM 8917 C CA . LYS A 1 42 ? -5.959 -3.262 1.727 1.00 0.00 42 LYS A CA 12
ATOM 8918 C C . LYS A 1 42 ? -4.623 -3.168 1.021 1.00 0.00 42 LYS A C 12
ATOM 8919 O O . LYS A 1 42 ? -3.967 -4.149 0.788 1.00 0.00 42 LYS A O 12
ATOM 8938 N N . CYS A 1 43 ? -4.286 -1.983 0.638 1.00 0.00 43 CYS A N 12
ATOM 8939 C CA . CYS A 1 43 ? -3.025 -1.685 0.006 1.00 0.00 43 CYS A CA 12
ATOM 8940 C C . CYS A 1 43 ? -1.943 -1.468 1.047 1.00 0.00 43 CYS A C 12
ATOM 8941 O O . CYS A 1 43 ? -2.196 -0.850 2.114 1.00 0.00 43 CYS A O 12
ATOM 8948 N N . TYR A 1 44 ? -0.788 -1.988 0.779 1.00 0.00 44 TYR A N 12
ATOM 8949 C CA . TYR A 1 44 ? 0.359 -1.811 1.596 1.00 0.00 44 TYR A CA 12
ATOM 8950 C C . TYR A 1 44 ? 1.528 -1.419 0.757 1.00 0.00 44 TYR A C 12
ATOM 8951 O O . TYR A 1 44 ? 1.753 -1.949 -0.317 1.00 0.00 44 TYR A O 12
ATOM 8969 N N . CYS A 1 45 ? 2.263 -0.539 1.261 1.00 0.00 45 CYS A N 12
ATOM 8970 C CA . CYS A 1 45 ? 3.372 0.010 0.601 1.00 0.00 45 CYS A CA 12
ATOM 8971 C C . CYS A 1 45 ? 4.617 -0.720 1.019 1.00 0.00 45 CYS A C 12
ATOM 8972 O O . CYS A 1 45 ? 4.786 -1.050 2.190 1.00 0.00 45 CYS A O 12
ATOM 8979 N N . TYR A 1 46 ? 5.474 -0.985 0.081 1.00 0.00 46 TYR A N 12
ATOM 8980 C CA . TYR A 1 46 ? 6.676 -1.709 0.351 1.00 0.00 46 TYR A CA 12
ATOM 8981 C C . TYR A 1 46 ? 7.864 -0.831 0.225 1.00 0.00 46 TYR A C 12
ATOM 8982 O O . TYR A 1 46 ? 7.957 -0.024 -0.699 1.00 0.00 46 TYR A O 12
ATOM 9000 N N . LYS A 1 47 ? 8.756 -0.968 1.156 1.00 0.00 47 LYS A N 12
ATOM 9001 C CA . LYS A 1 47 ? 9.962 -0.199 1.169 1.00 0.00 47 LYS A CA 12
ATOM 9002 C C . LYS A 1 47 ? 11.089 -1.027 1.753 1.00 0.00 47 LYS A C 12
ATOM 9003 O O . LYS A 1 47 ? 10.859 -1.846 2.662 1.00 0.00 47 LYS A O 12
ATOM 9022 N N . PRO A 1 48 ? 12.295 -0.875 1.221 1.00 0.00 48 PRO A N 12
ATOM 9023 C CA . PRO A 1 48 ? 13.449 -1.604 1.699 1.00 0.00 48 PRO A CA 12
ATOM 9024 C C . PRO A 1 48 ? 13.931 -1.106 3.056 1.00 0.00 48 PRO A C 12
ATOM 9025 O O . PRO A 1 48 ? 14.225 0.073 3.255 1.00 0.00 48 PRO A O 12
ATOM 9036 N N . CYS A 1 49 ? 13.913 -1.991 3.975 1.00 0.00 49 CYS A N 12
ATOM 9037 C CA . CYS A 1 49 ? 14.487 -1.801 5.269 1.00 0.00 49 CYS A CA 12
ATOM 9038 C C . CYS A 1 49 ? 15.664 -2.730 5.324 1.00 0.00 49 CYS A C 12
ATOM 9039 O O . CYS A 1 49 ? 15.722 -3.630 4.491 1.00 0.00 49 CYS A O 12
ATOM 9046 N N . PRO A 1 50 ? 16.646 -2.516 6.203 1.00 0.00 50 PRO A N 12
ATOM 9047 C CA . PRO A 1 50 ? 17.765 -3.450 6.349 1.00 0.00 50 PRO A CA 12
ATOM 9048 C C . PRO A 1 50 ? 17.242 -4.802 6.811 1.00 0.00 50 PRO A C 12
ATOM 9049 O O . PRO A 1 50 ? 16.932 -4.933 8.016 1.00 0.00 50 PRO A O 12
ATOM 9061 N N . ARG A 1 1 ? 15.053 -6.694 3.709 1.00 0.00 1 ARG A N 13
ATOM 9062 C CA . ARG A 1 1 ? 13.666 -6.944 4.117 1.00 0.00 1 ARG A CA 13
ATOM 9063 C C . ARG A 1 1 ? 12.691 -6.084 3.346 1.00 0.00 1 ARG A C 13
ATOM 9064 O O . ARG A 1 1 ? 13.039 -5.015 2.850 1.00 0.00 1 ARG A O 13
ATOM 9087 N N . MET A 1 2 ? 11.474 -6.569 3.245 1.00 0.00 2 MET A N 13
ATOM 9088 C CA . MET A 1 2 ? 10.385 -5.859 2.624 1.00 0.00 2 MET A CA 13
ATOM 9089 C C . MET A 1 2 ? 9.428 -5.471 3.682 1.00 0.00 2 MET A C 13
ATOM 9090 O O . MET A 1 2 ? 8.695 -6.296 4.212 1.00 0.00 2 MET A O 13
ATOM 9104 N N . CYS A 1 3 ? 9.513 -4.255 4.053 1.00 0.00 3 CYS A N 13
ATOM 9105 C CA . CYS A 1 3 ? 8.663 -3.705 5.052 1.00 0.00 3 CYS A CA 13
ATOM 9106 C C . CYS A 1 3 ? 7.325 -3.355 4.463 1.00 0.00 3 CYS A C 13
ATOM 9107 O O . CYS A 1 3 ? 7.217 -2.439 3.639 1.00 0.00 3 CYS A O 13
ATOM 9114 N N . LYS A 1 4 ? 6.325 -4.082 4.884 1.00 0.00 4 LYS A N 13
ATOM 9115 C CA . LYS A 1 4 ? 4.991 -3.917 4.398 1.00 0.00 4 LYS A CA 13
ATOM 9116 C C . LYS A 1 4 ? 4.252 -2.953 5.328 1.00 0.00 4 LYS A C 13
ATOM 9117 O O . LYS A 1 4 ? 4.017 -3.252 6.491 1.00 0.00 4 LYS A O 13
ATOM 9136 N N . THR A 1 5 ? 3.960 -1.800 4.822 1.00 0.00 5 THR A N 13
ATOM 9137 C CA . THR A 1 5 ? 3.323 -0.743 5.559 1.00 0.00 5 THR A CA 13
ATOM 9138 C C . THR A 1 5 ? 1.955 -0.403 4.936 1.00 0.00 5 THR A C 13
ATOM 9139 O O . THR A 1 5 ? 1.885 -0.127 3.777 1.00 0.00 5 THR A O 13
ATOM 9150 N N . PRO A 1 6 ? 0.868 -0.458 5.710 1.00 0.00 6 PRO A N 13
ATOM 9151 C CA . PRO A 1 6 ? -0.477 -0.167 5.196 1.00 0.00 6 PRO A CA 13
ATOM 9152 C C . PRO A 1 6 ? -0.630 1.274 4.733 1.00 0.00 6 PRO A C 13
ATOM 9153 O O . PRO A 1 6 ? -0.408 2.205 5.499 1.00 0.00 6 PRO A O 13
ATOM 9164 N N . SER A 1 7 ? -1.014 1.420 3.488 1.00 0.00 7 SER A N 13
ATOM 9165 C CA . SER A 1 7 ? -1.176 2.708 2.835 1.00 0.00 7 SER A CA 13
ATOM 9166 C C . SER A 1 7 ? -2.239 3.557 3.528 1.00 0.00 7 SER A C 13
ATOM 9167 O O . SER A 1 7 ? -3.325 3.028 3.953 1.00 0.00 7 SER A O 13
ATOM 9175 N N . GLY A 1 8 ? -1.976 4.830 3.606 1.00 0.00 8 GLY A N 13
ATOM 9176 C CA . GLY A 1 8 ? -2.835 5.730 4.289 1.00 0.00 8 GLY A CA 13
ATOM 9177 C C . GLY A 1 8 ? -3.889 6.358 3.403 1.00 0.00 8 GLY A C 13
ATOM 9178 O O . GLY A 1 8 ? -5.001 6.645 3.867 1.00 0.00 8 GLY A O 13
ATOM 9182 N N . LYS A 1 9 ? -3.616 6.549 2.115 1.00 0.00 9 LYS A N 13
ATOM 9183 C CA . LYS A 1 9 ? -4.575 7.243 1.335 1.00 0.00 9 LYS A CA 13
ATOM 9184 C C . LYS A 1 9 ? -5.330 6.378 0.410 1.00 0.00 9 LYS A C 13
ATOM 9185 O O . LYS A 1 9 ? -6.202 6.851 -0.322 1.00 0.00 9 LYS A O 13
ATOM 9204 N N . PHE A 1 10 ? -5.042 5.117 0.474 1.00 0.00 10 PHE A N 13
ATOM 9205 C CA . PHE A 1 10 ? -5.688 4.143 -0.344 1.00 0.00 10 PHE A CA 13
ATOM 9206 C C . PHE A 1 10 ? -7.016 3.712 0.250 1.00 0.00 10 PHE A C 13
ATOM 9207 O O . PHE A 1 10 ? -7.096 3.337 1.441 1.00 0.00 10 PHE A O 13
ATOM 9224 N N . LYS A 1 11 ? -8.022 3.746 -0.578 1.00 0.00 11 LYS A N 13
ATOM 9225 C CA . LYS A 1 11 ? -9.345 3.248 -0.266 1.00 0.00 11 LYS A CA 13
ATOM 9226 C C . LYS A 1 11 ? -9.786 2.367 -1.413 1.00 0.00 11 LYS A C 13
ATOM 9227 O O . LYS A 1 11 ? -9.201 2.433 -2.496 1.00 0.00 11 LYS A O 13
ATOM 9246 N N . GLY A 1 12 ? -10.782 1.552 -1.183 1.00 0.00 12 GLY A N 13
ATOM 9247 C CA . GLY A 1 12 ? -11.318 0.743 -2.238 1.00 0.00 12 GLY A CA 13
ATOM 9248 C C . GLY A 1 12 ? -10.784 -0.659 -2.213 1.00 0.00 12 GLY A C 13
ATOM 9249 O O . GLY A 1 12 ? -10.387 -1.165 -1.166 1.00 0.00 12 GLY A O 13
ATOM 9253 N N . TYR A 1 13 ? -10.766 -1.278 -3.361 1.00 0.00 13 TYR A N 13
ATOM 9254 C CA . TYR A 1 13 ? -10.319 -2.634 -3.496 1.00 0.00 13 TYR A CA 13
ATOM 9255 C C . TYR A 1 13 ? -8.970 -2.724 -4.155 1.00 0.00 13 TYR A C 13
ATOM 9256 O O . TYR A 1 13 ? -8.825 -2.445 -5.345 1.00 0.00 13 TYR A O 13
ATOM 9274 N N . CYS A 1 14 ? -7.987 -3.130 -3.399 1.00 0.00 14 CYS A N 13
ATOM 9275 C CA . CYS A 1 14 ? -6.669 -3.330 -3.931 1.00 0.00 14 CYS A CA 13
ATOM 9276 C C . CYS A 1 14 ? -6.594 -4.714 -4.570 1.00 0.00 14 CYS A C 13
ATOM 9277 O O . CYS A 1 14 ? -6.115 -5.670 -3.976 1.00 0.00 14 CYS A O 13
ATOM 9284 N N . VAL A 1 15 ? -7.265 -4.850 -5.668 1.00 0.00 15 VAL A N 13
ATOM 9285 C CA . VAL A 1 15 ? -7.169 -6.024 -6.508 1.00 0.00 15 VAL A CA 13
ATOM 9286 C C . VAL A 1 15 ? -5.832 -6.010 -7.240 1.00 0.00 15 VAL A C 13
ATOM 9287 O O . VAL A 1 15 ? -5.062 -6.968 -7.189 1.00 0.00 15 VAL A O 13
ATOM 9300 N N . ASN A 1 16 ? -5.564 -4.900 -7.864 1.00 0.00 16 ASN A N 13
ATOM 9301 C CA . ASN A 1 16 ? -4.387 -4.718 -8.675 1.00 0.00 16 ASN A CA 13
ATOM 9302 C C . ASN A 1 16 ? -3.279 -3.979 -7.927 1.00 0.00 16 ASN A C 13
ATOM 9303 O O . ASN A 1 16 ? -3.471 -2.863 -7.421 1.00 0.00 16 ASN A O 13
ATOM 9314 N N . ASN A 1 17 ? -2.122 -4.627 -7.882 1.00 0.00 17 ASN A N 13
ATOM 9315 C CA . ASN A 1 17 ? -0.921 -4.131 -7.191 1.00 0.00 17 ASN A CA 13
ATOM 9316 C C . ASN A 1 17 ? -0.412 -2.828 -7.771 1.00 0.00 17 ASN A C 13
ATOM 9317 O O . ASN A 1 17 ? 0.179 -2.042 -7.071 1.00 0.00 17 ASN A O 13
ATOM 9328 N N . THR A 1 18 ? -0.642 -2.611 -9.045 1.00 0.00 18 THR A N 13
ATOM 9329 C CA . THR A 1 18 ? -0.198 -1.414 -9.742 1.00 0.00 18 THR A CA 13
ATOM 9330 C C . THR A 1 18 ? -0.923 -0.143 -9.173 1.00 0.00 18 THR A C 13
ATOM 9331 O O . THR A 1 18 ? -0.325 0.922 -9.083 1.00 0.00 18 THR A O 13
ATOM 9342 N N . ASN A 1 19 ? -2.192 -0.291 -8.757 1.00 0.00 19 ASN A N 13
ATOM 9343 C CA . ASN A 1 19 ? -2.972 0.812 -8.192 1.00 0.00 19 ASN A CA 13
ATOM 9344 C C . ASN A 1 19 ? -2.400 1.142 -6.848 1.00 0.00 19 ASN A C 13
ATOM 9345 O O . ASN A 1 19 ? -2.147 2.302 -6.529 1.00 0.00 19 ASN A O 13
ATOM 9356 N N . CYS A 1 20 ? -2.140 0.082 -6.088 1.00 0.00 20 CYS A N 13
ATOM 9357 C CA . CYS A 1 20 ? -1.530 0.167 -4.766 1.00 0.00 20 CYS A CA 13
ATOM 9358 C C . CYS A 1 20 ? -0.235 0.870 -4.902 1.00 0.00 20 CYS A C 13
ATOM 9359 O O . CYS A 1 20 ? 0.086 1.801 -4.168 1.00 0.00 20 CYS A O 13
ATOM 9366 N N . LYS A 1 21 ? 0.483 0.413 -5.898 1.00 0.00 21 LYS A N 13
ATOM 9367 C CA . LYS A 1 21 ? 1.772 0.839 -6.202 1.00 0.00 21 LYS A CA 13
ATOM 9368 C C . LYS A 1 21 ? 1.756 2.334 -6.385 1.00 0.00 21 LYS A C 13
ATOM 9369 O O . LYS A 1 21 ? 2.473 3.032 -5.720 1.00 0.00 21 LYS A O 13
ATOM 9388 N N . ASN A 1 22 ? 0.874 2.799 -7.266 1.00 0.00 22 ASN A N 13
ATOM 9389 C CA . ASN A 1 22 ? 0.746 4.217 -7.591 1.00 0.00 22 ASN A CA 13
ATOM 9390 C C . ASN A 1 22 ? 0.433 5.027 -6.369 1.00 0.00 22 ASN A C 13
ATOM 9391 O O . ASN A 1 22 ? 1.097 6.029 -6.107 1.00 0.00 22 ASN A O 13
ATOM 9402 N N . VAL A 1 23 ? -0.540 4.578 -5.595 1.00 0.00 23 VAL A N 13
ATOM 9403 C CA . VAL A 1 23 ? -0.938 5.278 -4.390 1.00 0.00 23 VAL A CA 13
ATOM 9404 C C . VAL A 1 23 ? 0.231 5.362 -3.405 1.00 0.00 23 VAL A C 13
ATOM 9405 O O . VAL A 1 23 ? 0.545 6.445 -2.915 1.00 0.00 23 VAL A O 13
ATOM 9418 N N . CYS A 1 24 ? 0.898 4.244 -3.189 1.00 0.00 24 CYS A N 13
ATOM 9419 C CA . CYS A 1 24 ? 2.078 4.169 -2.328 1.00 0.00 24 CYS A CA 13
ATOM 9420 C C . CYS A 1 24 ? 3.210 5.045 -2.842 1.00 0.00 24 CYS A C 13
ATOM 9421 O O . CYS A 1 24 ? 3.870 5.736 -2.074 1.00 0.00 24 CYS A O 13
ATOM 9428 N N . ARG A 1 25 ? 3.401 5.056 -4.142 1.00 0.00 25 ARG A N 13
ATOM 9429 C CA . ARG A 1 25 ? 4.426 5.882 -4.761 1.00 0.00 25 ARG A CA 13
ATOM 9430 C C . ARG A 1 25 ? 4.081 7.358 -4.598 1.00 0.00 25 ARG A C 13
ATOM 9431 O O . ARG A 1 25 ? 4.949 8.201 -4.502 1.00 0.00 25 ARG A O 13
ATOM 9452 N N . THR A 1 26 ? 2.791 7.643 -4.519 1.00 0.00 26 THR A N 13
ATOM 9453 C CA . THR A 1 26 ? 2.318 8.988 -4.309 1.00 0.00 26 THR A CA 13
ATOM 9454 C C . THR A 1 26 ? 2.289 9.328 -2.774 1.00 0.00 26 THR A C 13
ATOM 9455 O O . THR A 1 26 ? 2.128 10.489 -2.388 1.00 0.00 26 THR A O 13
ATOM 9466 N N . GLU A 1 27 ? 2.309 8.302 -1.912 1.00 0.00 27 GLU A N 13
ATOM 9467 C CA . GLU A 1 27 ? 2.463 8.514 -0.461 1.00 0.00 27 GLU A CA 13
ATOM 9468 C C . GLU A 1 27 ? 3.921 8.792 -0.116 1.00 0.00 27 GLU A C 13
ATOM 9469 O O . GLU A 1 27 ? 4.216 9.672 0.680 1.00 0.00 27 GLU A O 13
ATOM 9481 N N . GLY A 1 28 ? 4.810 8.063 -0.748 1.00 0.00 28 GLY A N 13
ATOM 9482 C CA . GLY A 1 28 ? 6.230 8.253 -0.529 1.00 0.00 28 GLY A CA 13
ATOM 9483 C C . GLY A 1 28 ? 6.942 6.935 -0.374 1.00 0.00 28 GLY A C 13
ATOM 9484 O O . GLY A 1 28 ? 7.846 6.790 0.446 1.00 0.00 28 GLY A O 13
ATOM 9488 N N . PHE A 1 29 ? 6.527 5.968 -1.151 1.00 0.00 29 PHE A N 13
ATOM 9489 C CA . PHE A 1 29 ? 7.077 4.642 -1.085 1.00 0.00 29 PHE A CA 13
ATOM 9490 C C . PHE A 1 29 ? 7.527 4.211 -2.457 1.00 0.00 29 PHE A C 13
ATOM 9491 O O . PHE A 1 29 ? 6.950 4.636 -3.455 1.00 0.00 29 PHE A O 13
ATOM 9508 N N . PRO A 1 30 ? 8.558 3.360 -2.535 1.00 0.00 30 PRO A N 13
ATOM 9509 C CA . PRO A 1 30 ? 9.055 2.847 -3.810 1.00 0.00 30 PRO A CA 13
ATOM 9510 C C . PRO A 1 30 ? 8.014 1.995 -4.546 1.00 0.00 30 PRO A C 13
ATOM 9511 O O . PRO A 1 30 ? 7.922 2.021 -5.784 1.00 0.00 30 PRO A O 13
ATOM 9522 N N . THR A 1 31 ? 7.221 1.243 -3.801 1.00 0.00 31 THR A N 13
ATOM 9523 C CA . THR A 1 31 ? 6.285 0.368 -4.410 1.00 0.00 31 THR A CA 13
ATOM 9524 C C . THR A 1 31 ? 5.148 0.054 -3.441 1.00 0.00 31 THR A C 13
ATOM 9525 O O . THR A 1 31 ? 5.219 0.384 -2.254 1.00 0.00 31 THR A O 13
ATOM 9536 N N . GLY A 1 32 ? 4.128 -0.572 -3.955 1.00 0.00 32 GLY A N 13
ATOM 9537 C CA . GLY A 1 32 ? 2.991 -0.935 -3.204 1.00 0.00 32 GLY A CA 13
ATOM 9538 C C . GLY A 1 32 ? 2.470 -2.211 -3.752 1.00 0.00 32 GLY A C 13
ATOM 9539 O O . GLY A 1 32 ? 2.729 -2.526 -4.934 1.00 0.00 32 GLY A O 13
ATOM 9543 N N . SER A 1 33 ? 1.811 -2.948 -2.938 1.00 0.00 33 SER A N 13
ATOM 9544 C CA . SER A 1 33 ? 1.264 -4.240 -3.268 1.00 0.00 33 SER A CA 13
ATOM 9545 C C . SER A 1 33 ? 0.104 -4.586 -2.311 1.00 0.00 33 SER A C 13
ATOM 9546 O O . SER A 1 33 ? 0.088 -4.149 -1.162 1.00 0.00 33 SER A O 13
ATOM 9554 N N . CYS A 1 34 ? -0.847 -5.338 -2.795 1.00 0.00 34 CYS A N 13
ATOM 9555 C CA . CYS A 1 34 ? -2.083 -5.585 -2.078 1.00 0.00 34 CYS A CA 13
ATOM 9556 C C . CYS A 1 34 ? -1.978 -6.745 -1.086 1.00 0.00 34 CYS A C 13
ATOM 9557 O O . CYS A 1 34 ? -1.329 -7.754 -1.358 1.00 0.00 34 CYS A O 13
ATOM 9564 N N . ASP A 1 35 ? -2.628 -6.570 0.054 1.00 0.00 35 ASP A N 13
ATOM 9565 C CA . ASP A 1 35 ? -2.648 -7.531 1.157 1.00 0.00 35 ASP A CA 13
ATOM 9566 C C . ASP A 1 35 ? -4.021 -7.380 1.891 1.00 0.00 35 ASP A C 13
ATOM 9567 O O . ASP A 1 35 ? -4.904 -6.636 1.402 1.00 0.00 35 ASP A O 13
ATOM 9576 N N . PHE A 1 36 ? -4.231 -8.032 3.024 1.00 0.00 36 PHE A N 13
ATOM 9577 C CA . PHE A 1 36 ? -5.528 -8.037 3.656 1.00 0.00 36 PHE A 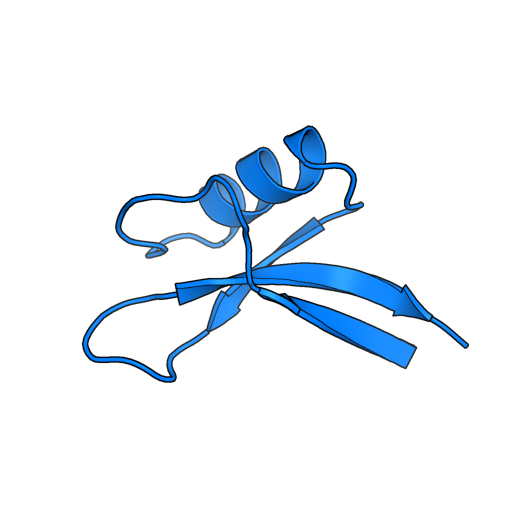CA 13
ATOM 9578 C C . PHE A 1 36 ? -5.409 -7.733 5.162 1.00 0.00 36 PHE A C 13
ATOM 9579 O O . PHE A 1 36 ? -4.618 -8.339 5.861 1.00 0.00 36 PHE A O 13
ATOM 9596 N N . HIS A 1 37 ? -6.175 -6.755 5.632 1.00 0.00 37 HIS A N 13
ATOM 9597 C CA . HIS A 1 37 ? -6.365 -6.541 7.068 1.00 0.00 37 HIS A CA 13
ATOM 9598 C C . HIS A 1 37 ? -7.742 -5.968 7.279 1.00 0.00 37 HIS A C 13
ATOM 9599 O O . HIS A 1 37 ? -8.090 -5.515 8.356 1.00 0.00 37 HIS A O 13
ATOM 9614 N N . VAL A 1 38 ? -8.513 -6.007 6.230 1.00 0.00 38 VAL A N 13
ATOM 9615 C CA . VAL A 1 38 ? -9.820 -5.410 6.183 1.00 0.00 38 VAL A CA 13
ATOM 9616 C C . VAL A 1 38 ? -10.687 -6.224 5.288 1.00 0.00 38 VAL A C 13
ATOM 9617 O O . VAL A 1 38 ? -10.170 -6.909 4.415 1.00 0.00 38 VAL A O 13
ATOM 9630 N N . ALA A 1 39 ? -11.982 -6.140 5.496 1.00 0.00 39 ALA A N 13
ATOM 9631 C CA . ALA A 1 39 ? -12.949 -6.834 4.677 1.00 0.00 39 ALA A CA 13
ATOM 9632 C C . ALA A 1 39 ? -13.015 -6.166 3.322 1.00 0.00 39 ALA A C 13
ATOM 9633 O O . ALA A 1 39 ? -13.777 -5.232 3.097 1.00 0.00 39 ALA A O 13
ATOM 9640 N N . GLY A 1 40 ? -12.120 -6.581 2.501 1.00 0.00 40 GLY A N 13
ATOM 9641 C CA . GLY A 1 40 ? -11.965 -6.070 1.202 1.00 0.00 40 GLY A CA 13
ATOM 9642 C C . GLY A 1 40 ? -10.558 -6.324 0.774 1.00 0.00 40 GLY A C 13
ATOM 9643 O O . GLY A 1 40 ? -10.016 -7.392 1.052 1.00 0.00 40 GLY A O 13
ATOM 9647 N N . ARG A 1 41 ? -9.935 -5.360 0.149 1.00 0.00 41 ARG A N 13
ATOM 9648 C CA . ARG A 1 41 ? -8.569 -5.517 -0.301 1.00 0.00 41 ARG A CA 13
ATOM 9649 C C . ARG A 1 41 ? -7.764 -4.288 0.000 1.00 0.00 41 ARG A C 13
ATOM 9650 O O . ARG A 1 41 ? -8.052 -3.211 -0.513 1.00 0.00 41 ARG A O 13
ATOM 9671 N N . LYS A 1 42 ? -6.731 -4.456 0.789 1.00 0.00 42 LYS A N 13
ATOM 9672 C CA . LYS A 1 42 ? -5.968 -3.341 1.278 1.00 0.00 42 LYS A CA 13
ATOM 9673 C C . LYS A 1 42 ? -4.641 -3.235 0.565 1.00 0.00 42 LYS A C 13
ATOM 9674 O O . LYS A 1 42 ? -4.059 -4.216 0.152 1.00 0.00 42 LYS A O 13
ATOM 9693 N N . CYS A 1 43 ? -4.223 -2.038 0.390 1.00 0.00 43 CYS A N 13
ATOM 9694 C CA . CYS A 1 43 ? -2.971 -1.726 -0.209 1.00 0.00 43 CYS A CA 13
ATOM 9695 C C . CYS A 1 43 ? -1.936 -1.595 0.881 1.00 0.00 43 CYS A C 13
ATOM 9696 O O . CYS A 1 43 ? -2.254 -1.122 2.012 1.00 0.00 43 CYS A O 13
ATOM 9703 N N . TYR A 1 44 ? -0.760 -2.080 0.608 1.00 0.00 44 TYR A N 13
ATOM 9704 C CA . TYR A 1 44 ? 0.352 -1.922 1.470 1.00 0.00 44 TYR A CA 13
ATOM 9705 C C . TYR A 1 44 ? 1.504 -1.441 0.679 1.00 0.00 44 TYR A C 13
ATOM 9706 O O . TYR A 1 44 ? 1.739 -1.875 -0.441 1.00 0.00 44 TYR A O 13
ATOM 9724 N N . CYS A 1 45 ? 2.207 -0.594 1.250 1.00 0.00 45 CYS A N 13
ATOM 9725 C CA . CYS A 1 45 ? 3.327 -0.020 0.664 1.00 0.00 45 CYS A CA 13
ATOM 9726 C C . CYS A 1 45 ? 4.543 -0.772 1.105 1.00 0.00 45 CYS A C 13
ATOM 9727 O O . CYS A 1 45 ? 4.707 -1.080 2.291 1.00 0.00 45 CYS A O 13
ATOM 9734 N N . TYR A 1 46 ? 5.381 -1.080 0.174 1.00 0.00 46 TYR A N 13
ATOM 9735 C CA . TYR A 1 46 ? 6.550 -1.834 0.453 1.00 0.00 46 TYR A CA 13
ATOM 9736 C C . TYR A 1 46 ? 7.757 -0.972 0.381 1.00 0.00 46 TYR A C 13
ATOM 9737 O O . TYR A 1 46 ? 7.913 -0.172 -0.543 1.00 0.00 46 TYR A O 13
ATOM 9755 N N . LYS A 1 47 ? 8.590 -1.113 1.362 1.00 0.00 47 LYS A N 13
ATOM 9756 C CA . LYS A 1 47 ? 9.799 -0.361 1.443 1.00 0.00 47 LYS A CA 13
ATOM 9757 C C . LYS A 1 47 ? 10.925 -1.229 1.962 1.00 0.00 47 LYS A C 13
ATOM 9758 O O . LYS A 1 47 ? 10.734 -2.008 2.908 1.00 0.00 47 LYS A O 13
ATOM 9777 N N . PRO A 1 48 ? 12.080 -1.153 1.321 1.00 0.00 48 PRO A N 13
ATOM 9778 C CA . PRO A 1 48 ? 13.243 -1.941 1.692 1.00 0.00 48 PRO A CA 13
ATOM 9779 C C . PRO A 1 48 ? 13.856 -1.497 3.014 1.00 0.00 48 PRO A C 13
ATOM 9780 O O . PRO A 1 48 ? 14.255 -0.348 3.197 1.00 0.00 48 PRO A O 13
ATOM 9791 N N . CYS A 1 49 ? 13.845 -2.392 3.916 1.00 0.00 49 CYS A N 13
ATOM 9792 C CA . CYS A 1 49 ? 14.505 -2.265 5.175 1.00 0.00 49 CYS A CA 13
ATOM 9793 C C . CYS A 1 49 ? 15.558 -3.348 5.206 1.00 0.00 49 CYS A C 13
ATOM 9794 O O . CYS A 1 49 ? 15.491 -4.230 4.361 1.00 0.00 49 CYS A O 13
ATOM 9801 N N . PRO A 1 50 ? 16.581 -3.271 6.067 1.00 0.00 50 PRO A N 13
ATOM 9802 C CA . PRO A 1 50 ? 17.612 -4.321 6.149 1.00 0.00 50 PRO A CA 13
ATOM 9803 C C . PRO A 1 50 ? 17.000 -5.677 6.512 1.00 0.00 50 PRO A C 13
ATOM 9804 O O . PRO A 1 50 ? 16.809 -6.534 5.603 1.00 0.00 50 PRO A O 13
ATOM 9816 N N . ARG A 1 1 ? 15.020 -6.254 4.275 1.00 0.00 1 ARG A N 14
ATOM 9817 C CA . ARG A 1 1 ? 13.637 -6.440 4.726 1.00 0.00 1 ARG A CA 14
ATOM 9818 C C . ARG A 1 1 ? 12.657 -5.678 3.855 1.00 0.00 1 ARG A C 14
ATOM 9819 O O . ARG A 1 1 ? 13.014 -4.697 3.207 1.00 0.00 1 ARG A O 14
ATOM 9842 N N . MET A 1 2 ? 11.427 -6.150 3.844 1.00 0.00 2 MET A N 14
ATOM 9843 C CA . MET A 1 2 ? 10.337 -5.513 3.145 1.00 0.00 2 MET A CA 14
ATOM 9844 C C . MET A 1 2 ? 9.386 -4.988 4.159 1.00 0.00 2 MET A C 14
ATOM 9845 O O . MET A 1 2 ? 8.656 -5.736 4.794 1.00 0.00 2 MET A O 14
ATOM 9859 N N . CYS A 1 3 ? 9.474 -3.732 4.374 1.00 0.00 3 CYS A N 14
ATOM 9860 C CA . CYS A 1 3 ? 8.642 -3.056 5.315 1.00 0.00 3 CYS A CA 14
ATOM 9861 C C . CYS A 1 3 ? 7.295 -2.746 4.711 1.00 0.00 3 CYS A C 14
ATOM 9862 O O . CYS A 1 3 ? 7.191 -1.934 3.783 1.00 0.00 3 CYS A O 14
ATOM 9869 N N . LYS A 1 4 ? 6.279 -3.410 5.222 1.00 0.00 4 LYS A N 14
ATOM 9870 C CA . LYS A 1 4 ? 4.938 -3.251 4.741 1.00 0.00 4 LYS A CA 14
ATOM 9871 C C . LYS A 1 4 ? 4.223 -2.189 5.588 1.00 0.00 4 LYS A C 14
ATOM 9872 O O . LYS A 1 4 ? 3.966 -2.388 6.766 1.00 0.00 4 LYS A O 14
ATOM 9891 N N . THR A 1 5 ? 3.954 -1.073 4.978 1.00 0.00 5 THR A N 14
ATOM 9892 C CA . THR A 1 5 ? 3.339 0.071 5.606 1.00 0.00 5 THR A CA 14
ATOM 9893 C C . THR A 1 5 ? 1.895 0.241 5.086 1.00 0.00 5 THR A C 14
ATOM 9894 O O . THR A 1 5 ? 1.679 0.154 3.909 1.00 0.00 5 THR A O 14
ATOM 9905 N N . PRO A 1 6 ? 0.902 0.455 5.954 1.00 0.00 6 PRO A N 14
ATOM 9906 C CA . PRO A 1 6 ? -0.480 0.652 5.513 1.00 0.00 6 PRO A CA 14
ATOM 9907 C C . PRO A 1 6 ? -0.687 2.019 4.857 1.00 0.00 6 PRO A C 14
ATOM 9908 O O . PRO A 1 6 ? -0.505 3.049 5.502 1.00 0.00 6 PRO A O 14
ATOM 9919 N N . SER A 1 7 ? -1.052 2.000 3.589 1.00 0.00 7 SER A N 14
ATOM 9920 C CA . SER A 1 7 ? -1.306 3.200 2.802 1.00 0.00 7 SER A CA 14
ATOM 9921 C C . SER A 1 7 ? -2.470 3.995 3.407 1.00 0.00 7 SER A C 14
ATOM 9922 O O . SER A 1 7 ? -3.446 3.387 3.955 1.00 0.00 7 SER A O 14
ATOM 9930 N N . GLY A 1 8 ? -2.410 5.301 3.297 1.00 0.00 8 GLY A N 14
ATOM 9931 C CA . GLY A 1 8 ? -3.399 6.131 3.924 1.00 0.00 8 GLY A CA 14
ATOM 9932 C C . GLY A 1 8 ? -4.322 6.829 2.952 1.00 0.00 8 GLY A C 14
ATOM 9933 O O . GLY A 1 8 ? -5.468 7.133 3.299 1.00 0.00 8 GLY A O 14
ATOM 9937 N N . LYS A 1 9 ? -3.882 7.043 1.722 1.00 0.00 9 LYS A N 14
ATOM 9938 C CA . LYS A 1 9 ? -4.696 7.811 0.797 1.00 0.00 9 LYS A CA 14
ATOM 9939 C C . LYS A 1 9 ? -5.326 6.919 -0.208 1.00 0.00 9 LYS A C 14
ATOM 9940 O O . LYS A 1 9 ? -6.073 7.347 -1.086 1.00 0.00 9 LYS A O 14
ATOM 9959 N N . PHE A 1 10 ? -4.973 5.685 -0.092 1.00 0.00 10 PHE A N 14
ATOM 9960 C CA . PHE A 1 10 ? -5.600 4.631 -0.842 1.00 0.00 10 PHE A CA 14
ATOM 9961 C C . PHE A 1 10 ? -7.027 4.489 -0.368 1.00 0.00 10 PHE A C 14
ATOM 9962 O O . PHE A 1 10 ? -7.280 4.134 0.796 1.00 0.00 10 PHE A O 14
ATOM 9979 N N . LYS A 1 11 ? -7.933 4.735 -1.239 1.00 0.00 11 LYS A N 14
ATOM 9980 C CA . LYS A 1 11 ? -9.331 4.666 -0.911 1.00 0.00 11 LYS A CA 14
ATOM 9981 C C . LYS A 1 11 ? -10.037 3.783 -1.921 1.00 0.00 11 LYS A C 14
ATOM 9982 O O . LYS A 1 11 ? -10.385 4.234 -3.004 1.00 0.00 11 LYS A O 14
ATOM 10001 N N . GLY A 1 12 ? -10.176 2.522 -1.596 1.00 0.00 12 GLY A N 14
ATOM 10002 C CA . GLY A 1 12 ? -10.849 1.615 -2.474 1.00 0.00 12 GLY A CA 14
ATOM 10003 C C . GLY A 1 12 ? -10.328 0.213 -2.330 1.00 0.00 12 GLY A C 14
ATOM 10004 O O . GLY A 1 12 ? -9.681 -0.116 -1.333 1.00 0.00 12 GLY A O 14
ATOM 10008 N N . TYR A 1 13 ? -10.587 -0.600 -3.323 1.00 0.00 13 TYR A N 14
ATOM 10009 C CA . TYR A 1 13 ? -10.174 -1.988 -3.328 1.00 0.00 13 TYR A CA 14
ATOM 10010 C C . TYR A 1 13 ? -8.811 -2.179 -3.942 1.00 0.00 13 TYR A C 14
ATOM 10011 O O . TYR A 1 13 ? -8.561 -1.759 -5.072 1.00 0.00 13 TYR A O 14
ATOM 10029 N N . CYS A 1 14 ? -7.939 -2.847 -3.229 1.00 0.00 14 CYS A N 14
ATOM 10030 C CA . CYS A 1 14 ? -6.642 -3.150 -3.759 1.00 0.00 14 CYS A CA 14
ATOM 10031 C C . CYS A 1 14 ? -6.697 -4.501 -4.471 1.00 0.00 14 CYS A C 14
ATOM 10032 O O . CYS A 1 14 ? -6.216 -5.516 -3.974 1.00 0.00 14 CYS A O 14
ATOM 10039 N N . VAL A 1 15 ? -7.473 -4.538 -5.523 1.00 0.00 15 VAL A N 14
ATOM 10040 C CA . VAL A 1 15 ? -7.518 -5.678 -6.420 1.00 0.00 15 VAL A CA 14
ATOM 10041 C C . VAL A 1 15 ? -6.243 -5.748 -7.265 1.00 0.00 15 VAL A C 14
ATOM 10042 O O . VAL A 1 15 ? -5.703 -6.822 -7.503 1.00 0.00 15 VAL A O 14
ATOM 10055 N N . ASN A 1 16 ? -5.747 -4.589 -7.639 1.00 0.00 16 ASN A N 14
ATOM 10056 C CA . ASN A 1 16 ? -4.580 -4.474 -8.487 1.00 0.00 16 ASN A CA 14
ATOM 10057 C C . ASN A 1 16 ? -3.419 -3.895 -7.707 1.00 0.00 16 ASN A C 14
ATOM 10058 O O . ASN A 1 16 ? -3.503 -2.774 -7.186 1.00 0.00 16 ASN A O 14
ATOM 10069 N N . ASN A 1 17 ? -2.333 -4.648 -7.650 1.00 0.00 17 ASN A N 14
ATOM 10070 C CA . ASN A 1 17 ? -1.131 -4.245 -6.910 1.00 0.00 17 ASN A CA 14
ATOM 10071 C C . ASN A 1 17 ? -0.499 -3.009 -7.512 1.00 0.00 17 ASN A C 14
ATOM 10072 O O . ASN A 1 17 ? 0.069 -2.201 -6.806 1.00 0.00 17 ASN A O 14
ATOM 10083 N N . THR A 1 18 ? -0.632 -2.853 -8.812 1.00 0.00 18 THR A N 14
ATOM 10084 C CA . THR A 1 18 ? -0.096 -1.709 -9.519 1.00 0.00 18 THR A CA 14
ATOM 10085 C C . THR A 1 18 ? -0.852 -0.405 -9.105 1.00 0.00 18 THR A C 14
ATOM 10086 O O . THR A 1 18 ? -0.296 0.687 -9.162 1.00 0.00 18 THR A O 14
ATOM 10097 N N . ASN A 1 19 ? -2.100 -0.546 -8.629 1.00 0.00 19 ASN A N 14
ATOM 10098 C CA . ASN A 1 19 ? -2.891 0.605 -8.187 1.00 0.00 19 ASN A CA 14
ATOM 10099 C C . ASN A 1 19 ? -2.324 1.057 -6.871 1.00 0.00 19 ASN A C 14
ATOM 10100 O O . ASN A 1 19 ? -2.003 2.227 -6.684 1.00 0.00 19 ASN A O 14
ATOM 10111 N N . CYS A 1 20 ? -2.128 0.071 -5.991 1.00 0.00 20 CYS A N 14
ATOM 10112 C CA . CYS A 1 20 ? -1.532 0.263 -4.666 1.00 0.00 20 CYS A CA 14
ATOM 10113 C C . CYS A 1 20 ? -0.211 0.899 -4.844 1.00 0.00 20 CYS A C 14
ATOM 10114 O O . CYS A 1 20 ? 0.153 1.848 -4.160 1.00 0.00 20 CYS A O 14
ATOM 10121 N N . LYS A 1 21 ? 0.489 0.356 -5.816 1.00 0.00 21 LYS A N 14
ATOM 10122 C CA . LYS A 1 21 ? 1.795 0.716 -6.136 1.00 0.00 21 LYS A CA 14
ATOM 10123 C C . LYS A 1 21 ? 1.855 2.202 -6.383 1.00 0.00 21 LYS A C 14
ATOM 10124 O O . LYS A 1 21 ? 2.582 2.892 -5.727 1.00 0.00 21 LYS A O 14
ATOM 10143 N N . ASN A 1 22 ? 1.012 2.675 -7.301 1.00 0.00 22 ASN A N 14
ATOM 10144 C CA . ASN A 1 22 ? 0.995 4.084 -7.703 1.00 0.00 22 ASN A CA 14
ATOM 10145 C C . ASN A 1 22 ? 0.644 4.962 -6.543 1.00 0.00 22 ASN A C 14
ATOM 10146 O O . ASN A 1 22 ? 1.283 5.995 -6.317 1.00 0.00 22 ASN A O 14
ATOM 10157 N N . VAL A 1 23 ? -0.337 4.531 -5.789 1.00 0.00 23 VAL A N 14
ATOM 10158 C CA . VAL A 1 23 ? -0.785 5.229 -4.607 1.00 0.00 23 VAL A CA 14
ATOM 10159 C C . VAL A 1 23 ? 0.368 5.420 -3.623 1.00 0.00 23 VAL A C 14
ATOM 10160 O O . VAL A 1 23 ? 0.670 6.570 -3.228 1.00 0.00 23 VAL A O 14
ATOM 10173 N N . CYS A 1 24 ? 1.032 4.327 -3.307 1.00 0.00 24 CYS A N 14
ATOM 10174 C CA . CYS A 1 24 ? 2.188 4.300 -2.428 1.00 0.00 24 CYS A CA 14
ATOM 10175 C C . CYS A 1 24 ? 3.354 5.092 -3.002 1.00 0.00 24 CYS A C 14
ATOM 10176 O O . CYS A 1 24 ? 4.051 5.801 -2.287 1.00 0.00 24 CYS A O 14
ATOM 10183 N N . ARG A 1 25 ? 3.537 5.015 -4.303 1.00 0.00 25 ARG A N 14
ATOM 10184 C CA . ARG A 1 25 ? 4.586 5.768 -4.974 1.00 0.00 25 ARG A CA 14
ATOM 10185 C C . ARG A 1 25 ? 4.311 7.268 -4.864 1.00 0.00 25 ARG A C 14
ATOM 10186 O O . ARG A 1 25 ? 5.221 8.070 -4.810 1.00 0.00 25 ARG A O 14
ATOM 10207 N N . THR A 1 26 ? 3.035 7.617 -4.777 1.00 0.00 26 THR A N 14
ATOM 10208 C CA . THR A 1 26 ? 2.627 8.994 -4.591 1.00 0.00 26 THR A CA 14
ATOM 10209 C C . THR A 1 26 ? 2.626 9.376 -3.060 1.00 0.00 26 THR A C 14
ATOM 10210 O O . THR A 1 26 ? 2.470 10.535 -2.700 1.00 0.00 26 THR A O 14
ATOM 10221 N N . GLU A 1 27 ? 2.686 8.374 -2.173 1.00 0.00 27 GLU A N 14
ATOM 10222 C CA . GLU A 1 27 ? 2.819 8.628 -0.725 1.00 0.00 27 GLU A CA 14
ATOM 10223 C C . GLU A 1 27 ? 4.291 8.768 -0.338 1.00 0.00 27 GLU A C 14
ATOM 10224 O O . GLU A 1 27 ? 4.624 9.421 0.638 1.00 0.00 27 GLU A O 14
ATOM 10236 N N . GLY A 1 28 ? 5.154 8.160 -1.127 1.00 0.00 28 GLY A N 14
ATOM 10237 C CA . GLY A 1 28 ? 6.578 8.254 -0.888 1.00 0.00 28 GLY A CA 14
ATOM 10238 C C . GLY A 1 28 ? 7.198 6.894 -0.684 1.00 0.00 28 GLY A C 14
ATOM 10239 O O . GLY A 1 28 ? 8.049 6.703 0.187 1.00 0.00 28 GLY A O 14
ATOM 10243 N N . PHE A 1 29 ? 6.750 5.938 -1.462 1.00 0.00 29 PHE A N 14
ATOM 10244 C CA . PHE A 1 29 ? 7.243 4.588 -1.369 1.00 0.00 29 PHE A CA 14
ATOM 10245 C C . PHE A 1 29 ? 7.648 4.095 -2.732 1.00 0.00 29 PHE A C 14
ATOM 10246 O O . PHE A 1 29 ? 7.066 4.499 -3.732 1.00 0.00 29 PHE A O 14
ATOM 10263 N N . PRO A 1 30 ? 8.657 3.219 -2.797 1.00 0.00 30 PRO A N 14
ATOM 10264 C CA . PRO A 1 30 ? 9.105 2.634 -4.060 1.00 0.00 30 PRO A CA 14
ATOM 10265 C C . PRO A 1 30 ? 8.025 1.766 -4.713 1.00 0.00 30 PRO A C 14
ATOM 10266 O O . PRO A 1 30 ? 7.906 1.711 -5.946 1.00 0.00 30 PRO A O 14
ATOM 10277 N N . THR A 1 31 ? 7.230 1.095 -3.898 1.00 0.00 31 THR A N 14
ATOM 10278 C CA . THR A 1 31 ? 6.258 0.208 -4.417 1.00 0.00 31 THR A CA 14
ATOM 10279 C C . THR A 1 31 ? 5.139 0.009 -3.402 1.00 0.00 31 THR A C 14
ATOM 10280 O O . THR A 1 31 ? 5.259 0.407 -2.243 1.00 0.00 31 THR A O 14
ATOM 10291 N N . GLY A 1 32 ? 4.083 -0.599 -3.848 1.00 0.00 32 GLY A N 14
ATOM 10292 C CA . GLY A 1 32 ? 2.953 -0.866 -3.052 1.00 0.00 32 GLY A CA 14
ATOM 10293 C C . GLY A 1 32 ? 2.388 -2.146 -3.526 1.00 0.00 32 GLY A C 14
ATOM 10294 O O . GLY A 1 32 ? 2.621 -2.525 -4.694 1.00 0.00 32 GLY A O 14
ATOM 10298 N N . SER A 1 33 ? 1.723 -2.824 -2.675 1.00 0.00 33 SER A N 14
ATOM 10299 C CA . SER A 1 33 ? 1.166 -4.118 -2.948 1.00 0.00 33 SER A CA 14
ATOM 10300 C C . SER A 1 33 ? -0.023 -4.395 -2.013 1.00 0.00 33 SER A C 14
ATOM 10301 O O . SER A 1 33 ? -0.143 -3.786 -0.954 1.00 0.00 33 SER A O 14
ATOM 10309 N N . CYS A 1 34 ? -0.871 -5.299 -2.400 1.00 0.00 34 CYS A N 14
ATOM 10310 C CA . CYS A 1 34 ? -2.116 -5.507 -1.716 1.00 0.00 34 CYS A CA 14
ATOM 10311 C C . CYS A 1 34 ? -2.001 -6.574 -0.650 1.00 0.00 34 CYS A C 14
ATOM 10312 O O . CYS A 1 34 ? -1.124 -7.442 -0.704 1.00 0.00 34 CYS A O 14
ATOM 10319 N N . ASP A 1 35 ? -2.895 -6.502 0.299 1.00 0.00 35 ASP A N 14
ATOM 10320 C CA . ASP A 1 35 ? -2.939 -7.379 1.437 1.00 0.00 35 ASP A CA 14
ATOM 10321 C C . ASP A 1 35 ? -4.390 -7.571 1.859 1.00 0.00 35 ASP A C 14
ATOM 10322 O O . ASP A 1 35 ? -5.261 -6.711 1.576 1.00 0.00 35 ASP A O 14
ATOM 10331 N N . PHE A 1 36 ? -4.660 -8.665 2.504 1.00 0.00 36 PHE A N 14
ATOM 10332 C CA . PHE A 1 36 ? -5.965 -8.987 2.965 1.00 0.00 36 PHE A CA 14
ATOM 10333 C C . PHE A 1 36 ? -5.922 -9.186 4.444 1.00 0.00 36 PHE A C 14
ATOM 10334 O O . PHE A 1 36 ? -5.342 -10.142 4.945 1.00 0.00 36 PHE A O 14
ATOM 10351 N N . HIS A 1 37 ? -6.514 -8.264 5.133 1.00 0.00 37 HIS A N 14
ATOM 10352 C CA . HIS A 1 37 ? -6.573 -8.331 6.560 1.00 0.00 37 HIS A CA 14
ATOM 10353 C C . HIS A 1 37 ? -7.887 -7.708 7.020 1.00 0.00 37 HIS A C 14
ATOM 10354 O O . HIS A 1 37 ? -8.108 -7.485 8.207 1.00 0.00 37 HIS A O 14
ATOM 10369 N N . VAL A 1 38 ? -8.738 -7.419 6.054 1.00 0.00 38 VAL A N 14
ATOM 10370 C CA . VAL A 1 38 ? -9.992 -6.720 6.272 1.00 0.00 38 VAL A CA 14
ATOM 10371 C C . VAL A 1 38 ? -10.997 -7.177 5.263 1.00 0.00 38 VAL A C 14
ATOM 10372 O O . VAL A 1 38 ? -10.621 -7.775 4.274 1.00 0.00 38 VAL A O 14
ATOM 10385 N N . ALA A 1 39 ? -12.264 -6.893 5.512 1.00 0.00 39 ALA A N 14
ATOM 10386 C CA . ALA A 1 39 ? -13.320 -7.222 4.576 1.00 0.00 39 ALA A CA 14
ATOM 10387 C C . ALA A 1 39 ? -13.248 -6.271 3.395 1.00 0.00 39 ALA A C 14
ATOM 10388 O O . ALA A 1 39 ? -13.907 -5.242 3.348 1.00 0.00 39 ALA A O 14
ATOM 10395 N N . GLY A 1 40 ? -12.355 -6.588 2.520 1.00 0.00 40 GLY A N 14
ATOM 10396 C CA . GLY A 1 40 ? -12.075 -5.809 1.387 1.00 0.00 40 GLY A CA 14
ATOM 10397 C C . GLY A 1 40 ? -10.679 -6.114 0.957 1.00 0.00 40 GLY A C 14
ATOM 10398 O O . GLY A 1 40 ? -10.210 -7.228 1.160 1.00 0.00 40 GLY A O 14
ATOM 10402 N N . ARG A 1 41 ? -9.997 -5.153 0.399 1.00 0.00 41 ARG A N 14
ATOM 10403 C CA . ARG A 1 41 ? -8.634 -5.353 -0.048 1.00 0.00 41 ARG A CA 14
ATOM 10404 C C . ARG A 1 41 ? -7.815 -4.149 0.294 1.00 0.00 41 ARG A C 14
ATOM 10405 O O . ARG A 1 41 ? -8.072 -3.060 -0.221 1.00 0.00 41 ARG A O 14
ATOM 10426 N N . LYS A 1 42 ? -6.816 -4.341 1.121 1.00 0.00 42 LYS A N 14
ATOM 10427 C CA . LYS A 1 42 ? -6.060 -3.258 1.646 1.00 0.00 42 LYS A CA 14
ATOM 10428 C C . LYS A 1 42 ? -4.745 -3.120 0.900 1.00 0.00 42 LYS A C 14
ATOM 10429 O O . LYS A 1 42 ? -4.163 -4.095 0.473 1.00 0.00 42 LYS A O 14
ATOM 10448 N N . CYS A 1 43 ? -4.360 -1.909 0.686 1.00 0.00 43 CYS A N 14
ATOM 10449 C CA . CYS A 1 43 ? -3.118 -1.562 0.046 1.00 0.00 43 CYS A CA 14
ATOM 10450 C C . CYS A 1 43 ? -2.073 -1.311 1.106 1.00 0.00 43 CYS A C 14
ATOM 10451 O O . CYS A 1 43 ? -2.394 -0.751 2.195 1.00 0.00 43 CYS A O 14
ATOM 10458 N N . TYR A 1 44 ? -0.880 -1.786 0.852 1.00 0.00 44 TYR A N 14
ATOM 10459 C CA . TYR A 1 44 ? 0.244 -1.563 1.691 1.00 0.00 44 TYR A CA 14
ATOM 10460 C C . TYR A 1 44 ? 1.424 -1.178 0.865 1.00 0.00 44 TYR A C 14
ATOM 10461 O O . TYR A 1 44 ? 1.653 -1.707 -0.211 1.00 0.00 44 TYR A O 14
ATOM 10479 N N . CYS A 1 45 ? 2.167 -0.304 1.376 1.00 0.00 45 CYS A N 14
ATOM 10480 C CA . CYS A 1 45 ? 3.308 0.193 0.729 1.00 0.00 45 CYS A CA 14
ATOM 10481 C C . CYS A 1 45 ? 4.510 -0.573 1.187 1.00 0.00 45 CYS A C 14
ATOM 10482 O O . CYS A 1 45 ? 4.641 -0.887 2.370 1.00 0.00 45 CYS A O 14
ATOM 10489 N N . TYR A 1 46 ? 5.378 -0.878 0.276 1.00 0.00 46 TYR A N 14
ATOM 10490 C CA . TYR A 1 46 ? 6.544 -1.639 0.586 1.00 0.00 46 TYR A CA 14
ATOM 10491 C C . TYR A 1 46 ? 7.769 -0.822 0.406 1.00 0.00 46 TYR A C 14
ATOM 10492 O O . TYR A 1 46 ? 7.911 -0.104 -0.585 1.00 0.00 46 TYR A O 14
ATOM 10510 N N . LYS A 1 47 ? 8.635 -0.909 1.363 1.00 0.00 47 LYS A N 14
ATOM 10511 C CA . LYS A 1 47 ? 9.873 -0.202 1.319 1.00 0.00 47 LYS A CA 14
ATOM 10512 C C . LYS A 1 47 ? 10.994 -1.060 1.873 1.00 0.00 47 LYS A C 14
ATOM 10513 O O . LYS A 1 47 ? 10.816 -1.757 2.884 1.00 0.00 47 LYS A O 14
ATOM 10532 N N . PRO A 1 48 ? 12.126 -1.085 1.177 1.00 0.00 48 PRO A N 14
ATOM 10533 C CA . PRO A 1 48 ? 13.284 -1.858 1.583 1.00 0.00 48 PRO A CA 14
ATOM 10534 C C . PRO A 1 48 ? 13.968 -1.270 2.807 1.00 0.00 48 PRO A C 14
ATOM 10535 O O . PRO A 1 48 ? 14.523 -0.172 2.782 1.00 0.00 48 PRO A O 14
ATOM 10546 N N . CYS A 1 49 ? 13.851 -1.974 3.862 1.00 0.00 49 CYS A N 14
ATOM 10547 C CA . CYS A 1 49 ? 14.523 -1.680 5.085 1.00 0.00 49 CYS A CA 14
ATOM 10548 C C . CYS A 1 49 ? 15.581 -2.747 5.257 1.00 0.00 49 CYS A C 14
ATOM 10549 O O . CYS A 1 49 ? 15.526 -3.729 4.524 1.00 0.00 49 CYS A O 14
ATOM 10556 N N . PRO A 1 50 ? 16.591 -2.573 6.117 1.00 0.00 50 PRO A N 14
ATOM 10557 C CA . PRO A 1 50 ? 17.626 -3.599 6.320 1.00 0.00 50 PRO A CA 14
ATOM 10558 C C . PRO A 1 50 ? 17.022 -4.880 6.890 1.00 0.00 50 PRO A C 14
ATOM 10559 O O . PRO A 1 50 ? 16.795 -5.856 6.122 1.00 0.00 50 PRO A O 14
ATOM 10571 N N . ARG A 1 1 ? 15.164 -6.231 4.257 1.00 0.00 1 ARG A N 15
ATOM 10572 C CA . ARG A 1 1 ? 13.767 -6.515 4.602 1.00 0.00 1 ARG A CA 15
ATOM 10573 C C . ARG A 1 1 ? 12.803 -5.735 3.734 1.00 0.00 1 ARG A C 15
ATOM 10574 O O . ARG A 1 1 ? 13.138 -4.679 3.202 1.00 0.00 1 ARG A O 15
ATOM 10597 N N . MET A 1 2 ? 11.612 -6.278 3.586 1.00 0.00 2 MET A N 15
ATOM 10598 C CA . MET A 1 2 ? 10.521 -5.638 2.890 1.00 0.00 2 MET A CA 15
ATOM 10599 C C . MET A 1 2 ? 9.513 -5.230 3.900 1.00 0.00 2 MET A C 15
ATOM 10600 O O . MET A 1 2 ? 8.789 -6.048 4.445 1.00 0.00 2 MET A O 15
ATOM 10614 N N . CYS A 1 3 ? 9.551 -3.991 4.218 1.00 0.00 3 CYS A N 15
ATOM 10615 C CA . CYS A 1 3 ? 8.657 -3.424 5.171 1.00 0.00 3 CYS A CA 15
ATOM 10616 C C . CYS A 1 3 ? 7.327 -3.129 4.538 1.00 0.00 3 CYS A C 15
ATOM 10617 O O . CYS A 1 3 ? 7.227 -2.268 3.656 1.00 0.00 3 CYS A O 15
ATOM 10624 N N . LYS A 1 4 ? 6.315 -3.828 4.990 1.00 0.00 4 LYS A N 15
ATOM 10625 C CA . LYS A 1 4 ? 4.991 -3.656 4.482 1.00 0.00 4 LYS A CA 15
ATOM 10626 C C . LYS A 1 4 ? 4.281 -2.633 5.366 1.00 0.00 4 LYS A C 15
ATOM 10627 O O . LYS A 1 4 ? 4.015 -2.880 6.532 1.00 0.00 4 LYS A O 15
ATOM 10646 N N . THR A 1 5 ? 4.037 -1.492 4.805 1.00 0.00 5 THR A N 15
ATOM 10647 C CA . THR A 1 5 ? 3.470 -0.359 5.484 1.00 0.00 5 THR A CA 15
ATOM 10648 C C . THR A 1 5 ? 2.040 -0.098 4.976 1.00 0.00 5 THR A C 15
ATOM 10649 O O . THR A 1 5 ? 1.818 -0.102 3.792 1.00 0.00 5 THR A O 15
ATOM 10660 N N . PRO A 1 6 ? 1.056 0.077 5.859 1.00 0.00 6 PRO A N 15
ATOM 10661 C CA . PRO A 1 6 ? -0.311 0.375 5.437 1.00 0.00 6 PRO A CA 15
ATOM 10662 C C . PRO A 1 6 ? -0.417 1.745 4.768 1.00 0.00 6 PRO A C 15
ATOM 10663 O O . PRO A 1 6 ? 0.035 2.741 5.317 1.00 0.00 6 PRO A O 15
ATOM 10674 N N . SER A 1 7 ? -0.993 1.756 3.579 1.00 0.00 7 SER A N 15
ATOM 10675 C CA . SER A 1 7 ? -1.196 2.981 2.804 1.00 0.00 7 SER A CA 15
ATOM 10676 C C . SER A 1 7 ? -2.068 3.981 3.560 1.00 0.00 7 SER A C 15
ATOM 10677 O O . SER A 1 7 ? -3.048 3.578 4.261 1.00 0.00 7 SER A O 15
ATOM 10685 N N . GLY A 1 8 ? -1.751 5.236 3.414 1.00 0.00 8 GLY A N 15
ATOM 10686 C CA . GLY A 1 8 ? -2.436 6.265 4.123 1.00 0.00 8 GLY A CA 15
ATOM 10687 C C . GLY A 1 8 ? -3.540 6.945 3.335 1.00 0.00 8 GLY A C 15
ATOM 10688 O O . GLY A 1 8 ? -4.511 7.404 3.924 1.00 0.00 8 GLY A O 15
ATOM 10692 N N . LYS A 1 9 ? -3.438 7.012 2.008 1.00 0.00 9 LYS A N 15
ATOM 10693 C CA . LYS A 1 9 ? -4.444 7.747 1.275 1.00 0.00 9 LYS A CA 15
ATOM 10694 C C . LYS A 1 9 ? -5.151 6.903 0.281 1.00 0.00 9 LYS A C 15
ATOM 10695 O O . LYS A 1 9 ? -6.016 7.383 -0.499 1.00 0.00 9 LYS A O 15
ATOM 10714 N N . PHE A 1 10 ? -4.710 5.705 0.216 1.00 0.00 10 PHE A N 15
ATOM 10715 C CA . PHE A 1 10 ? -5.403 4.668 -0.516 1.00 0.00 10 PHE A CA 15
ATOM 10716 C C . PHE A 1 10 ? -6.730 4.392 0.150 1.00 0.00 10 PHE A C 15
ATOM 10717 O O . PHE A 1 10 ? -6.790 3.970 1.316 1.00 0.00 10 PHE A O 15
ATOM 10734 N N . LYS A 1 11 ? -7.753 4.577 -0.596 1.00 0.00 11 LYS A N 15
ATOM 10735 C CA . LYS A 1 11 ? -9.092 4.409 -0.122 1.00 0.00 11 LYS A CA 15
ATOM 10736 C C . LYS A 1 11 ? -9.964 3.664 -1.147 1.00 0.00 11 LYS A C 15
ATOM 10737 O O . LYS A 1 11 ? -10.655 4.290 -1.985 1.00 0.00 11 LYS A O 15
ATOM 10756 N N . GLY A 1 12 ? -9.903 2.359 -1.114 1.00 0.00 12 GLY A N 15
ATOM 10757 C CA . GLY A 1 12 ? -10.671 1.562 -2.025 1.00 0.00 12 GLY A CA 15
ATOM 10758 C C . GLY A 1 12 ? -10.195 0.138 -2.031 1.00 0.00 12 GLY A C 15
ATOM 10759 O O . GLY A 1 12 ? -9.426 -0.260 -1.156 1.00 0.00 12 GLY A O 15
ATOM 10763 N N . TYR A 1 13 ? -10.625 -0.613 -3.015 1.00 0.00 13 TYR A N 15
ATOM 10764 C CA . TYR A 1 13 ? -10.271 -2.009 -3.150 1.00 0.00 13 TYR A CA 15
ATOM 10765 C C . TYR A 1 13 ? -8.932 -2.191 -3.834 1.00 0.00 13 TYR A C 15
ATOM 10766 O O . TYR A 1 13 ? -8.756 -1.809 -4.991 1.00 0.00 13 TYR A O 15
ATOM 10784 N N . CYS A 1 14 ? -7.999 -2.795 -3.145 1.00 0.00 14 CYS A N 15
ATOM 10785 C CA . CYS A 1 14 ? -6.707 -3.060 -3.720 1.00 0.00 14 CYS A CA 15
ATOM 10786 C C . CYS A 1 14 ? -6.738 -4.410 -4.425 1.00 0.00 14 CYS A C 15
ATOM 10787 O O . CYS A 1 14 ? -6.283 -5.415 -3.900 1.00 0.00 14 CYS A O 15
ATOM 10794 N N . VAL A 1 15 ? -7.454 -4.453 -5.503 1.00 0.00 15 VAL A N 15
ATOM 10795 C CA . VAL A 1 15 ? -7.475 -5.605 -6.380 1.00 0.00 15 VAL A CA 15
ATOM 10796 C C . VAL A 1 15 ? -6.119 -5.761 -7.074 1.00 0.00 15 VAL A C 15
ATOM 10797 O O . VAL A 1 15 ? -5.452 -6.785 -6.934 1.00 0.00 15 VAL A O 15
ATOM 10810 N N . ASN A 1 16 ? -5.707 -4.723 -7.762 1.00 0.00 16 ASN A N 15
ATOM 10811 C CA . ASN A 1 16 ? -4.478 -4.752 -8.537 1.00 0.00 16 ASN A CA 15
ATOM 10812 C C . ASN A 1 16 ? -3.373 -4.036 -7.776 1.00 0.00 16 ASN A C 15
ATOM 10813 O O . ASN A 1 16 ? -3.536 -2.871 -7.368 1.00 0.00 16 ASN A O 15
ATOM 10824 N N . ASN A 1 17 ? -2.253 -4.729 -7.625 1.00 0.00 17 ASN A N 15
ATOM 10825 C CA . ASN A 1 17 ? -1.049 -4.228 -6.935 1.00 0.00 17 ASN A CA 15
ATOM 10826 C C . ASN A 1 17 ? -0.552 -2.931 -7.552 1.00 0.00 17 ASN A C 15
ATOM 10827 O O . ASN A 1 17 ? -0.021 -2.093 -6.869 1.00 0.00 17 ASN A O 15
ATOM 10838 N N . THR A 1 18 ? -0.762 -2.775 -8.843 1.00 0.00 18 THR A N 15
ATOM 10839 C CA . THR A 1 18 ? -0.335 -1.601 -9.591 1.00 0.00 18 THR A CA 15
ATOM 10840 C C . THR A 1 18 ? -1.074 -0.315 -9.095 1.00 0.00 18 THR A C 15
ATOM 10841 O O . THR A 1 18 ? -0.516 0.776 -9.131 1.00 0.00 18 THR A O 15
ATOM 10852 N N . ASN A 1 19 ? -2.303 -0.468 -8.581 1.00 0.00 19 ASN A N 15
ATOM 10853 C CA . ASN A 1 19 ? -3.070 0.678 -8.093 1.00 0.00 19 ASN A CA 15
ATOM 10854 C C . ASN A 1 19 ? -2.470 1.097 -6.780 1.00 0.00 19 ASN A C 15
ATOM 10855 O O . ASN A 1 19 ? -2.186 2.276 -6.552 1.00 0.00 19 ASN A O 15
ATOM 10866 N N . CYS A 1 20 ? -2.205 0.088 -5.950 1.00 0.00 20 CYS A N 15
ATOM 10867 C CA . CYS A 1 20 ? -1.560 0.261 -4.651 1.00 0.00 20 CYS A CA 15
ATOM 10868 C C . CYS A 1 20 ? -0.271 0.933 -4.875 1.00 0.00 20 CYS A C 15
ATOM 10869 O O . CYS A 1 20 ? 0.079 1.899 -4.220 1.00 0.00 20 CYS A O 15
ATOM 10876 N N . LYS A 1 21 ? 0.411 0.402 -5.861 1.00 0.00 21 LYS A N 15
ATOM 10877 C CA . LYS A 1 21 ? 1.699 0.783 -6.234 1.00 0.00 21 LYS A CA 15
ATOM 10878 C C . LYS A 1 21 ? 1.726 2.264 -6.474 1.00 0.00 21 LYS A C 15
ATOM 10879 O O . LYS A 1 21 ? 2.476 2.956 -5.852 1.00 0.00 21 LYS A O 15
ATOM 10898 N N . ASN A 1 22 ? 0.840 2.729 -7.350 1.00 0.00 22 ASN A N 15
ATOM 10899 C CA . ASN A 1 22 ? 0.785 4.138 -7.733 1.00 0.00 22 ASN A CA 15
ATOM 10900 C C . ASN A 1 22 ? 0.509 5.005 -6.538 1.00 0.00 22 ASN A C 15
ATOM 10901 O O . ASN A 1 22 ? 1.196 6.011 -6.320 1.00 0.00 22 ASN A O 15
ATOM 10912 N N . VAL A 1 23 ? -0.454 4.591 -5.741 1.00 0.00 23 VAL A N 15
ATOM 10913 C CA . VAL A 1 23 ? -0.821 5.316 -4.544 1.00 0.00 23 VAL A CA 15
ATOM 10914 C C . VAL A 1 23 ? 0.363 5.401 -3.577 1.00 0.00 23 VAL A C 15
ATOM 10915 O O . VAL A 1 23 ? 0.723 6.483 -3.140 1.00 0.00 23 VAL A O 15
ATOM 10928 N N . CYS A 1 24 ? 0.991 4.277 -3.319 1.00 0.00 24 CYS A N 15
ATOM 10929 C CA . CYS A 1 24 ? 2.171 4.204 -2.467 1.00 0.00 24 CYS A CA 15
ATOM 10930 C C . CYS A 1 24 ? 3.327 5.021 -3.049 1.00 0.00 24 CYS A C 15
ATOM 10931 O O . CYS A 1 24 ? 4.043 5.699 -2.328 1.00 0.00 24 CYS A O 15
ATOM 10938 N N . ARG A 1 25 ? 3.468 4.997 -4.359 1.00 0.00 25 ARG A N 15
ATOM 10939 C CA . ARG A 1 25 ? 4.503 5.765 -5.039 1.00 0.00 25 ARG A CA 15
ATOM 10940 C C . ARG A 1 25 ? 4.217 7.263 -4.927 1.00 0.00 25 ARG A C 15
ATOM 10941 O O . ARG A 1 25 ? 5.120 8.075 -4.981 1.00 0.00 25 ARG A O 15
ATOM 10962 N N . THR A 1 26 ? 2.948 7.598 -4.748 1.00 0.00 26 THR A N 15
ATOM 10963 C CA . THR A 1 26 ? 2.537 8.969 -4.506 1.00 0.00 26 THR A CA 15
ATOM 10964 C C . THR A 1 26 ? 2.774 9.333 -3.014 1.00 0.00 26 THR A C 15
ATOM 10965 O O . THR A 1 26 ? 3.171 10.451 -2.693 1.00 0.00 26 THR A O 15
ATOM 10976 N N . GLU A 1 27 ? 2.531 8.363 -2.121 1.00 0.00 27 GLU A N 15
ATOM 10977 C CA . GLU A 1 27 ? 2.720 8.551 -0.675 1.00 0.00 27 GLU A CA 15
ATOM 10978 C C . GLU A 1 27 ? 4.211 8.665 -0.314 1.00 0.00 27 GLU A C 15
ATOM 10979 O O . GLU A 1 27 ? 4.571 9.267 0.694 1.00 0.00 27 GLU A O 15
ATOM 10991 N N . GLY A 1 28 ? 5.060 8.089 -1.145 1.00 0.00 28 GLY A N 15
ATOM 10992 C CA . GLY A 1 28 ? 6.494 8.205 -0.939 1.00 0.00 28 GLY A CA 15
ATOM 10993 C C . GLY A 1 28 ? 7.163 6.864 -0.763 1.00 0.00 28 GLY A C 15
ATOM 10994 O O . GLY A 1 28 ? 8.157 6.736 -0.050 1.00 0.00 28 GLY A O 15
ATOM 10998 N N . PHE A 1 29 ? 6.618 5.869 -1.399 1.00 0.00 29 PHE A N 15
ATOM 10999 C CA . PHE A 1 29 ? 7.134 4.532 -1.310 1.00 0.00 29 PHE A CA 15
ATOM 11000 C C . PHE A 1 29 ? 7.563 4.055 -2.675 1.00 0.00 29 PHE A C 15
ATOM 11001 O O . PHE A 1 29 ? 6.972 4.445 -3.678 1.00 0.00 29 PHE A O 15
ATOM 11018 N N . PRO A 1 30 ? 8.590 3.199 -2.734 1.00 0.00 30 PRO A N 15
ATOM 11019 C CA . PRO A 1 30 ? 9.071 2.637 -3.996 1.00 0.00 30 PRO A CA 15
ATOM 11020 C C . PRO A 1 30 ? 8.006 1.788 -4.700 1.00 0.00 30 PRO A C 15
ATOM 11021 O O . PRO A 1 30 ? 7.910 1.771 -5.936 1.00 0.00 30 PRO A O 15
ATOM 11032 N N . THR A 1 31 ? 7.199 1.087 -3.925 1.00 0.00 31 THR A N 15
ATOM 11033 C CA . THR A 1 31 ? 6.232 0.215 -4.491 1.00 0.00 31 THR A CA 15
ATOM 11034 C C . THR A 1 31 ? 5.105 -0.034 -3.498 1.00 0.00 31 THR A C 15
ATOM 11035 O O . THR A 1 31 ? 5.200 0.342 -2.324 1.00 0.00 31 THR A O 15
ATOM 11046 N N . GLY A 1 32 ? 4.071 -0.661 -3.971 1.00 0.00 32 GLY A N 15
ATOM 11047 C CA . GLY A 1 32 ? 2.943 -0.976 -3.199 1.00 0.00 32 GLY A CA 15
ATOM 11048 C C . GLY A 1 32 ? 2.384 -2.241 -3.724 1.00 0.00 32 GLY A C 15
ATOM 11049 O O . GLY A 1 32 ? 2.584 -2.550 -4.917 1.00 0.00 32 GLY A O 15
ATOM 11053 N N . SER A 1 33 ? 1.745 -2.957 -2.880 1.00 0.00 33 SER A N 15
ATOM 11054 C CA . SER A 1 33 ? 1.175 -4.242 -3.169 1.00 0.00 33 SER A CA 15
ATOM 11055 C C . SER A 1 33 ? -0.042 -4.481 -2.251 1.00 0.00 33 SER A C 15
ATOM 11056 O O . SER A 1 33 ? -0.145 -3.887 -1.180 1.00 0.00 33 SER A O 15
ATOM 11064 N N . CYS A 1 34 ? -0.935 -5.330 -2.659 1.00 0.00 34 CYS A N 15
ATOM 11065 C CA . CYS A 1 34 ? -2.179 -5.512 -1.964 1.00 0.00 34 CYS A CA 15
ATOM 11066 C C . CYS A 1 34 ? -2.090 -6.616 -0.929 1.00 0.00 34 CYS A C 15
ATOM 11067 O O . CYS A 1 34 ? -1.294 -7.552 -1.065 1.00 0.00 34 CYS A O 15
ATOM 11074 N N . ASP A 1 35 ? -2.905 -6.492 0.088 1.00 0.00 35 ASP A N 15
ATOM 11075 C CA . ASP A 1 35 ? -2.936 -7.391 1.215 1.00 0.00 35 ASP A CA 15
ATOM 11076 C C . ASP A 1 35 ? -4.373 -7.517 1.706 1.00 0.00 35 ASP A C 15
ATOM 11077 O O . ASP A 1 35 ? -5.222 -6.633 1.430 1.00 0.00 35 ASP A O 15
ATOM 11086 N N . PHE A 1 36 ? -4.663 -8.579 2.402 1.00 0.00 36 PHE A N 15
ATOM 11087 C CA . PHE A 1 36 ? -5.971 -8.821 2.903 1.00 0.00 36 PHE A CA 15
ATOM 11088 C C . PHE A 1 36 ? -5.860 -8.930 4.402 1.00 0.00 36 PHE A C 15
ATOM 11089 O O . PHE A 1 36 ? -5.326 -9.896 4.926 1.00 0.00 36 PHE A O 15
ATOM 11106 N N . HIS A 1 37 ? -6.336 -7.932 5.078 1.00 0.00 37 HIS A N 15
ATOM 11107 C CA . HIS A 1 37 ? -6.335 -7.954 6.522 1.00 0.00 37 HIS A CA 15
ATOM 11108 C C . HIS A 1 37 ? -7.655 -7.376 7.007 1.00 0.00 37 HIS A C 15
ATOM 11109 O O . HIS A 1 37 ? -7.858 -7.137 8.194 1.00 0.00 37 HIS A O 15
ATOM 11124 N N . VAL A 1 38 ? -8.526 -7.133 6.057 1.00 0.00 38 VAL A N 15
ATOM 11125 C CA . VAL A 1 38 ? -9.797 -6.472 6.273 1.00 0.00 38 VAL A CA 15
ATOM 11126 C C . VAL A 1 38 ? -10.769 -6.993 5.272 1.00 0.00 38 VAL A C 15
ATOM 11127 O O . VAL A 1 38 ? -10.346 -7.536 4.269 1.00 0.00 38 VAL A O 15
ATOM 11140 N N . ALA A 1 39 ? -12.053 -6.821 5.540 1.00 0.00 39 ALA A N 15
ATOM 11141 C CA . ALA A 1 39 ? -13.095 -7.232 4.622 1.00 0.00 39 ALA A CA 15
ATOM 11142 C C . ALA A 1 39 ? -13.080 -6.316 3.415 1.00 0.00 39 ALA A C 15
ATOM 11143 O O . ALA A 1 39 ? -13.741 -5.282 3.377 1.00 0.00 39 ALA A O 15
ATOM 11150 N N . GLY A 1 40 ? -12.226 -6.657 2.519 1.00 0.00 40 GLY A N 15
ATOM 11151 C CA . GLY A 1 40 ? -12.000 -5.927 1.343 1.00 0.00 40 GLY A CA 15
ATOM 11152 C C . GLY A 1 40 ? -10.592 -6.184 0.907 1.00 0.00 40 GLY A C 15
ATOM 11153 O O . GLY A 1 40 ? -10.084 -7.290 1.095 1.00 0.00 40 GLY A O 15
ATOM 11157 N N . ARG A 1 41 ? -9.937 -5.190 0.369 1.00 0.00 41 ARG A N 15
ATOM 11158 C CA . ARG A 1 41 ? -8.570 -5.336 -0.090 1.00 0.00 41 ARG A CA 15
ATOM 11159 C C . ARG A 1 41 ? -7.791 -4.096 0.232 1.00 0.00 41 ARG A C 15
ATOM 11160 O O . ARG A 1 41 ? -8.112 -3.019 -0.264 1.00 0.00 41 ARG A O 15
ATOM 11181 N N . LYS A 1 42 ? -6.749 -4.242 1.020 1.00 0.00 42 LYS A N 15
ATOM 11182 C CA . LYS A 1 42 ? -6.010 -3.114 1.499 1.00 0.00 42 LYS A CA 15
ATOM 11183 C C . LYS A 1 42 ? -4.662 -3.034 0.822 1.00 0.00 42 LYS A C 15
ATOM 11184 O O . LYS A 1 42 ? -4.026 -4.030 0.568 1.00 0.00 42 LYS A O 15
ATOM 11203 N N . CYS A 1 43 ? -4.294 -1.851 0.486 1.00 0.00 43 CYS A N 15
ATOM 11204 C CA . CYS A 1 43 ? -3.032 -1.561 -0.126 1.00 0.00 43 CYS A CA 15
ATOM 11205 C C . CYS A 1 43 ? -1.961 -1.386 0.934 1.00 0.00 43 CYS A C 15
ATOM 11206 O O . CYS A 1 43 ? -2.206 -0.756 1.993 1.00 0.00 43 CYS A O 15
ATOM 11213 N N . TYR A 1 44 ? -0.828 -1.963 0.699 1.00 0.00 44 TYR A N 15
ATOM 11214 C CA . TYR A 1 44 ? 0.305 -1.818 1.541 1.00 0.00 44 TYR A CA 15
ATOM 11215 C C . TYR A 1 44 ? 1.493 -1.427 0.733 1.00 0.00 44 TYR A C 15
ATOM 11216 O O . TYR A 1 44 ? 1.757 -1.968 -0.329 1.00 0.00 44 TYR A O 15
ATOM 11234 N N . CYS A 1 45 ? 2.198 -0.532 1.248 1.00 0.00 45 CYS A N 15
ATOM 11235 C CA . CYS A 1 45 ? 3.317 0.016 0.615 1.00 0.00 45 CYS A CA 15
ATOM 11236 C C . CYS A 1 45 ? 4.553 -0.698 1.080 1.00 0.00 45 CYS A C 15
ATOM 11237 O O . CYS A 1 45 ? 4.729 -0.942 2.273 1.00 0.00 45 CYS A O 15
ATOM 11244 N N . TYR A 1 46 ? 5.396 -1.044 0.163 1.00 0.00 46 TYR A N 15
ATOM 11245 C CA . TYR A 1 46 ? 6.585 -1.763 0.486 1.00 0.00 46 TYR A CA 15
ATOM 11246 C C . TYR A 1 46 ? 7.778 -0.887 0.368 1.00 0.00 46 TYR A C 15
ATOM 11247 O O . TYR A 1 46 ? 7.905 -0.118 -0.583 1.00 0.00 46 TYR A O 15
ATOM 11265 N N . LYS A 1 47 ? 8.635 -0.985 1.338 1.00 0.00 47 LYS A N 15
ATOM 11266 C CA . LYS A 1 47 ? 9.841 -0.218 1.362 1.00 0.00 47 LYS A CA 15
ATOM 11267 C C . LYS A 1 47 ? 10.960 -1.030 1.978 1.00 0.00 47 LYS A C 15
ATOM 11268 O O . LYS A 1 47 ? 10.737 -1.772 2.950 1.00 0.00 47 LYS A O 15
ATOM 11287 N N . PRO A 1 48 ? 12.150 -0.948 1.403 1.00 0.00 48 PRO A N 15
ATOM 11288 C CA . PRO A 1 48 ? 13.307 -1.675 1.888 1.00 0.00 48 PRO A CA 15
ATOM 11289 C C . PRO A 1 48 ? 13.827 -1.128 3.212 1.00 0.00 48 PRO A C 15
ATOM 11290 O O . PRO A 1 48 ? 14.118 0.058 3.363 1.00 0.00 48 PRO A O 15
ATOM 11301 N N . CYS A 1 49 ? 13.843 -1.982 4.154 1.00 0.00 49 CYS A N 15
ATOM 11302 C CA . CYS A 1 49 ? 14.443 -1.755 5.428 1.00 0.00 49 CYS A CA 15
ATOM 11303 C C . CYS A 1 49 ? 15.528 -2.800 5.571 1.00 0.00 49 CYS A C 15
ATOM 11304 O O . CYS A 1 49 ? 15.550 -3.715 4.752 1.00 0.00 49 CYS A O 15
ATOM 11311 N N . PRO A 1 50 ? 16.480 -2.668 6.505 1.00 0.00 50 PRO A N 15
ATOM 11312 C CA . PRO A 1 50 ? 17.535 -3.677 6.686 1.00 0.00 50 PRO A CA 15
ATOM 11313 C C . PRO A 1 50 ? 16.939 -5.019 7.102 1.00 0.00 50 PRO A C 15
ATOM 11314 O O . PRO A 1 50 ? 16.802 -5.931 6.240 1.00 0.00 50 PRO A O 15
#

GO terms:
  GO:0005576 extracellular region (C, IDA)
  GO:0050832 defense response to fungus (P, IDA)

Foldseek 3Di:
DKDWAFQDPDDFAPPDQVVLQVSLVVVPANGKGWDDPDPGITITGIHDDD

CATH classification: 3.30.30.10

Nearest PDB structures (foldseek):
  5nce-assembly1_A  TM=1.015E+00  e=4.369E-10  Pinus sylvestris
  6lcq-assembly1_B  TM=9.294E-01  e=1.132E-05  Oryza sativa
  7lns-assembly1_A  TM=7.623E-01  e=6.681E-07  Pinus sylvestris
  7c31-assembly1_B  TM=8.932E-01  e=6.428E-05  Vitis vinifera
  1gpt-assembly1_A  TM=8.331E-01  e=2.182E-04  Hordeum vulgare

Organism: Pinus sylvestris (NCBI:txid3349)

Sequence (50 aa):
RMCKTPSGKFKGYCVNNTNCKNVCRTEGFPTGSCDFHVAGRKCYCYKPCPRMCKTPSGKFKGYCVNNTNCKNVCRTEGFPTGSCDFHVAGRKCYCYKPCPRMCKTPSGKFKGYCVNNTNCKNVCRTEGFPTGSCDFHVAGRKCYCYKPCPRMCKTPSGKFKGYCVNNTNCKNVCRTEGFPTGSCDFHVAGRKCYCYKPCPRMCKTPSGKFKGYCVNNTNCKNVCRTEGFPTGSCDFHVAGRKCYCYKPCPRMCKTPSGKFKGYCVNNTNCKNVCRTEGFPTGSCDFHVAGRKCYCYKPCPRMCKTPSGKFKGYCVNNTNCKNVCRTEGFPTGSCDFHVAGRKCYCYKPCPRMCKTPSGKFKGYCVNNTNCKNVCRTEGFPTGSCDFHVAGRKCYCYKPCPRMCKTPSGKFKGYCVNNTNCKNVCRTEGFPTGSCDFHVAGRKCYCYKPCPRMCKTPSGKFKGYCVNNTNCKNVCRTEGFPTGSCDFHVAGRKCYCYKPCPRMCKTPSGKFKGYCVNNTNCKNVCRTEGFPTGSCDFHVAGRKCYCYKPCPRMCKTPSGKFKGYCVNNTNCKNVCRTEGFPTGSCDFHVAGRKCYCYKPCPRMCKTPSGKFKGYCVNNTNCKNVCRTEGFPTGSCDFHVAGRKCYCYKPCPRMCKTPSGKFKGYCVNNTNCKNVCRTEGFPTGSCDFHVAGRKCYCYKPCPRMCKTPSGKFKGYCVNNTNCKNVCRTEGFPTGSCDFHVAGRKCYCYKPCP

InterPro domains:
  IPR003614 Knottins-like [PF00304] (34-82)
  IPR003614 Knottins-like [SM00505] (35-82)
  IPR003614 Knottins-like [cd00107] (45-79)
  IPR008176 Defensin, plant [PR00288] (35-50)
  IPR008176 Defensin, plant [PR00288] (51-64)
  IPR008176 Defensin, plant [PS00940] (34-57)
  IPR036574 Knottin, scorpion toxin-like superfamily [G3DSA:3.30.30.10] (34-83)
  IPR036574 Knottin, scorpion toxin-like superfamily [SSF57095] (34-82)

Solvent-accessible surface area: 3306 Å² total; per-residue (Å²): 206,160,37,95,34,83,8,53,97,22,166,54,143,0,100,82,70,72,45,0,75,68,31,0,140,104,58,61,33,82,38,0,29,25,28,148,104,67,108,15,96,42,0,23,0,50,71,112,28,143

Secondary structure (DSSP, 8-state):
-EEEEE-SS--S---SHHHHHHHHHHHT-SEEEEE-SSSS-EEEEEEE--

Radius of gyration: 9.71 Å; Cα contacts (8 Å, |Δi|>4): 114; chains: 1; bounding box: 31×18×16 Å